Protein AF-0000000080476998 (afdb_homodimer)

pLDDT: mean 86.59, std 20.4, range [19.77, 98.88]

Structure (mmCIF, N/CA/C/O backbone):
data_AF-0000000080476998-model_v1
#
loop_
_entity.id
_entity.type
_entity.pdbx_description
1 polymer 'Armadillo repeat-containing domain-containing protein'
#
loop_
_atom_site.group_PDB
_atom_site.id
_atom_site.type_symbol
_atom_site.label_atom_id
_atom_site.label_alt_id
_atom_site.label_comp_id
_atom_site.label_asym_id
_atom_site.label_entity_id
_atom_site.label_seq_id
_atom_site.pdbx_PDB_ins_code
_atom_site.Cartn_x
_atom_site.Cartn_y
_atom_site.Cartn_z
_atom_site.occupancy
_atom_site.B_iso_or_equiv
_atom_site.auth_seq_id
_atom_site.auth_comp_id
_atom_site.auth_asym_id
_atom_site.auth_atom_id
_atom_site.pdbx_PDB_model_num
ATOM 1 N N . MET A 1 1 ? -14.562 -15.625 25.156 1 72.12 1 MET A N 1
ATOM 2 C CA . MET A 1 1 ? -15.203 -14.32 24.984 1 72.12 1 MET A CA 1
ATOM 3 C C . MET A 1 1 ? -16.016 -13.945 26.219 1 72.12 1 MET A C 1
ATOM 5 O O . MET A 1 1 ? -16.812 -14.75 26.703 1 72.12 1 MET A O 1
ATOM 9 N N . SER A 1 2 ? -15.766 -12.797 26.828 1 82.69 2 SER A N 1
ATOM 10 C CA . SER A 1 2 ? -16.469 -12.328 28.016 1 82.69 2 SER A CA 1
ATOM 11 C C . SER A 1 2 ? -17.922 -12.016 27.734 1 82.69 2 SER A C 1
ATOM 13 O O . SER A 1 2 ? -18.312 -11.891 26.562 1 82.69 2 SER A O 1
ATOM 15 N N . GLU A 1 3 ? -18.781 -12.008 28.703 1 87.12 3 GLU A N 1
ATOM 16 C CA . GLU A 1 3 ? -20.188 -11.672 28.562 1 87.12 3 GLU A CA 1
ATOM 17 C C . GLU A 1 3 ? -20.375 -10.297 27.922 1 87.12 3 GLU A C 1
ATOM 19 O O . GLU A 1 3 ? -21.281 -10.102 27.109 1 87.12 3 GLU A O 1
ATOM 24 N N . GLU A 1 4 ? -19.531 -9.453 28.281 1 86.94 4 GLU A N 1
ATOM 25 C CA . GLU A 1 4 ? -19.578 -8.102 27.734 1 86.94 4 GLU A CA 1
ATOM 26 C C . GLU A 1 4 ? 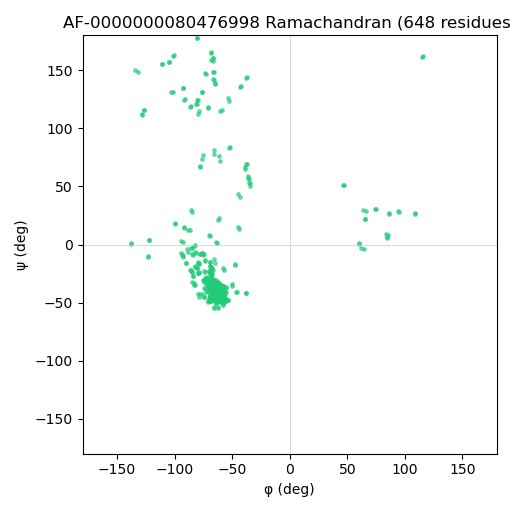-19.281 -8.094 26.234 1 86.94 4 GLU A C 1
ATOM 28 O O . GLU A 1 4 ? -19.953 -7.41 25.453 1 86.94 4 GLU A O 1
ATOM 33 N N . GLU A 1 5 ? -18.406 -8.914 25.844 1 88.94 5 GLU A N 1
ATOM 34 C CA . GLU A 1 5 ? -18.047 -9.016 24.438 1 88.94 5 GLU A CA 1
ATOM 35 C C . GLU A 1 5 ? -19.172 -9.625 23.609 1 88.94 5 GLU A C 1
ATOM 37 O O . GLU A 1 5 ? -19.453 -9.164 22.5 1 88.94 5 GLU A O 1
ATOM 42 N N . GLU A 1 6 ? -19.781 -10.508 24.188 1 92.12 6 GLU A N 1
ATOM 43 C CA . GLU A 1 6 ? -20.922 -11.133 23.5 1 92.12 6 GLU A CA 1
ATOM 44 C C . GLU A 1 6 ? -22.062 -10.148 23.328 1 92.12 6 GLU A C 1
ATOM 46 O O . GLU A 1 6 ? -22.75 -10.164 22.312 1 92.12 6 GLU A O 1
ATOM 51 N N . GLU A 1 7 ? -22.281 -9.367 24.375 1 94.69 7 GLU A N 1
ATOM 52 C CA . GLU A 1 7 ? -23.344 -8.352 24.297 1 94.69 7 GLU A CA 1
ATOM 53 C C . GLU A 1 7 ? -23.062 -7.348 23.188 1 94.69 7 GLU A C 1
ATOM 55 O O . GLU A 1 7 ? -23.969 -6.961 22.453 1 94.69 7 GLU A O 1
ATOM 60 N N . ILE A 1 8 ? -21.859 -6.949 23.062 1 96.12 8 ILE A N 1
ATOM 61 C CA . ILE A 1 8 ? -21.438 -6.012 22.016 1 96.12 8 ILE A CA 1
ATOM 62 C C . ILE A 1 8 ? -21.734 -6.605 20.641 1 96.12 8 ILE A C 1
ATOM 64 O O . ILE A 1 8 ? -22.391 -5.973 19.812 1 96.12 8 ILE A O 1
ATOM 68 N N . TYR A 1 9 ? -21.344 -7.816 20.484 1 95.69 9 TYR A N 1
ATOM 69 C CA . TYR A 1 9 ? -21.547 -8.484 19.203 1 95.69 9 TYR A CA 1
ATOM 70 C C . TYR A 1 9 ? -23.031 -8.578 18.859 1 95.69 9 TYR A C 1
ATOM 72 O O . TYR A 1 9 ? -23.438 -8.273 17.734 1 95.69 9 TYR A O 1
ATOM 80 N N . ASN A 1 10 ? -23.75 -8.922 19.812 1 95.69 10 ASN A N 1
ATOM 81 C CA . ASN A 1 10 ? -25.172 -9.117 19.594 1 95.69 10 ASN A CA 1
ATOM 82 C C . ASN A 1 10 ? -25.875 -7.805 19.219 1 95.69 10 ASN A C 1
ATOM 84 O O . ASN A 1 10 ? -26.734 -7.777 18.344 1 95.69 10 ASN A O 1
ATOM 88 N N . LYS A 1 11 ? -25.516 -6.797 19.812 1 96.75 11 LYS A N 1
ATOM 89 C CA . LYS A 1 11 ? -26.109 -5.492 19.531 1 96.75 11 LYS A CA 1
ATOM 90 C C . LYS A 1 11 ? -25.688 -4.973 18.172 1 96.75 11 LYS A C 1
ATOM 92 O O . LYS A 1 11 ? -26.5 -4.434 17.422 1 96.75 11 LYS A O 1
ATOM 97 N N . LEU A 1 12 ? -24.453 -5.207 17.812 1 96.62 12 LEU A N 1
ATOM 98 C CA . LEU A 1 12 ? -23.922 -4.676 16.562 1 96.62 12 LEU A CA 1
ATOM 99 C C . LEU A 1 12 ? -24.453 -5.461 15.359 1 96.62 12 LEU A C 1
ATOM 101 O O . LEU A 1 12 ? -2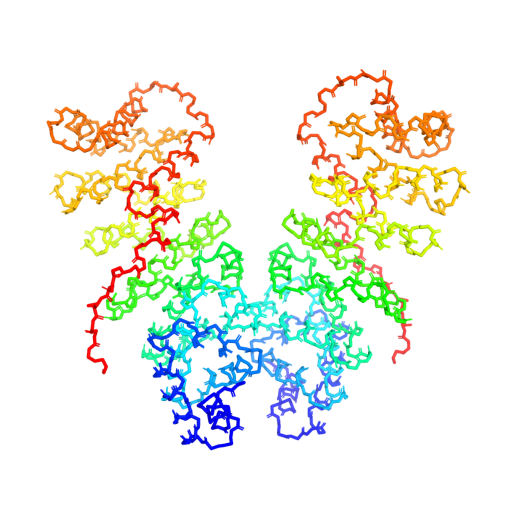4.578 -4.918 14.258 1 96.62 12 LEU A O 1
ATOM 105 N N . ARG A 1 13 ? -24.703 -6.672 15.57 1 94.62 13 ARG A N 1
ATOM 106 C CA . ARG A 1 13 ? -25.156 -7.512 14.469 1 94.62 13 ARG A CA 1
ATOM 107 C C . ARG A 1 13 ? -26.656 -7.348 14.25 1 94.62 13 ARG A C 1
ATOM 109 O O . ARG A 1 13 ? -27.203 -7.84 13.258 1 94.62 13 ARG A O 1
ATOM 116 N N . SER A 1 14 ? -27.281 -6.621 15.133 1 91.38 14 SER A N 1
ATOM 117 C CA . SER A 1 14 ? -28.734 -6.43 15.062 1 91.38 14 SER A CA 1
ATOM 118 C C . SER A 1 14 ? -29.125 -5.59 13.852 1 91.38 14 SER A C 1
ATOM 120 O O . SER A 1 14 ? -28.25 -5 13.195 1 91.38 14 SER A O 1
ATOM 122 N N . ALA A 1 15 ? -30.406 -5.59 13.5 1 87.75 15 ALA A N 1
ATOM 123 C CA . ALA A 1 15 ? -30.875 -4.789 12.375 1 87.75 15 ALA A CA 1
ATOM 124 C C . ALA A 1 15 ? -31.391 -3.428 12.852 1 87.75 15 ALA A C 1
ATOM 126 O O . ALA A 1 15 ? -31.766 -2.58 12.039 1 87.75 15 ALA A O 1
ATOM 127 N N . ASN A 1 16 ? -31.281 -3.188 14.133 1 92 16 ASN A N 1
ATOM 128 C CA . ASN A 1 16 ? -31.844 -2.002 14.766 1 92 16 ASN A CA 1
ATOM 129 C C . ASN A 1 16 ? -30.781 -0.942 15.023 1 92 16 ASN A C 1
ATOM 131 O O . ASN A 1 16 ? -29.75 -1.229 15.648 1 92 16 ASN A O 1
ATOM 135 N N . THR A 1 17 ? -31.156 0.234 14.609 1 93.31 17 THR A N 1
ATOM 136 C CA . THR A 1 17 ? -30.219 1.343 14.742 1 93.31 17 THR A CA 1
ATOM 137 C C . THR A 1 17 ? -29.953 1.655 16.203 1 93.31 17 THR A C 1
ATOM 139 O O . THR A 1 17 ? -28.828 2.027 16.578 1 93.31 17 THR A O 1
ATOM 142 N N . VAL A 1 18 ? -30.938 1.529 17.031 1 95.19 18 VAL A N 1
ATOM 143 C CA . VAL A 1 18 ? -30.781 1.793 18.453 1 95.19 18 VAL A CA 1
ATOM 144 C C . VAL A 1 18 ? -29.797 0.795 19.062 1 95.19 18 VAL A C 1
ATOM 146 O O . VAL A 1 18 ? -28.938 1.168 19.859 1 95.19 18 VAL A O 1
ATOM 149 N N . ASP A 1 19 ? -29.875 -0.408 18.641 1 96.62 19 ASP A N 1
ATOM 150 C CA . ASP A 1 19 ? -28.953 -1.438 19.094 1 96.62 19 ASP A CA 1
ATOM 151 C C . ASP A 1 19 ? -27.531 -1.143 18.625 1 96.62 19 ASP A C 1
ATOM 153 O O . ASP A 1 19 ? -26.578 -1.324 19.375 1 96.62 19 ASP A O 1
ATOM 157 N N . HIS A 1 20 ? -27.438 -0.765 17.375 1 97.06 20 HIS A N 1
ATOM 158 C CA . HIS A 1 20 ? -26.125 -0.377 16.859 1 97.06 20 HIS A CA 1
ATOM 159 C C . HIS A 1 20 ? -25.5 0.691 17.75 1 97.06 20 HIS A C 1
ATOM 161 O O . HIS A 1 20 ? -24.328 0.563 18.141 1 97.06 20 HIS A O 1
ATOM 167 N N . GLU A 1 21 ? -26.266 1.71 18.094 1 96.94 21 GLU A N 1
ATOM 168 C CA . GLU A 1 21 ? -25.766 2.811 18.906 1 96.94 21 GLU A CA 1
ATOM 169 C C . GLU A 1 21 ? -25.328 2.322 20.281 1 96.94 21 GLU A C 1
ATOM 171 O O . GLU A 1 21 ? -24.234 2.664 20.75 1 96.94 21 GLU A O 1
ATOM 176 N N . GLN A 1 22 ? -26.156 1.562 20.891 1 96.88 22 GLN A N 1
ATOM 177 C CA . GLN A 1 22 ? -25.859 1.052 22.234 1 96.88 22 GLN A CA 1
ATOM 178 C C . GLN A 1 22 ? -24.625 0.149 22.203 1 96.88 22 GLN A C 1
ATOM 180 O O . GLN A 1 22 ? -23.781 0.22 23.109 1 96.88 22 GLN A O 1
ATOM 185 N N . GLY A 1 23 ? -24.578 -0.705 21.219 1 97.81 23 GLY A N 1
ATOM 186 C CA . GLY A 1 23 ? -23.422 -1.573 21.078 1 97.81 23 GLY A CA 1
ATOM 187 C C . GLY A 1 23 ? -22.125 -0.812 20.891 1 97.81 23 GLY A C 1
ATOM 188 O O . GLY A 1 23 ? -21.109 -1.15 21.5 1 97.81 23 GLY A O 1
ATOM 189 N N . LEU A 1 24 ? -22.188 0.203 20.109 1 98.19 24 LEU A N 1
ATOM 190 C CA . LEU A 1 24 ? -21 1.015 19.828 1 98.19 24 LEU A CA 1
ATOM 191 C C . LEU A 1 24 ? -20.594 1.793 21.078 1 98.19 24 LEU A C 1
ATOM 193 O O . LEU A 1 24 ? -19.391 1.927 21.359 1 98.19 24 LEU A O 1
ATOM 197 N N . ILE A 1 25 ? -21.5 2.307 21.797 1 97.31 25 ILE A N 1
ATOM 198 C CA . ILE A 1 25 ? -21.203 3.025 23.031 1 97.31 25 ILE A CA 1
ATOM 199 C C . ILE A 1 25 ? -20.531 2.08 24.016 1 97.31 25 ILE A C 1
ATOM 201 O O . ILE A 1 25 ? -19.547 2.443 24.656 1 97.31 25 ILE A O 1
ATOM 205 N N . LEU A 1 26 ? -21.078 0.934 24.109 1 97.06 26 LEU A N 1
ATOM 206 C CA . LEU A 1 26 ? -20.5 -0.067 25 1 97.06 26 LEU A CA 1
ATOM 207 C C . LEU A 1 26 ? -19.078 -0.43 24.547 1 97.06 26 LEU A C 1
ATOM 209 O O . LEU A 1 26 ? -18.172 -0.552 25.375 1 97.06 26 LEU A O 1
ATOM 213 N N . LEU A 1 27 ? -18.891 -0.63 23.266 1 98.06 27 LEU A N 1
ATOM 214 C CA . LEU A 1 27 ? -17.562 -0.924 22.703 1 98.06 27 LEU A CA 1
ATOM 215 C C . LEU A 1 27 ? -16.578 0.187 23.047 1 98.06 27 LEU A C 1
ATOM 217 O O . LEU A 1 27 ? -15.461 -0.085 23.5 1 98.06 27 LEU A O 1
ATOM 221 N N . ARG A 1 28 ? -16.984 1.38 22.891 1 97.38 28 ARG A N 1
ATOM 222 C CA . ARG A 1 28 ? -16.141 2.533 23.188 1 97.38 28 ARG A CA 1
ATOM 223 C C . ARG A 1 28 ? -15.758 2.557 24.672 1 97.38 28 ARG A C 1
ATOM 225 O O . ARG A 1 28 ? -14.594 2.746 25 1 97.38 28 ARG A O 1
ATOM 232 N N . LYS A 1 29 ? -16.719 2.348 25.453 1 96.12 29 LYS A N 1
ATOM 233 C CA . LYS A 1 29 ? -16.469 2.369 26.891 1 96.12 29 LYS A CA 1
ATOM 234 C C . LYS A 1 29 ? -15.5 1.271 27.297 1 96.12 29 LYS A C 1
ATOM 236 O O . LYS A 1 29 ? -14.57 1.518 28.062 1 96.12 29 LYS A O 1
ATOM 241 N N . THR A 1 30 ? -15.711 0.129 26.797 1 95.69 30 THR A N 1
ATOM 242 C CA . THR A 1 30 ? -14.906 -1.034 27.141 1 95.69 30 THR A CA 1
ATOM 243 C C . THR A 1 30 ? -13.469 -0.865 26.656 1 95.69 30 THR A C 1
ATOM 245 O O . THR A 1 30 ? -12.531 -1.283 27.328 1 95.69 30 THR A O 1
ATOM 248 N N . THR A 1 31 ? -13.281 -0.243 25.484 1 97 31 THR A N 1
ATOM 249 C CA . THR A 1 31 ? -11.961 -0.165 24.859 1 97 31 THR A CA 1
ATOM 250 C C . THR A 1 31 ? -11.25 1.128 25.266 1 97 31 THR A C 1
ATOM 252 O O . THR A 1 31 ? -10.055 1.284 25.016 1 97 31 THR A O 1
ATOM 255 N N . ARG A 1 32 ? -11.891 1.992 25.859 1 94.25 32 ARG A N 1
ATOM 256 C CA . ARG A 1 32 ? -11.305 3.277 26.234 1 94.25 32 ARG A CA 1
ATOM 257 C C . ARG A 1 32 ? -10.164 3.094 27.219 1 94.25 32 ARG A C 1
ATOM 259 O O . ARG A 1 32 ? -9.117 3.732 27.094 1 94.25 32 ARG A O 1
ATOM 266 N N . SER A 1 33 ? -10.312 2.188 28.109 1 90.12 33 SER A N 1
ATOM 267 C CA . SER A 1 33 ? -9.336 2.154 29.203 1 90.12 33 SER A CA 1
ATOM 268 C C . SER A 1 33 ? -8.633 0.803 29.266 1 90.12 33 SER A C 1
ATOM 270 O O . SER A 1 33 ? -7.836 0.56 30.172 1 90.12 33 SER A O 1
ATOM 272 N N . SER A 1 34 ? -8.914 -0.045 28.359 1 92.88 34 SER A N 1
ATOM 273 C CA . SER A 1 34 ? -8.352 -1.386 28.484 1 92.88 34 SER A CA 1
ATOM 274 C C . SER A 1 34 ? -7.609 -1.803 27.219 1 92.88 34 SER A C 1
ATOM 276 O O . SER A 1 34 ? -8.234 -2.084 26.188 1 92.88 34 SER A O 1
ATOM 278 N N . GLU A 1 35 ? -6.355 -1.97 27.438 1 93.25 35 GLU A N 1
ATOM 279 C CA . GLU A 1 35 ? -5.523 -2.459 26.344 1 93.25 35 GLU A CA 1
ATOM 280 C C . GLU A 1 35 ? -5.914 -3.879 25.953 1 93.25 35 GLU A C 1
ATOM 282 O O . GLU A 1 35 ? -6.008 -4.195 24.766 1 93.25 35 GLU A O 1
ATOM 287 N N . SER A 1 36 ? -6.094 -4.707 26.922 1 95.12 36 SER A N 1
ATOM 288 C CA . SER A 1 36 ? -6.441 -6.098 26.672 1 95.12 36 SER A CA 1
ATOM 289 C C . SER A 1 36 ? -7.754 -6.211 25.906 1 95.12 36 SER A C 1
ATOM 291 O O . SER A 1 36 ? -7.883 -7.051 25.016 1 95.12 36 SER A O 1
ATOM 293 N N . SER A 1 37 ? -8.688 -5.324 26.25 1 95.62 37 SER A N 1
ATOM 294 C CA . SER A 1 37 ? -9.969 -5.332 25.547 1 95.62 37 SER A CA 1
ATOM 295 C C . SER A 1 37 ? -9.805 -4.887 24.109 1 95.62 37 SER A C 1
ATOM 297 O O . SER A 1 37 ? -10.461 -5.422 23.203 1 95.62 37 SER A O 1
ATOM 299 N N . ARG A 1 38 ? -8.938 -3.945 23.891 1 97.5 38 ARG A N 1
ATOM 300 C CA . ARG A 1 38 ? -8.688 -3.48 22.531 1 97.5 38 ARG A CA 1
ATOM 301 C C . ARG A 1 38 ? -8.156 -4.609 21.656 1 97.5 38 ARG A C 1
ATOM 303 O O . ARG A 1 38 ? -8.586 -4.766 20.516 1 97.5 38 ARG A O 1
ATOM 310 N N . ILE A 1 39 ? -7.301 -5.398 22.188 1 97.31 39 ILE A N 1
ATOM 311 C CA . ILE A 1 39 ? -6.695 -6.488 21.422 1 97.31 39 ILE A CA 1
ATOM 312 C C . ILE A 1 39 ? -7.715 -7.613 21.234 1 97.31 39 ILE A C 1
ATOM 314 O O . ILE A 1 39 ? -7.902 -8.102 20.125 1 97.31 39 ILE A O 1
ATOM 318 N N . SER A 1 40 ? -8.414 -7.969 22.312 1 96.19 40 SER A N 1
ATOM 319 C CA . SER A 1 40 ? -9.32 -9.109 22.266 1 96.19 40 SER A CA 1
ATOM 320 C C . SER A 1 40 ? -10.531 -8.836 21.375 1 96.19 40 SER A C 1
ATOM 322 O O . SER A 1 40 ? -11.047 -9.742 20.734 1 96.19 40 SER A O 1
ATOM 324 N N . LEU A 1 41 ? -10.938 -7.633 21.281 1 97.38 41 LEU A N 1
ATOM 325 C CA . LEU A 1 41 ? -12.148 -7.281 20.562 1 97.38 41 LEU A CA 1
ATOM 326 C C . LEU A 1 41 ? -11.844 -6.992 19.094 1 97.38 41 LEU A C 1
ATOM 328 O O . LEU A 1 41 ? -12.75 -6.953 18.266 1 97.38 41 LEU A O 1
ATOM 332 N N . CYS A 1 42 ? -10.57 -6.785 18.812 1 97.88 42 CYS A N 1
ATOM 333 C CA . CYS A 1 42 ? -10.211 -6.52 17.422 1 97.88 42 CYS A CA 1
ATOM 334 C C . CYS A 1 42 ? -10.18 -7.809 16.609 1 97.88 42 CYS A C 1
ATOM 336 O O . CYS A 1 42 ? -9.117 -8.242 16.156 1 97.88 42 CYS A O 1
ATOM 338 N N . THR A 1 43 ? -11.297 -8.359 16.438 1 96.88 43 THR A N 1
ATOM 339 C CA . THR A 1 43 ? -11.461 -9.602 15.688 1 96.88 43 THR A CA 1
ATOM 340 C C . THR A 1 43 ? -11.984 -9.312 14.281 1 96.88 43 THR A C 1
ATOM 342 O O . THR A 1 43 ? -12.531 -8.234 14.023 1 96.88 43 THR A O 1
ATOM 345 N N . GLU A 1 44 ? -11.82 -10.289 13.422 1 94.56 44 GLU A N 1
ATOM 346 C CA . GLU A 1 44 ? -12.328 -10.156 12.062 1 94.56 44 GLU A CA 1
ATOM 347 C C . GLU A 1 44 ? -13.836 -9.922 12.062 1 94.56 44 GLU A C 1
ATOM 349 O O . GLU A 1 44 ? -14.344 -9.133 11.258 1 94.56 44 GLU A O 1
ATOM 354 N N . ARG A 1 45 ? -14.5 -10.602 12.914 1 94.44 45 ARG A N 1
ATOM 355 C CA . ARG A 1 45 ? -15.953 -10.5 12.992 1 94.44 45 ARG A CA 1
ATOM 356 C C . ARG A 1 45 ? -16.375 -9.094 13.414 1 94.44 45 ARG A C 1
ATOM 358 O O . ARG A 1 45 ? -17.234 -8.484 12.781 1 94.44 45 ARG A O 1
ATOM 365 N N . LEU A 1 46 ? -15.773 -8.57 14.438 1 97.19 46 LEU A N 1
ATOM 366 C CA . LEU A 1 46 ? -16.125 -7.242 14.914 1 97.19 46 LEU A CA 1
ATOM 367 C C . LEU A 1 46 ? -15.758 -6.18 13.883 1 97.19 46 LEU A C 1
ATOM 369 O O . LEU A 1 46 ? -16.516 -5.23 13.664 1 97.19 46 LEU A O 1
ATOM 373 N N . LEU A 1 47 ? -14.602 -6.312 13.258 1 97.94 47 LEU A N 1
ATOM 374 C CA . LEU A 1 47 ? -14.156 -5.359 12.25 1 97.94 47 LEU A CA 1
ATOM 375 C C . LEU A 1 47 ? -15.109 -5.344 11.055 1 97.94 47 LEU A C 1
ATOM 377 O O . LEU A 1 47 ? -15.383 -4.285 10.484 1 97.94 47 LEU A O 1
ATOM 381 N N . SER A 1 48 ? -15.57 -6.516 10.766 1 95.19 48 SER A N 1
ATOM 382 C CA . SER A 1 48 ? -16.531 -6.594 9.672 1 95.19 48 SER A CA 1
ATOM 383 C C . SER A 1 48 ? -17.797 -5.805 10 1 95.19 48 SER A C 1
ATOM 385 O O . SER A 1 48 ? -18.312 -5.062 9.156 1 95.19 48 SER A O 1
ATOM 387 N N . LEU A 1 49 ? -18.281 -5.953 11.164 1 96.25 49 LEU A N 1
ATOM 388 C CA . LEU A 1 49 ? -19.453 -5.207 11.602 1 96.25 49 LEU A CA 1
ATOM 389 C C . LEU A 1 49 ? -19.172 -3.709 11.625 1 96.25 49 LEU A C 1
ATOM 391 O O . LEU A 1 49 ? -20 -2.91 11.172 1 96.25 49 LEU A O 1
ATOM 395 N N . LEU A 1 50 ? -18 -3.318 12.094 1 97.81 50 LEU A N 1
ATOM 396 C CA . LEU A 1 50 ? -17.641 -1.91 12.188 1 97.81 50 LEU A CA 1
ATOM 397 C C . LEU A 1 50 ? -17.531 -1.277 10.805 1 97.81 50 LEU A C 1
ATOM 399 O O . LEU A 1 50 ? -17.875 -0.104 10.633 1 97.81 50 LEU A O 1
ATOM 403 N N . ARG A 1 51 ? -17.031 -2.033 9.859 1 96.44 51 ARG A N 1
ATOM 404 C CA . ARG A 1 51 ? -16.953 -1.529 8.492 1 96.44 51 ARG A CA 1
ATOM 405 C C . ARG A 1 51 ? -18.328 -1.121 7.98 1 96.44 51 ARG A C 1
ATOM 407 O O . ARG A 1 51 ? -18.484 -0.059 7.371 1 96.44 51 ARG A O 1
ATOM 414 N N . SER A 1 52 ? -19.297 -1.947 8.273 1 94.19 52 SER A N 1
ATOM 415 C CA . SER A 1 52 ? -20.656 -1.675 7.82 1 94.19 52 SER A CA 1
ATOM 416 C C . SER A 1 52 ? -21.234 -0.46 8.531 1 94.19 52 SER A C 1
ATOM 418 O O . SER A 1 52 ? -21.984 0.32 7.93 1 94.19 52 SER A O 1
ATOM 420 N N . LEU A 1 53 ? -20.906 -0.311 9.75 1 97 53 LEU A N 1
ATOM 421 C CA . LEU A 1 53 ? -21.484 0.755 10.562 1 97 53 LEU A CA 1
ATOM 422 C C . LEU A 1 53 ? -20.797 2.086 10.281 1 97 53 LEU A C 1
ATOM 424 O O . LEU A 1 53 ? -21.391 3.15 10.469 1 97 53 LEU A O 1
ATOM 428 N N . LEU A 1 54 ? -19.578 2.062 9.812 1 97.31 54 LEU A N 1
ATOM 429 C CA . LEU A 1 54 ? -18.812 3.266 9.508 1 97.31 54 LEU A CA 1
ATOM 430 C C . LEU A 1 54 ? -19.406 4.004 8.312 1 97.31 54 LEU A C 1
ATOM 432 O O . LEU A 1 54 ? -19.25 5.219 8.188 1 97.31 54 LEU A O 1
ATOM 436 N N . VAL A 1 55 ? -20.062 3.242 7.477 1 93.31 55 VAL A N 1
ATOM 437 C CA . VAL A 1 55 ? -20.641 3.869 6.289 1 93.31 55 VAL A CA 1
ATOM 438 C C . VAL A 1 55 ? -22.125 4.117 6.5 1 93.31 55 VAL A C 1
ATOM 440 O O . VAL A 1 55 ? -22.859 4.359 5.543 1 93.31 55 VAL A O 1
ATOM 443 N N . SER A 1 56 ? -22.562 4.09 7.723 1 93.56 56 SER A N 1
ATOM 444 C CA . SER A 1 56 ? -23.969 4.305 8.055 1 93.56 56 SER A CA 1
ATOM 445 C C . SER A 1 56 ? -24.406 5.727 7.723 1 93.56 56 SER A C 1
ATOM 447 O O . SER A 1 56 ? -23.641 6.676 7.898 1 93.56 56 SER A O 1
ATOM 449 N N . ARG A 1 57 ? -25.672 5.883 7.355 1 92.12 57 ARG A N 1
ATOM 450 C CA . ARG A 1 57 ? -26.25 7.191 7.062 1 92.12 57 ARG A CA 1
ATOM 451 C C . ARG A 1 57 ? -26.609 7.93 8.352 1 92.12 57 ARG A C 1
ATOM 453 O O . ARG A 1 57 ? -26.875 9.133 8.328 1 92.12 57 ARG A O 1
ATOM 460 N N . TYR A 1 58 ? -26.656 7.211 9.414 1 94.31 58 TYR A N 1
ATOM 461 C CA . TYR A 1 58 ? -26.953 7.832 10.703 1 94.31 58 TYR A CA 1
ATOM 462 C C . TYR A 1 58 ? -25.688 8.383 11.352 1 94.31 58 TYR A C 1
ATOM 464 O O . TYR A 1 58 ? -24.812 7.617 11.758 1 94.31 58 TYR A O 1
ATOM 472 N N . ASN A 1 59 ? -25.672 9.648 11.57 1 95.81 59 ASN A N 1
ATOM 473 C CA . ASN A 1 59 ? -24.484 10.352 12.031 1 95.81 59 ASN A CA 1
ATOM 474 C C . ASN A 1 59 ? -23.984 9.805 13.367 1 95.81 59 ASN A C 1
ATOM 476 O O . ASN A 1 59 ? -22.781 9.656 13.578 1 95.81 59 ASN A O 1
ATOM 480 N N . ILE A 1 60 ? -24.922 9.531 14.211 1 96.38 60 ILE A N 1
ATOM 481 C CA . ILE A 1 60 ? -24.562 9.078 15.547 1 96.38 60 ILE A CA 1
ATOM 482 C C . ILE A 1 60 ? -23.875 7.711 15.461 1 96.38 60 ILE A C 1
ATOM 484 O O . ILE A 1 60 ? -22.891 7.465 16.141 1 96.38 60 ILE A O 1
ATOM 488 N N . VAL A 1 61 ? -24.375 6.859 14.602 1 97.38 61 VAL A N 1
ATOM 489 C CA . VAL A 1 61 ? -23.812 5.527 14.414 1 97.38 61 VAL A CA 1
ATOM 490 C C . VAL A 1 61 ? -22.422 5.648 13.773 1 97.38 61 VAL A C 1
ATOM 492 O O . VAL A 1 61 ? -21.469 5.039 14.25 1 97.38 61 VAL A O 1
ATOM 495 N N . GLN A 1 62 ? -22.312 6.449 12.742 1 97.81 62 GLN A N 1
ATOM 496 C CA . GLN A 1 62 ? -21.047 6.652 12.055 1 97.81 62 GLN A CA 1
ATOM 497 C C . GLN A 1 62 ? -19.984 7.219 13.008 1 97.81 62 GLN A C 1
ATOM 499 O O . GLN A 1 62 ? -18.859 6.742 13.039 1 97.81 62 GLN A O 1
ATOM 504 N N . THR A 1 63 ? -20.375 8.211 13.812 1 97.81 63 THR A N 1
ATOM 505 C CA . THR A 1 63 ? -19.469 8.859 14.75 1 97.81 63 THR A CA 1
ATOM 506 C C . THR A 1 63 ? -18.969 7.867 15.789 1 97.81 63 THR A C 1
ATOM 508 O O . THR A 1 63 ? -17.766 7.797 16.062 1 97.81 63 THR A O 1
ATOM 511 N N . ASN A 1 64 ? -19.875 7.109 16.297 1 97.88 64 ASN A N 1
ATOM 512 C CA . ASN A 1 64 ? -19.484 6.152 17.328 1 97.88 64 ASN A CA 1
ATOM 513 C C . ASN A 1 64 ? -18.672 5.008 16.75 1 97.88 64 ASN A C 1
ATOM 515 O O . ASN A 1 64 ? -17.766 4.477 17.406 1 97.88 64 ASN A O 1
ATOM 519 N N . ALA A 1 65 ? -18.984 4.59 15.523 1 98.44 65 ALA A N 1
ATOM 520 C CA . ALA A 1 65 ? -18.172 3.58 14.852 1 98.44 65 ALA A CA 1
ATOM 521 C C . ALA A 1 65 ? -16.75 4.074 14.633 1 98.44 65 ALA A C 1
ATOM 523 O O . ALA A 1 65 ? -15.789 3.354 14.906 1 98.44 65 ALA A O 1
ATOM 524 N N . ALA A 1 66 ? -16.625 5.312 14.195 1 98.56 66 ALA A N 1
ATOM 525 C CA . ALA A 1 66 ? -15.32 5.922 13.977 1 98.56 66 ALA A CA 1
ATOM 526 C C . ALA A 1 66 ? -14.539 6.027 15.289 1 98.56 66 ALA A C 1
ATOM 528 O O . ALA A 1 66 ? -13.352 5.699 15.336 1 98.56 66 ALA A O 1
ATOM 529 N N . ALA A 1 67 ? -15.219 6.43 16.312 1 98.25 67 ALA A N 1
ATOM 530 C CA . ALA A 1 67 ? -14.586 6.562 17.609 1 98.25 67 ALA A CA 1
ATOM 531 C C . ALA A 1 67 ? -14.102 5.207 18.125 1 98.25 67 ALA A C 1
ATOM 533 O O . ALA A 1 67 ? -13.023 5.109 18.703 1 98.25 67 ALA A O 1
ATOM 534 N N . SER A 1 68 ? -14.906 4.234 17.953 1 98.38 68 SER A N 1
ATOM 535 C CA . SER A 1 68 ? -14.531 2.883 18.359 1 98.38 68 SER A CA 1
ATOM 536 C C . SER A 1 68 ? -13.289 2.404 17.625 1 98.38 68 SER A C 1
ATOM 538 O O . SER A 1 68 ? -12.422 1.763 18.219 1 98.38 68 SER A O 1
ATOM 540 N N . LEU A 1 69 ? -13.242 2.711 16.391 1 98.62 69 LEU A N 1
ATOM 541 C CA . LEU A 1 69 ? -12.094 2.324 15.578 1 98.62 69 LEU A CA 1
ATOM 542 C C . LEU A 1 69 ? -10.82 3.01 16.078 1 98.62 69 LEU A C 1
ATOM 544 O O . LEU A 1 69 ? -9.75 2.4 16.094 1 98.62 69 LEU A O 1
ATOM 548 N N . VAL A 1 70 ? -10.922 4.277 16.469 1 98.56 70 VAL A N 1
ATOM 549 C CA . VAL A 1 70 ? -9.781 4.98 17.047 1 98.56 70 VAL A CA 1
ATOM 550 C C . VAL A 1 70 ? -9.25 4.199 18.25 1 98.56 70 VAL A C 1
ATOM 552 O O . VAL A 1 70 ? -8.047 3.924 18.328 1 98.56 70 VAL A O 1
ATOM 555 N N . ASN A 1 71 ? -10.148 3.84 19.094 1 98.25 71 ASN A N 1
ATOM 556 C CA . ASN A 1 71 ? -9.734 3.105 20.281 1 98.25 71 ASN A CA 1
ATOM 557 C C . ASN A 1 71 ? -9.008 1.812 19.922 1 98.25 71 ASN A C 1
ATOM 559 O O . ASN A 1 71 ? -7.934 1.527 20.453 1 98.25 71 ASN A O 1
ATOM 563 N N . LEU A 1 72 ? -9.586 1.043 19.031 1 98.56 72 LEU A N 1
ATOM 564 C CA . LEU A 1 72 ? -8.992 -0.229 18.641 1 98.56 72 LEU A CA 1
ATOM 565 C C . LEU A 1 72 ? -7.629 -0.013 18 1 98.56 72 LEU A C 1
ATOM 567 O O . LEU A 1 72 ? -6.719 -0.827 18.172 1 98.56 72 LEU A O 1
ATOM 571 N N . SER A 1 73 ? -7.441 1.061 17.281 1 98.62 73 SER A N 1
ATOM 572 C CA . SER A 1 73 ? -6.23 1.324 16.516 1 98.62 73 SER A CA 1
ATOM 573 C C . SER A 1 73 ? -5.074 1.729 17.422 1 98.62 73 SER A C 1
ATOM 575 O O . SER A 1 73 ? -3.928 1.818 16.969 1 98.62 73 SER A O 1
ATOM 577 N N . LEU A 1 74 ? -5.363 1.942 18.672 1 98.12 74 LEU A N 1
ATOM 578 C CA . LEU A 1 74 ? -4.34 2.428 19.594 1 98.12 74 LEU A CA 1
ATOM 579 C C . LEU A 1 74 ? -3.285 1.355 19.844 1 98.12 74 LEU A C 1
ATOM 581 O O . LEU A 1 74 ? -2.154 1.668 20.219 1 98.12 74 LEU A O 1
ATOM 585 N N . GLU A 1 75 ? -3.654 0.063 19.656 1 97.5 75 GLU A N 1
ATOM 586 C CA . GLU A 1 75 ? -2.729 -1.034 19.922 1 97.5 75 GLU A CA 1
ATOM 587 C C . GLU A 1 75 ? -1.962 -1.423 18.656 1 97.5 75 GLU A C 1
ATOM 589 O O . GLU A 1 75 ? -2.557 -1.592 17.594 1 97.5 75 GLU A O 1
ATOM 594 N N . LYS A 1 76 ? -0.674 -1.593 18.828 1 96.38 76 LYS A N 1
ATOM 595 C CA . LYS A 1 76 ? 0.228 -1.873 17.719 1 96.38 76 LYS A CA 1
ATOM 596 C C . LYS A 1 76 ? -0.221 -3.111 16.953 1 96.38 76 LYS A C 1
ATOM 598 O O . LYS A 1 76 ? -0.327 -3.078 15.719 1 96.38 76 LYS A O 1
ATOM 603 N N . PRO A 1 77 ? -0.652 -4.199 17.578 1 97.12 77 PRO A N 1
ATOM 604 C CA . PRO A 1 77 ? -1.024 -5.398 16.828 1 97.12 77 PRO A CA 1
ATOM 605 C C . PRO A 1 77 ? -2.289 -5.203 15.992 1 97.12 77 PRO A C 1
ATOM 607 O O . PRO A 1 77 ? -2.555 -5.98 15.07 1 97.12 77 PRO A O 1
ATOM 610 N N . ASN A 1 78 ? -3.051 -4.188 16.391 1 98.31 78 ASN A N 1
ATOM 611 C CA . ASN A 1 78 ? -4.332 -3.996 15.711 1 98.31 78 ASN A CA 1
ATOM 612 C C . ASN A 1 78 ? -4.184 -3.156 14.445 1 98.31 78 ASN A C 1
ATOM 614 O O . ASN A 1 78 ? -5.059 -3.174 13.578 1 98.31 78 ASN A O 1
ATOM 618 N N . LYS A 1 79 ? -3.115 -2.367 14.344 1 98.5 79 LYS A N 1
ATOM 619 C CA . LYS A 1 79 ? -2.994 -1.352 13.297 1 98.5 79 LYS A CA 1
ATOM 620 C C . LYS A 1 79 ? -2.992 -1.985 11.914 1 98.5 79 LYS A C 1
ATOM 622 O O . LYS A 1 79 ? -3.818 -1.641 11.062 1 98.5 79 LYS A O 1
ATOM 627 N N . LEU A 1 80 ? -2.094 -2.943 11.734 1 98.06 80 LEU A N 1
ATOM 628 C CA . LEU A 1 80 ? -2.02 -3.592 10.43 1 98.06 80 LEU A CA 1
ATOM 629 C C . LEU A 1 80 ? -3.287 -4.395 10.148 1 98.06 80 LEU A C 1
ATOM 631 O O . LEU A 1 80 ? -3.777 -4.41 9.016 1 98.06 80 LEU A O 1
ATOM 635 N N . LYS A 1 81 ? -3.828 -5.039 11.172 1 97.88 81 LYS A N 1
ATOM 636 C CA . LYS A 1 81 ? -5.055 -5.824 11.047 1 97.88 81 LYS A CA 1
ATOM 637 C C . LYS A 1 81 ? -6.211 -4.961 10.555 1 97.88 81 LYS A C 1
ATOM 639 O O . LYS A 1 81 ? -6.973 -5.375 9.68 1 97.88 81 LYS A O 1
ATOM 644 N N . ILE A 1 82 ? -6.328 -3.773 11.055 1 98.69 82 ILE A N 1
ATOM 645 C CA . ILE A 1 82 ? -7.395 -2.842 10.703 1 98.69 82 ILE A CA 1
ATOM 646 C C . ILE A 1 82 ? -7.246 -2.414 9.242 1 98.69 82 ILE A C 1
ATOM 648 O O . ILE A 1 82 ? -8.219 -2.412 8.484 1 98.69 82 ILE A O 1
ATOM 652 N N . VAL A 1 83 ? -6.016 -2.105 8.836 1 98.69 83 VAL A N 1
ATOM 653 C CA . VAL A 1 83 ? -5.77 -1.685 7.461 1 98.69 83 VAL A CA 1
ATOM 654 C C . VAL A 1 83 ? -6.062 -2.84 6.508 1 98.69 83 VAL A C 1
ATOM 656 O O . VAL A 1 83 ? -6.707 -2.648 5.473 1 98.69 83 VAL A O 1
ATOM 659 N N . ARG A 1 84 ? -5.676 -4.047 6.883 1 97.81 84 ARG A N 1
ATOM 660 C CA . ARG A 1 84 ? -5.883 -5.227 6.055 1 97.81 84 ARG A CA 1
ATOM 661 C C . ARG A 1 84 ? -7.367 -5.566 5.945 1 97.81 84 ARG A C 1
ATOM 663 O O . ARG A 1 84 ? -7.785 -6.254 5.012 1 97.81 84 ARG A O 1
ATOM 670 N N . SER A 1 85 ? -8.133 -5.035 6.891 1 97.44 85 SER A N 1
ATOM 671 C CA . SER A 1 85 ? -9.562 -5.312 6.902 1 97.44 85 SER A CA 1
ATOM 672 C C . SER A 1 85 ? -10.32 -4.348 5.992 1 97.44 85 SER A C 1
ATOM 674 O O . SER A 1 85 ? -11.547 -4.426 5.883 1 97.44 85 SER A O 1
ATOM 676 N N . GLY A 1 86 ? -9.617 -3.404 5.398 1 97.19 86 GLY A N 1
ATOM 677 C CA . GLY A 1 86 ? -10.219 -2.6 4.348 1 97.19 86 GLY A CA 1
ATOM 678 C C . GLY A 1 86 ? -10.812 -1.298 4.859 1 97.19 86 GLY A C 1
ATOM 679 O O . GLY A 1 86 ? -11.711 -0.733 4.234 1 97.19 86 GLY A O 1
ATOM 680 N N . PHE A 1 87 ? -10.328 -0.718 5.91 1 98.44 87 PHE A N 1
ATOM 681 C CA . PHE A 1 87 ? -10.93 0.458 6.527 1 98.44 87 PHE A CA 1
ATOM 682 C C . PHE A 1 87 ? -10.469 1.731 5.832 1 98.44 87 PHE A C 1
ATOM 684 O O . PHE A 1 87 ? -11.18 2.738 5.832 1 98.44 87 PHE A O 1
ATOM 691 N N . VAL A 1 88 ? -9.312 1.776 5.223 1 98.69 88 VAL A N 1
ATOM 692 C CA . VAL A 1 88 ? -8.664 3.023 4.832 1 98.69 88 VAL A CA 1
ATOM 693 C C . VAL A 1 88 ? -9.539 3.762 3.816 1 98.69 88 VAL A C 1
ATOM 695 O O . VAL A 1 88 ? -9.844 4.945 3.994 1 98.69 88 VAL A O 1
ATOM 698 N N . PRO A 1 89 ? -10.039 3.082 2.799 1 98.06 89 PRO A N 1
ATOM 699 C CA . PRO A 1 89 ? -10.906 3.807 1.866 1 98.06 89 PRO A CA 1
ATOM 700 C C . PRO A 1 89 ? -12.156 4.363 2.537 1 98.06 89 PRO A C 1
ATOM 702 O O . PRO A 1 89 ? -12.617 5.453 2.189 1 98.06 89 PRO A O 1
ATOM 705 N N . LEU A 1 90 ? -12.711 3.633 3.486 1 97.88 90 LEU A N 1
ATOM 706 C CA . LEU A 1 90 ? -13.906 4.082 4.199 1 97.88 90 LEU A CA 1
ATOM 707 C C . LEU A 1 90 ? -13.602 5.312 5.047 1 97.88 90 LEU A C 1
ATOM 709 O O . LEU A 1 90 ? -14.398 6.25 5.098 1 97.88 90 LEU A O 1
ATOM 713 N N . LEU A 1 91 ? -12.453 5.285 5.652 1 98.69 91 LEU A N 1
ATOM 714 C CA . LEU A 1 91 ? -12.039 6.426 6.457 1 98.69 91 LEU A CA 1
ATOM 715 C C . LEU A 1 91 ? -11.875 7.672 5.59 1 98.69 91 LEU A C 1
ATOM 717 O O . LEU A 1 91 ? -12.289 8.766 5.984 1 98.69 91 LEU A O 1
ATOM 721 N N . ILE A 1 92 ? -11.297 7.484 4.473 1 98.56 92 ILE A N 1
ATOM 722 C CA . ILE A 1 92 ? -11.078 8.586 3.539 1 98.56 92 ILE A CA 1
ATOM 723 C C . ILE A 1 92 ? -12.43 9.141 3.084 1 98.56 92 ILE A C 1
ATOM 725 O O . ILE A 1 92 ? -12.609 10.359 3.008 1 98.56 92 ILE A O 1
ATOM 729 N N . ASP A 1 93 ? -13.383 8.266 2.852 1 96.94 93 ASP A N 1
ATOM 730 C CA . ASP A 1 93 ? -14.711 8.703 2.438 1 96.94 93 ASP A CA 1
ATOM 731 C C . ASP A 1 93 ? -15.375 9.539 3.523 1 96.94 93 ASP A C 1
ATOM 733 O O . ASP A 1 93 ? -15.961 10.586 3.234 1 96.94 93 ASP A O 1
ATOM 737 N N . VAL A 1 94 ? -15.305 9.078 4.762 1 97.88 94 VAL A N 1
ATOM 738 C CA . VAL A 1 94 ? -15.891 9.812 5.879 1 97.88 94 VAL A CA 1
ATOM 739 C C . VAL A 1 94 ? -15.164 11.148 6.051 1 97.88 94 VAL A C 1
ATOM 741 O O . VAL A 1 94 ? -15.789 12.156 6.375 1 97.88 94 VAL A O 1
ATOM 744 N N . LEU A 1 95 ? -13.875 11.172 5.828 1 98.06 95 LEU A N 1
ATOM 745 C CA . LEU A 1 95 ? -13.086 12.398 5.926 1 98.06 95 LEU A CA 1
ATOM 746 C C . LEU A 1 95 ? -13.57 13.438 4.922 1 98.06 95 LEU A C 1
ATOM 748 O O . LEU A 1 95 ? -13.578 14.633 5.223 1 98.06 95 LEU A O 1
ATOM 752 N N . LYS A 1 96 ? -13.992 12.984 3.801 1 96.25 96 LYS A N 1
ATOM 753 C CA . LYS A 1 96 ? -14.406 13.883 2.725 1 96.25 96 LYS A CA 1
ATOM 754 C C . LYS A 1 96 ? -15.852 14.344 2.914 1 96.25 96 LYS A C 1
ATOM 756 O O . LYS A 1 96 ? -16.203 15.477 2.566 1 96.25 96 LYS A O 1
ATOM 761 N N . SER A 1 97 ? -16.703 13.445 3.498 1 94.5 97 SER A N 1
ATOM 762 C CA . SER A 1 97 ? -18.125 13.758 3.369 1 94.5 97 SER A CA 1
ATOM 763 C C . SER A 1 97 ? -18.859 13.5 4.676 1 94.5 97 SER A C 1
ATOM 765 O O . SER A 1 97 ? -20.078 13.719 4.762 1 94.5 97 SER A O 1
ATOM 767 N N . GLY A 1 98 ? -18.219 13.078 5.707 1 94.56 98 GLY A N 1
ATOM 768 C CA . GLY A 1 98 ? -18.875 12.766 6.961 1 94.56 98 GLY A CA 1
ATOM 769 C C . GLY A 1 98 ? -19.172 13.992 7.805 1 94.56 98 GLY A C 1
ATOM 770 O O . GLY A 1 98 ? -18.906 15.125 7.379 1 94.56 98 GLY A O 1
ATOM 771 N N . SER A 1 99 ? -19.812 13.75 8.93 1 94.31 99 SER A N 1
ATOM 772 C CA . SER A 1 99 ? -20.047 14.828 9.883 1 94.31 99 SER A CA 1
ATOM 773 C C . SER A 1 99 ? -18.75 15.328 10.484 1 94.31 99 SER A C 1
ATOM 775 O O . SER A 1 99 ? -17.734 14.625 10.469 1 94.31 99 SER A O 1
ATOM 777 N N . THR A 1 100 ? -18.781 16.531 11.031 1 95.06 100 THR A N 1
ATOM 778 C CA . THR A 1 100 ? -17.578 17.125 11.609 1 95.06 100 THR A CA 1
ATOM 779 C C . THR A 1 100 ? -17.016 16.25 12.719 1 95.06 100 THR A C 1
ATOM 781 O O . THR A 1 100 ? -15.805 16.031 12.781 1 95.06 100 THR A O 1
ATOM 784 N N . GLU A 1 101 ? -17.891 15.734 13.508 1 96.38 101 GLU A N 1
ATOM 785 C CA . GLU A 1 101 ? -17.453 14.883 14.602 1 96.38 101 GLU A CA 1
ATOM 786 C C . GLU A 1 101 ? -16.828 13.586 14.078 1 96.38 101 GLU A C 1
ATOM 788 O O . GLU A 1 101 ? -15.789 13.148 14.562 1 96.38 101 GLU A O 1
ATOM 793 N N . ALA A 1 102 ? -17.531 12.977 13.109 1 97.62 102 ALA A N 1
ATOM 794 C CA . ALA A 1 102 ? -17 11.758 12.5 1 97.62 102 ALA A CA 1
ATOM 795 C C . ALA A 1 102 ? -15.648 12.023 11.828 1 97.62 102 ALA A C 1
ATOM 797 O O . ALA A 1 102 ? -14.727 11.211 11.922 1 97.62 102 ALA A O 1
ATOM 798 N N . GLN A 1 103 ? -15.508 13.156 11.172 1 98 103 GLN A N 1
ATOM 799 C CA . GLN A 1 103 ? -14.266 13.539 10.516 1 98 103 GLN A CA 1
ATOM 800 C C . GLN A 1 103 ? -13.117 13.633 11.516 1 98 103 GLN A C 1
ATOM 802 O O . GLN A 1 103 ? -12.008 13.18 11.234 1 98 103 GLN A O 1
ATOM 807 N N . GLU A 1 104 ? -13.414 14.195 12.641 1 98.06 104 GLU A N 1
ATOM 808 C CA . GLU A 1 104 ? -12.383 14.32 13.672 1 98.06 104 GLU A CA 1
ATOM 809 C C . GLU A 1 104 ? -11.875 12.953 14.102 1 98.06 104 GLU A C 1
ATOM 811 O O . GLU A 1 104 ? -10.664 12.742 14.227 1 98.06 104 GLU A O 1
ATOM 816 N N . HIS A 1 105 ? -12.812 12.039 14.289 1 98.25 105 HIS A N 1
ATOM 817 C CA . HIS A 1 105 ? -12.422 10.703 14.727 1 98.25 105 HIS A CA 1
ATOM 818 C C . HIS A 1 105 ? -11.648 9.977 13.625 1 98.25 105 HIS A C 1
ATOM 820 O O . HIS A 1 105 ? -10.648 9.312 13.906 1 98.25 105 HIS A O 1
ATOM 826 N N . VAL A 1 106 ? -12.039 10.133 12.367 1 98.62 106 VAL A N 1
ATOM 827 C CA . VAL A 1 106 ? -11.367 9.359 11.328 1 98.62 106 VAL A CA 1
ATOM 828 C C . VAL A 1 106 ? -9.984 9.945 11.062 1 98.62 106 VAL A C 1
ATOM 830 O O . VAL A 1 106 ? -9.047 9.219 10.734 1 98.62 106 VAL A O 1
ATOM 833 N N . ILE A 1 107 ? -9.805 11.258 11.234 1 98.75 107 ILE A N 1
ATOM 834 C CA . ILE A 1 107 ? -8.469 11.844 11.172 1 98.75 107 ILE A CA 1
ATOM 835 C C . ILE A 1 107 ? -7.582 11.219 12.25 1 98.75 107 ILE A C 1
ATOM 837 O O . ILE A 1 107 ? -6.441 10.836 11.977 1 98.75 107 ILE A O 1
ATOM 841 N N . GLY A 1 108 ? -8.18 11.125 13.422 1 98.62 108 GLY A N 1
ATOM 842 C CA . GLY A 1 108 ? -7.453 10.469 14.492 1 98.62 108 GLY A CA 1
ATOM 843 C C . GLY A 1 108 ? -7.105 9.023 14.188 1 98.62 108 GLY A C 1
ATOM 844 O O . GLY A 1 108 ? -6.004 8.57 14.492 1 98.62 108 GLY A O 1
ATOM 845 N N . ALA A 1 109 ? -8.008 8.289 13.609 1 98.81 109 ALA A N 1
ATOM 846 C CA . ALA A 1 109 ? -7.762 6.902 13.242 1 98.81 109 ALA A CA 1
ATOM 847 C C . ALA A 1 109 ? -6.652 6.801 12.195 1 98.81 109 ALA A C 1
ATOM 849 O O . ALA A 1 109 ? -5.758 5.957 12.312 1 98.81 109 ALA A O 1
ATOM 850 N N . LEU A 1 110 ? -6.715 7.656 11.195 1 98.88 110 LEU A N 1
ATOM 851 C CA . LEU A 1 110 ? -5.688 7.66 10.164 1 98.88 110 LEU A CA 1
ATOM 852 C C . LEU A 1 110 ? -4.316 7.977 10.758 1 98.88 110 LEU A C 1
ATOM 854 O O . LEU A 1 110 ? -3.316 7.363 10.375 1 98.88 110 LEU A O 1
ATOM 858 N N . PHE A 1 111 ? -4.297 8.93 11.727 1 98.75 111 PHE A N 1
ATOM 859 C CA . PHE A 1 111 ? -3.061 9.219 12.445 1 98.75 111 PHE A CA 1
ATOM 860 C C . PHE A 1 111 ? -2.553 7.977 13.172 1 98.75 111 PHE A C 1
ATOM 862 O O . PHE A 1 111 ? -1.409 7.562 12.977 1 98.75 111 PHE A O 1
ATOM 869 N N . SER A 1 112 ? -3.393 7.34 13.891 1 98.69 112 SER A N 1
ATOM 870 C CA . SER A 1 112 ? -3.025 6.156 14.664 1 98.69 112 SER A CA 1
ATOM 871 C C . SER A 1 112 ? -2.496 5.047 13.766 1 98.69 112 SER A C 1
ATOM 873 O O . SER A 1 112 ? -1.472 4.43 14.07 1 98.69 112 SER A O 1
ATOM 875 N N . LEU A 1 113 ? -3.158 4.828 12.664 1 98.81 113 LEU A N 1
ATOM 876 C CA . LEU A 1 113 ? -2.795 3.76 11.742 1 98.81 113 LEU A CA 1
ATOM 877 C C . LEU A 1 113 ? -1.493 4.086 11.016 1 98.81 113 LEU A C 1
ATOM 879 O O . LEU A 1 113 ? -0.701 3.191 10.719 1 98.81 113 LEU A O 1
ATOM 883 N N . ALA A 1 114 ? -1.221 5.344 10.758 1 98.69 114 ALA A N 1
ATOM 884 C CA . ALA A 1 114 ? -0.065 5.793 9.984 1 98.69 114 ALA A CA 1
ATOM 885 C C . ALA A 1 114 ? 1.224 5.645 10.789 1 98.69 114 ALA A C 1
ATOM 887 O O . ALA A 1 114 ? 2.322 5.719 10.234 1 98.69 114 ALA A O 1
ATOM 888 N N . VAL A 1 115 ? 1.071 5.438 12.055 1 98.12 115 VAL A N 1
ATOM 889 C CA . VAL A 1 115 ? 2.244 5.246 12.898 1 98.12 115 VAL A CA 1
ATOM 890 C C . VAL A 1 115 ? 2.951 3.947 12.516 1 98.12 115 VAL A C 1
ATOM 892 O O . VAL A 1 115 ? 4.18 3.854 12.602 1 98.12 115 VAL A O 1
ATOM 895 N N . GLU A 1 116 ? 2.195 2.982 12.086 1 97.5 116 GLU A N 1
ATOM 896 C CA . GLU A 1 116 ? 2.736 1.679 11.711 1 97.5 116 GLU A CA 1
ATOM 897 C C . GLU A 1 116 ? 3.418 1.734 10.344 1 97.5 116 GLU A C 1
ATOM 899 O O . GLU A 1 116 ? 2.811 2.156 9.359 1 97.5 116 GLU A O 1
ATOM 904 N N . GLU A 1 117 ? 4.641 1.208 10.258 1 96.19 117 GLU A N 1
ATOM 905 C CA . GLU A 1 117 ? 5.504 1.332 9.086 1 96.19 117 GLU A CA 1
ATOM 906 C C . GLU A 1 117 ? 4.84 0.736 7.844 1 96.19 117 GLU A C 1
ATOM 908 O O . GLU A 1 117 ? 4.793 1.375 6.793 1 96.19 117 GLU A O 1
ATOM 913 N N . GLU A 1 118 ? 4.242 -0.352 7.938 1 95.44 118 GLU A N 1
ATOM 914 C CA . GLU A 1 118 ? 3.662 -1.061 6.797 1 95.44 118 GLU A CA 1
ATOM 915 C C . GLU A 1 118 ? 2.438 -0.33 6.258 1 95.44 118 GLU A C 1
ATOM 917 O O . GLU A 1 118 ? 2.086 -0.478 5.086 1 95.44 118 GLU A O 1
ATOM 922 N N . ASN A 1 119 ? 1.821 0.492 7.117 1 98.12 119 ASN A N 1
ATOM 923 C CA . ASN A 1 119 ? 0.575 1.146 6.734 1 98.12 119 ASN A CA 1
ATOM 924 C C . ASN A 1 119 ? 0.835 2.43 5.949 1 98.12 119 ASN A C 1
ATOM 926 O O . ASN A 1 119 ? -0.031 2.895 5.207 1 98.12 119 ASN A O 1
ATOM 930 N N . LYS A 1 120 ? 1.997 3.043 6.117 1 98.06 120 LYS A N 1
ATOM 931 C CA . LYS A 1 120 ? 2.283 4.375 5.594 1 98.06 120 LYS A CA 1
ATOM 932 C C . LYS A 1 120 ? 2.094 4.426 4.082 1 98.06 120 LYS A C 1
ATOM 934 O O . LYS A 1 120 ? 1.363 5.277 3.568 1 98.06 120 LYS A O 1
ATOM 939 N N . MET A 1 121 ? 2.715 3.504 3.463 1 96.62 121 MET A N 1
ATOM 940 C CA . MET A 1 121 ? 2.637 3.504 2.006 1 96.62 121 MET A CA 1
ATOM 941 C C . MET A 1 121 ? 1.218 3.193 1.538 1 96.62 121 MET A C 1
ATOM 943 O O . MET A 1 121 ? 0.72 3.814 0.597 1 96.62 121 MET A O 1
ATOM 947 N N . VAL A 1 122 ? 0.556 2.262 2.191 1 98.25 122 VAL A N 1
ATOM 948 C CA . VAL A 1 122 ? -0.79 1.839 1.817 1 98.25 122 VAL A CA 1
ATOM 949 C C . VAL A 1 122 ? -1.757 3.014 1.951 1 98.25 122 VAL A C 1
ATOM 951 O O . VAL A 1 122 ? -2.52 3.307 1.026 1 98.25 122 VAL A O 1
ATOM 954 N N . ILE A 1 123 ? -1.694 3.715 3.039 1 98.75 123 ILE A N 1
ATOM 955 C CA . ILE A 1 123 ? -2.582 4.84 3.316 1 98.75 123 ILE A CA 1
ATOM 956 C C . ILE A 1 123 ? -2.357 5.941 2.283 1 98.75 123 ILE A C 1
ATOM 958 O O . ILE A 1 123 ? -3.314 6.551 1.8 1 98.75 123 ILE A O 1
ATOM 962 N N . GLY A 1 124 ? -1.088 6.164 1.913 1 98.44 124 GLY A N 1
ATOM 963 C CA . GLY A 1 124 ? -0.767 7.148 0.894 1 98.44 124 GLY A CA 1
ATOM 964 C C . GLY A 1 124 ? -1.29 6.777 -0.481 1 98.44 124 GLY A C 1
ATOM 965 O O . GLY A 1 124 ? -1.936 7.59 -1.146 1 98.44 124 GLY A O 1
ATOM 966 N N . VAL A 1 125 ? -1.039 5.527 -0.866 1 97.88 125 VAL A N 1
ATOM 967 C CA . VAL A 1 125 ? -1.431 5.062 -2.193 1 97.88 125 VAL A CA 1
ATOM 968 C C . VAL A 1 125 ? -2.953 5.062 -2.311 1 97.88 125 VAL A C 1
ATOM 970 O O . VAL A 1 125 ? -3.5 5.375 -3.373 1 97.88 125 VAL A O 1
ATOM 973 N N . LEU A 1 126 ? -3.658 4.785 -1.218 1 98.31 126 LEU A N 1
ATOM 974 C CA . LEU A 1 126 ? -5.113 4.68 -1.259 1 98.31 126 LEU A CA 1
ATOM 975 C C . LEU A 1 126 ? -5.758 6.059 -1.284 1 98.31 126 LEU A C 1
ATOM 977 O O . LEU A 1 126 ? -6.977 6.18 -1.426 1 98.31 126 LEU A O 1
ATOM 981 N N . GLY A 1 127 ? -4.973 7.152 -1.095 1 97.94 127 GLY A N 1
ATOM 982 C CA . GLY A 1 127 ? -5.469 8.477 -1.427 1 97.94 127 GLY A CA 1
ATOM 983 C C . GLY A 1 127 ? -5.762 9.328 -0.205 1 97.94 127 GLY A C 1
ATOM 984 O O . GLY A 1 127 ? -6.598 10.234 -0.258 1 97.94 127 GLY A O 1
ATOM 985 N N . ALA A 1 128 ? -5.102 9.086 0.887 1 98.62 128 ALA A N 1
ATOM 986 C CA . ALA A 1 128 ? -5.41 9.789 2.127 1 98.62 128 ALA A CA 1
ATOM 987 C C . ALA A 1 128 ? -4.727 11.156 2.168 1 98.62 128 ALA A C 1
ATOM 989 O O . ALA A 1 128 ? -5.129 12.039 2.932 1 98.62 128 ALA A O 1
ATOM 990 N N . VAL A 1 129 ? -3.711 11.414 1.383 1 98.5 129 VAL A N 1
ATOM 991 C CA . VAL A 1 129 ? -2.816 12.562 1.509 1 98.5 129 VAL A CA 1
ATOM 992 C C . VAL A 1 129 ? -3.596 13.852 1.275 1 98.5 129 VAL A C 1
ATOM 994 O O . VAL A 1 129 ? -3.59 14.75 2.121 1 98.5 129 VAL A O 1
ATOM 997 N N . GLU A 1 130 ? -4.332 13.961 0.248 1 98.12 130 GLU A N 1
ATOM 998 C CA . GLU A 1 130 ? -5.012 15.195 -0.122 1 98.12 130 GLU A CA 1
ATOM 999 C C . GLU A 1 130 ? -6.113 15.539 0.877 1 98.12 130 GLU A C 1
ATOM 1001 O O . GLU A 1 130 ? -6.184 16.672 1.365 1 98.12 130 GLU A O 1
ATOM 1006 N N . PRO A 1 131 ? -6.949 14.555 1.19 1 98.44 131 PRO A N 1
ATOM 1007 C CA . PRO A 1 131 ? -7.977 14.867 2.189 1 98.44 131 PRO A CA 1
ATOM 1008 C C . PRO A 1 131 ? -7.383 15.281 3.533 1 98.44 131 PRO A C 1
ATOM 1010 O O . PRO A 1 131 ? -7.926 16.156 4.211 1 98.44 131 PRO A O 1
ATOM 1013 N N . LEU A 1 132 ? -6.324 14.664 3.949 1 98.69 132 LEU A N 1
ATOM 1014 C CA . LEU A 1 132 ? -5.664 15.031 5.199 1 98.69 132 LEU A CA 1
ATOM 1015 C C . LEU A 1 132 ? -5.074 16.438 5.105 1 98.69 132 LEU A C 1
ATOM 1017 O O . LEU A 1 132 ? -5.109 17.188 6.078 1 98.69 132 LEU A O 1
ATOM 1021 N N . LEU A 1 133 ? -4.508 16.781 3.939 1 98.19 133 LEU A N 1
ATOM 1022 C CA . LEU A 1 133 ? -3.996 18.125 3.721 1 98.19 133 LEU A CA 1
ATOM 1023 C C . LEU A 1 133 ? -5.117 19.156 3.811 1 98.19 133 LEU A C 1
ATOM 1025 O O . LEU A 1 133 ? -4.945 20.219 4.406 1 98.19 133 LEU A O 1
ATOM 1029 N N . HIS A 1 134 ? -6.242 18.797 3.26 1 97.75 134 HIS A N 1
ATOM 1030 C CA . HIS A 1 134 ? -7.406 19.672 3.361 1 97.75 134 HIS A CA 1
ATOM 1031 C C . HIS A 1 134 ? -7.828 19.859 4.816 1 97.75 134 HIS A C 1
ATOM 1033 O O . HIS A 1 134 ? -8.148 20.969 5.234 1 97.75 134 HIS A O 1
ATOM 1039 N N . ALA A 1 135 ? -7.84 18.781 5.555 1 97.69 135 ALA A N 1
ATOM 1040 C CA . ALA A 1 135 ? -8.195 18.844 6.969 1 97.69 135 ALA A CA 1
ATOM 1041 C C . ALA A 1 135 ? -7.219 19.734 7.738 1 97.69 135 ALA A C 1
ATOM 1043 O O . ALA A 1 135 ? -7.629 20.5 8.609 1 97.69 135 ALA A O 1
ATOM 1044 N N . LEU A 1 136 ? -5.973 19.672 7.449 1 96.62 136 LEU A N 1
ATOM 1045 C CA . LEU A 1 136 ? -4.941 20.5 8.07 1 96.62 136 LEU A CA 1
ATOM 1046 C C . LEU A 1 136 ? -5.219 21.969 7.836 1 96.62 136 LEU A C 1
ATOM 1048 O O . LEU A 1 136 ? -5.094 22.781 8.758 1 96.62 136 LEU A O 1
ATOM 1052 N N . ARG A 1 137 ? -5.633 22.25 6.699 1 93.56 137 ARG A N 1
ATOM 1053 C CA . ARG A 1 137 ? -5.809 23.641 6.285 1 93.56 137 ARG A CA 1
ATOM 1054 C C . ARG A 1 137 ? -7.145 24.203 6.77 1 93.56 137 ARG A C 1
ATOM 1056 O O . ARG A 1 137 ? -7.242 25.359 7.148 1 93.56 137 ARG A O 1
ATOM 1063 N N . SER A 1 138 ? -8.148 23.328 6.789 1 94.06 138 SER A N 1
ATOM 1064 C CA . SER A 1 138 ? -9.492 23.906 6.785 1 94.06 138 SER A CA 1
ATOM 1065 C C . SER A 1 138 ? -10.297 23.422 7.988 1 94.06 138 SER A C 1
ATOM 1067 O O . SER A 1 138 ? -11.391 23.938 8.25 1 94.06 138 SER A O 1
ATOM 1069 N N . SER A 1 139 ? -9.805 22.438 8.727 1 94.06 139 SER A N 1
ATOM 1070 C CA . SER A 1 139 ? -10.602 21.969 9.859 1 94.06 139 SER A CA 1
ATOM 1071 C C . SER A 1 139 ? -10.758 23.047 10.922 1 94.06 139 SER A C 1
ATOM 1073 O O . SER A 1 139 ? -9.805 23.766 11.227 1 94.06 139 SER A O 1
ATOM 1075 N N . GLU A 1 140 ? -11.93 23.188 11.484 1 92.81 140 GLU A N 1
ATOM 1076 C CA . GLU A 1 140 ? -12.18 24.141 12.555 1 92.81 140 GLU A CA 1
ATOM 1077 C C . GLU A 1 140 ? -11.672 23.609 13.898 1 92.81 140 GLU A C 1
ATOM 1079 O O . GLU A 1 140 ? -11.453 24.391 14.828 1 92.81 140 GLU A O 1
ATOM 1084 N N . SER A 1 141 ? -11.586 22.297 13.938 1 93.31 141 SER A N 1
ATOM 1085 C CA . SER A 1 141 ? -11.109 21.656 15.156 1 93.31 141 SER A CA 1
ATOM 1086 C C . SER A 1 141 ? -9.586 21.672 15.234 1 93.31 141 SER A C 1
ATOM 1088 O O . SER A 1 141 ? -8.906 21.109 14.375 1 93.31 141 SER A O 1
ATOM 1090 N N . GLU A 1 142 ? -9.07 22.297 16.312 1 91.75 142 GLU A N 1
ATOM 1091 C CA . GLU A 1 142 ? -7.625 22.328 16.516 1 91.75 142 GLU A CA 1
ATOM 1092 C C . GLU A 1 142 ? -7.062 20.922 16.672 1 91.75 142 GLU A C 1
ATOM 1094 O O . GLU A 1 142 ? -5.996 20.609 16.125 1 91.75 142 GLU A O 1
ATOM 1099 N N . ARG A 1 143 ? -7.824 20.172 17.375 1 92.62 143 ARG A N 1
ATOM 1100 C CA . ARG A 1 143 ? -7.402 18.781 17.547 1 92.62 143 ARG A CA 1
ATOM 1101 C C . ARG A 1 143 ? -7.316 18.062 16.219 1 92.62 143 ARG A C 1
ATOM 1103 O O . ARG A 1 143 ? -6.352 17.328 15.961 1 92.62 143 ARG A O 1
ATOM 1110 N N . ALA A 1 144 ? -8.266 18.234 15.414 1 95.81 144 ALA A N 1
ATOM 1111 C CA . ALA A 1 144 ? -8.289 17.609 14.094 1 95.81 144 ALA A CA 1
ATOM 1112 C C . ALA A 1 144 ? -7.117 18.078 13.242 1 95.81 144 ALA A C 1
ATOM 1114 O O . ALA A 1 144 ? -6.496 17.281 12.531 1 95.81 144 ALA A O 1
ATOM 1115 N N . ARG A 1 145 ? -6.801 19.328 13.328 1 95.19 145 ARG A N 1
ATOM 1116 C CA . ARG A 1 145 ? -5.68 19.875 12.578 1 95.19 145 ARG A CA 1
ATOM 1117 C C . ARG A 1 145 ? -4.355 19.281 13.055 1 95.19 145 ARG A C 1
ATOM 1119 O O . ARG A 1 145 ? -3.498 18.938 12.234 1 95.19 145 ARG A O 1
ATOM 1126 N N . GLN A 1 146 ? -4.246 19.125 14.297 1 93.44 146 GLN A N 1
ATOM 1127 C CA . GLN A 1 146 ? -3.033 18.547 14.859 1 93.44 146 GLN A CA 1
ATOM 1128 C C . GLN A 1 146 ? -2.875 17.078 14.453 1 93.44 146 GLN A C 1
ATOM 1130 O O . GLN A 1 146 ? -1.788 16.656 14.055 1 93.44 146 GLN A O 1
ATOM 1135 N N . ASP A 1 147 ? -3.959 16.344 14.547 1 96.62 147 ASP A N 1
ATOM 1136 C CA . ASP A 1 147 ? -3.916 14.938 14.141 1 96.62 147 ASP A CA 1
ATOM 1137 C C . ASP A 1 147 ? -3.604 14.805 12.648 1 96.62 147 ASP A C 1
ATOM 1139 O O . ASP A 1 147 ? -2.852 13.922 12.25 1 96.62 147 ASP A O 1
ATOM 1143 N N . ALA A 1 148 ? -4.188 15.68 11.891 1 98 148 ALA A N 1
ATOM 1144 C CA . ALA A 1 148 ? -3.916 15.664 10.461 1 98 148 ALA A CA 1
ATOM 1145 C C . ALA A 1 148 ? -2.441 15.93 10.172 1 98 148 ALA A C 1
ATOM 1147 O O . ALA A 1 148 ? -1.827 15.242 9.352 1 98 148 ALA A O 1
ATOM 1148 N N . ALA A 1 149 ? -1.869 16.891 10.859 1 96.19 149 ALA A N 1
ATOM 1149 C CA . ALA A 1 149 ? -0.454 17.203 10.695 1 96.19 149 ALA A CA 1
ATOM 1150 C C . ALA A 1 149 ? 0.426 16.016 11.039 1 96.19 149 ALA A C 1
ATOM 1152 O O . ALA A 1 149 ? 1.366 15.695 10.312 1 96.19 149 ALA A O 1
ATOM 1153 N N . LEU A 1 150 ? 0.053 15.406 12.07 1 96.56 150 LEU A N 1
ATOM 1154 C CA . LEU A 1 150 ? 0.854 14.273 12.531 1 96.56 150 LEU A CA 1
ATOM 1155 C C . LEU A 1 150 ? 0.685 13.078 11.594 1 96.56 150 LEU A C 1
ATOM 1157 O O . LEU A 1 150 ? 1.645 12.352 11.336 1 96.56 150 LEU A O 1
ATOM 1161 N N . ALA A 1 151 ? -0.548 12.836 11.141 1 98.56 151 ALA A N 1
ATOM 1162 C CA . ALA A 1 151 ? -0.753 11.789 10.141 1 98.56 151 ALA A CA 1
ATOM 1163 C C . ALA A 1 151 ? 0.105 12.039 8.906 1 98.56 151 ALA A C 1
ATOM 1165 O O . ALA A 1 151 ? 0.812 11.148 8.438 1 98.56 151 ALA A O 1
ATOM 1166 N N . LEU A 1 152 ? 0.089 13.281 8.445 1 98.5 152 LEU A N 1
ATOM 1167 C CA . LEU A 1 152 ? 0.851 13.656 7.262 1 98.5 152 LEU A CA 1
ATOM 1168 C C . LEU A 1 152 ? 2.35 13.531 7.512 1 98.5 152 LEU A C 1
ATOM 1170 O O . LEU A 1 152 ? 3.104 13.148 6.617 1 98.5 152 LEU A O 1
ATOM 1174 N N . TYR A 1 153 ? 2.748 13.836 8.727 1 96.75 153 TYR A N 1
ATOM 1175 C CA . TYR A 1 153 ? 4.152 13.672 9.094 1 96.75 153 TYR A CA 1
ATOM 1176 C C . TYR A 1 153 ? 4.594 12.227 8.93 1 96.75 153 TYR A C 1
ATOM 1178 O O . TYR A 1 153 ? 5.598 11.945 8.266 1 96.75 153 TYR A O 1
ATOM 1186 N N . HIS A 1 154 ? 3.873 11.289 9.438 1 97.88 154 HIS A N 1
ATOM 1187 C CA . HIS A 1 154 ? 4.211 9.875 9.32 1 97.88 154 HIS A CA 1
ATOM 1188 C C . HIS A 1 154 ? 4.18 9.414 7.871 1 97.88 154 HIS A C 1
ATOM 1190 O O . HIS A 1 154 ? 5.066 8.68 7.426 1 97.88 154 HIS A O 1
ATOM 1196 N N . LEU A 1 155 ? 3.145 9.844 7.176 1 98.5 155 LEU A N 1
ATOM 1197 C CA . LEU A 1 155 ? 3.033 9.438 5.777 1 98.5 155 LEU A CA 1
ATOM 1198 C C . LEU A 1 155 ? 4.211 9.969 4.965 1 98.5 155 LEU A C 1
ATOM 1200 O O . LEU A 1 155 ? 4.691 9.297 4.047 1 98.5 155 LEU A O 1
ATOM 1204 N N . SER A 1 156 ? 4.746 11.141 5.305 1 97.88 156 SER A N 1
ATOM 1205 C CA . SER A 1 156 ? 5.805 11.797 4.547 1 97.88 156 SER A CA 1
ATOM 1206 C C . SER A 1 156 ? 7.152 11.133 4.793 1 97.88 156 SER A C 1
ATOM 1208 O O . SER A 1 156 ? 8.141 11.469 4.137 1 97.88 156 SER A O 1
ATOM 1210 N N . LEU A 1 157 ? 7.195 10.211 5.727 1 96.75 157 LEU A N 1
ATOM 1211 C CA . LEU A 1 157 ? 8.43 9.461 5.922 1 96.75 157 LEU A CA 1
ATOM 1212 C C . LEU A 1 157 ? 8.695 8.531 4.742 1 96.75 157 LEU A C 1
ATOM 1214 O O . LEU A 1 157 ? 9.812 8.055 4.559 1 96.75 157 LEU A O 1
ATOM 1218 N N . ILE A 1 158 ? 7.668 8.258 3.967 1 96 158 ILE A N 1
ATOM 1219 C CA . ILE A 1 158 ? 7.773 7.457 2.75 1 96 158 ILE A CA 1
ATOM 1220 C C . ILE A 1 158 ? 8.047 8.375 1.557 1 96 158 ILE A C 1
ATOM 1222 O O . ILE A 1 158 ? 7.254 9.273 1.264 1 96 158 ILE A O 1
ATOM 1226 N N . PRO A 1 159 ? 9.133 8.102 0.792 1 94.44 159 PRO A N 1
ATOM 1227 C CA . PRO A 1 159 ? 9.5 9 -0.306 1 94.44 159 PRO A CA 1
ATOM 1228 C C . PRO A 1 159 ? 8.359 9.203 -1.305 1 94.44 159 PRO A C 1
ATOM 1230 O O . PRO A 1 159 ? 8.086 10.336 -1.711 1 94.44 159 PRO A O 1
ATOM 1233 N N . ASN A 1 160 ? 7.625 8.156 -1.635 1 95.19 160 ASN A N 1
ATOM 1234 C CA . ASN A 1 160 ? 6.535 8.281 -2.596 1 95.19 160 ASN A CA 1
ATOM 1235 C C . ASN A 1 160 ? 5.43 9.195 -2.072 1 95.19 160 ASN A C 1
ATOM 1237 O O . ASN A 1 160 ? 4.793 9.914 -2.844 1 95.19 160 ASN A O 1
ATOM 1241 N N . ASN A 1 161 ? 5.195 9.164 -0.804 1 97.38 161 ASN A N 1
ATOM 1242 C CA . ASN A 1 161 ? 4.168 10.016 -0.216 1 97.38 161 ASN A CA 1
ATOM 1243 C C . ASN A 1 161 ? 4.598 11.477 -0.183 1 97.38 161 ASN A C 1
ATOM 1245 O O . ASN A 1 161 ? 3.76 12.375 -0.228 1 97.38 161 ASN A O 1
ATOM 1249 N N . ARG A 1 162 ? 5.93 11.75 -0.105 1 97.69 162 ARG A N 1
ATOM 1250 C CA . ARG A 1 162 ? 6.422 13.125 -0.207 1 97.69 162 ARG A CA 1
ATOM 1251 C C . ARG A 1 162 ? 6.062 13.734 -1.557 1 97.69 162 ARG A C 1
ATOM 1253 O O . ARG A 1 162 ? 5.566 14.859 -1.621 1 97.69 162 ARG A O 1
ATOM 1260 N N . THR A 1 163 ? 6.336 12.922 -2.52 1 97 163 THR A N 1
ATOM 1261 C CA . THR A 1 163 ? 6.027 13.383 -3.867 1 97 163 THR A CA 1
ATOM 1262 C C . THR A 1 163 ? 4.535 13.68 -4.008 1 97 163 THR A C 1
ATOM 1264 O O . THR A 1 163 ? 4.156 14.695 -4.594 1 97 163 THR A O 1
ATOM 1267 N N . ARG A 1 164 ? 3.691 12.852 -3.43 1 97.19 164 ARG A N 1
ATOM 1268 C CA . ARG A 1 164 ? 2.248 13.055 -3.469 1 97.19 164 ARG A CA 1
ATOM 1269 C C . ARG A 1 164 ? 1.865 14.359 -2.768 1 97.19 164 ARG A C 1
ATOM 1271 O O . ARG A 1 164 ? 1.01 15.102 -3.254 1 97.19 164 ARG A O 1
ATOM 1278 N N . LEU A 1 165 ? 2.473 14.625 -1.676 1 98.38 165 LEU A N 1
ATOM 1279 C CA . LEU A 1 165 ? 2.221 15.844 -0.908 1 98.38 165 LEU A CA 1
ATOM 1280 C C . LEU A 1 165 ? 2.596 17.078 -1.714 1 98.38 165 LEU A C 1
ATOM 1282 O O . LEU A 1 165 ? 1.826 18.047 -1.773 1 98.38 165 LEU A O 1
ATOM 1286 N N . VAL A 1 166 ? 3.76 17.031 -2.332 1 98.19 166 VAL A N 1
ATOM 1287 C CA . VAL A 1 166 ? 4.234 18.156 -3.111 1 98.19 166 VAL A CA 1
ATOM 1288 C C . VAL A 1 166 ? 3.281 18.422 -4.273 1 98.19 166 VAL A C 1
ATOM 1290 O O . VAL A 1 166 ? 2.883 19.562 -4.512 1 98.19 166 VAL A O 1
ATOM 1293 N N . ARG A 1 167 ? 2.865 17.359 -4.875 1 97.44 167 ARG A N 1
ATOM 1294 C CA . ARG A 1 167 ? 1.983 17.469 -6.031 1 97.44 167 ARG A CA 1
ATOM 1295 C C . ARG A 1 167 ? 0.6 17.969 -5.617 1 97.44 167 ARG A C 1
ATOM 1297 O O . ARG A 1 167 ? -0.096 18.609 -6.402 1 97.44 167 ARG A O 1
ATOM 1304 N N . ALA A 1 168 ? 0.241 17.703 -4.375 1 97.62 168 ALA A N 1
ATOM 1305 C CA . ALA A 1 168 ? -1.052 18.141 -3.85 1 97.62 168 ALA A CA 1
ATOM 1306 C C . ALA A 1 168 ? -1 19.594 -3.389 1 97.62 168 ALA A C 1
ATOM 1308 O O . ALA A 1 168 ? -1.991 20.125 -2.887 1 97.62 168 ALA A O 1
ATOM 1309 N N . GLY A 1 169 ? 0.163 20.25 -3.504 1 97.5 169 GLY A N 1
ATOM 1310 C CA . GLY A 1 169 ? 0.289 21.656 -3.146 1 97.5 169 GLY A CA 1
ATOM 1311 C C . GLY A 1 169 ? 0.582 21.859 -1.674 1 97.5 169 GLY A C 1
ATOM 1312 O O . GLY A 1 169 ? 0.226 22.906 -1.11 1 97.5 169 GLY A O 1
ATOM 1313 N N . ALA A 1 170 ? 1.179 20.922 -1.078 1 98.19 170 ALA A N 1
ATOM 1314 C CA . ALA A 1 170 ? 1.415 20.969 0.362 1 98.19 170 ALA A CA 1
ATOM 1315 C C . ALA A 1 170 ? 2.379 22.094 0.72 1 98.19 170 ALA A C 1
ATOM 1317 O O . ALA A 1 170 ? 2.191 22.781 1.726 1 98.19 170 ALA A O 1
ATOM 1318 N N . VAL A 1 171 ? 3.398 22.359 -0.101 1 98.06 171 VAL A N 1
ATOM 1319 C CA . VAL A 1 171 ? 4.492 23.266 0.249 1 98.06 171 VAL A CA 1
ATOM 1320 C C . VAL A 1 171 ? 3.959 24.688 0.388 1 98.06 171 VAL A C 1
ATOM 1322 O O . VAL A 1 171 ? 4.113 25.312 1.439 1 98.06 171 VAL A O 1
ATOM 1325 N N . PRO A 1 172 ? 3.271 25.219 -0.614 1 97.25 172 PRO A N 1
ATOM 1326 C CA . PRO A 1 172 ? 2.75 26.578 -0.432 1 97.25 172 PRO A CA 1
ATOM 1327 C C . PRO A 1 172 ? 1.796 26.688 0.754 1 97.25 172 PRO A C 1
ATOM 1329 O O . PRO A 1 172 ? 1.79 27.703 1.453 1 97.25 172 PRO A O 1
ATOM 1332 N N . ILE A 1 173 ? 1.015 25.656 1.002 1 96.12 173 ILE A N 1
ATOM 1333 C CA . ILE A 1 173 ? 0.085 25.656 2.127 1 96.12 173 ILE A CA 1
ATOM 1334 C C . ILE A 1 173 ? 0.862 25.734 3.439 1 96.12 173 ILE A C 1
ATOM 1336 O O . ILE A 1 173 ? 0.568 26.578 4.285 1 96.12 173 ILE A O 1
ATOM 1340 N N . MET A 1 174 ? 1.803 24.969 3.564 1 96.25 174 MET A N 1
ATOM 1341 C CA . MET A 1 174 ? 2.574 24.875 4.801 1 96.25 174 MET A CA 1
ATOM 1342 C C . MET A 1 174 ? 3.398 26.141 5.023 1 96.25 174 MET A C 1
ATOM 1344 O O . MET A 1 174 ? 3.514 26.625 6.152 1 96.25 174 MET A O 1
ATOM 1348 N N . LEU A 1 175 ? 3.977 26.688 3.961 1 96.12 175 LEU A N 1
ATOM 1349 C CA . LEU A 1 175 ? 4.727 27.922 4.082 1 96.12 175 LEU A CA 1
ATOM 1350 C C . LEU A 1 175 ? 3.811 29.078 4.508 1 96.12 175 LEU A C 1
ATOM 1352 O O . LEU A 1 175 ? 4.203 29.922 5.316 1 96.12 175 LEU A O 1
ATOM 1356 N N . SER A 1 176 ? 2.648 29.094 3.992 1 94.69 176 SER A N 1
ATOM 1357 C CA . SER A 1 176 ? 1.676 30.094 4.398 1 94.69 176 SER A CA 1
ATOM 1358 C C . SER A 1 176 ? 1.315 29.953 5.875 1 94.69 176 SER A C 1
ATOM 1360 O O . SER A 1 176 ? 1.194 30.953 6.59 1 94.69 176 SER A O 1
ATOM 1362 N N . MET A 1 177 ? 1.171 28.719 6.285 1 92.25 177 MET A N 1
ATOM 1363 C CA . MET A 1 177 ? 0.849 28.453 7.684 1 92.25 177 MET A CA 1
ATOM 1364 C C . MET A 1 177 ? 1.996 28.875 8.594 1 92.25 177 MET A C 1
ATOM 1366 O O . MET A 1 177 ? 1.768 29.391 9.688 1 92.25 177 MET A O 1
ATOM 1370 N N . LEU A 1 178 ? 3.162 28.656 8.148 1 90.62 178 LEU A N 1
ATOM 1371 C CA . LEU A 1 178 ? 4.34 29.062 8.906 1 90.62 178 LEU A CA 1
ATOM 1372 C C . LEU A 1 178 ? 4.387 30.578 9.07 1 90.62 178 LEU A C 1
ATOM 1374 O O . LEU A 1 178 ? 4.695 31.078 10.156 1 90.62 178 LEU A O 1
ATOM 1378 N N . ARG A 1 179 ? 4.039 31.219 8.086 1 89.25 179 ARG A N 1
ATOM 1379 C CA . ARG A 1 179 ? 4.035 32.688 8.109 1 89.25 179 ARG A CA 1
ATOM 1380 C C . ARG A 1 179 ? 2.994 33.219 9.086 1 89.25 179 ARG A C 1
ATOM 1382 O O . ARG A 1 179 ? 3.24 34.188 9.789 1 89.25 179 ARG A O 1
ATOM 1389 N N . SER A 1 180 ? 1.918 32.5 9.141 1 86.06 180 SER A N 1
ATOM 1390 C CA . SER A 1 180 ? 0.826 32.969 9.992 1 86.06 180 SER A CA 1
ATOM 1391 C C . SER A 1 180 ? 1.033 32.531 11.438 1 86.06 180 SER A C 1
ATOM 1393 O O . SER A 1 180 ? 0.324 32.969 12.336 1 86.06 180 SER A O 1
ATOM 1395 N N . GLY A 1 181 ? 2.035 31.656 11.695 1 80.19 181 GLY A N 1
ATOM 1396 C CA . GLY A 1 181 ? 2.354 31.203 13.039 1 80.19 181 GLY A CA 1
ATOM 1397 C C . GLY A 1 181 ? 1.517 30.031 13.484 1 80.19 181 GLY A C 1
ATOM 1398 O O . GLY A 1 181 ? 1.604 29.594 14.641 1 80.19 181 GLY A O 1
ATOM 1399 N N . GLU A 1 182 ? 0.755 29.438 12.711 1 76.81 182 GLU A N 1
ATOM 1400 C CA . GLU A 1 182 ? -0.107 28.297 13.031 1 76.81 182 GLU A CA 1
ATOM 1401 C C . GLU A 1 182 ? 0.68 27 13.039 1 76.81 182 GLU A C 1
ATOM 1403 O O . GLU A 1 182 ? 1.311 26.641 12.039 1 76.81 182 GLU A O 1
ATOM 1408 N N . SER A 1 183 ? 0.623 26.281 14.156 1 73.75 183 SER A N 1
ATOM 1409 C CA . SER A 1 183 ? 1.212 24.953 14.281 1 73.75 183 SER A CA 1
ATOM 1410 C C . SER A 1 183 ? 2.633 24.922 13.727 1 73.75 183 SER A C 1
ATOM 1412 O O . SER A 1 183 ? 3.01 23.984 13.016 1 73.75 183 SER A O 1
ATOM 1414 N N . ALA A 1 184 ? 3.473 25.75 14.086 1 78.44 184 ALA A N 1
ATOM 1415 C CA . ALA A 1 184 ? 4.773 26 13.461 1 78.44 184 ALA A CA 1
ATOM 1416 C C . ALA A 1 184 ? 5.691 24.797 13.625 1 78.44 184 ALA A C 1
ATOM 1418 O O . ALA A 1 184 ? 6.355 24.375 12.672 1 78.44 184 ALA A O 1
ATOM 1419 N N . SER A 1 185 ? 5.57 24.234 14.75 1 82.88 185 SER A N 1
ATOM 1420 C CA . SER A 1 185 ? 6.508 23.141 15 1 82.88 185 SER A CA 1
ATOM 1421 C C . SER A 1 185 ? 6.207 21.938 14.125 1 82.88 185 SER A C 1
ATOM 1423 O O . SER A 1 185 ? 7.113 21.359 13.516 1 82.88 185 SER A O 1
ATOM 1425 N N . ARG A 1 186 ? 4.945 21.578 14.047 1 87.56 186 ARG A N 1
ATOM 1426 C CA . ARG A 1 186 ? 4.559 20.406 13.266 1 87.56 186 ARG A CA 1
ATOM 1427 C C . ARG A 1 186 ? 4.742 20.656 11.773 1 87.56 186 ARG A C 1
ATOM 1429 O O . ARG A 1 186 ? 5.152 19.766 11.031 1 87.56 186 ARG A O 1
ATOM 1436 N N . ILE A 1 187 ? 4.465 21.844 11.398 1 92.81 187 ILE A N 1
ATOM 1437 C CA . ILE A 1 187 ? 4.605 22.219 9.992 1 92.81 187 ILE A CA 1
ATOM 1438 C C . ILE A 1 187 ? 6.078 22.172 9.594 1 92.81 187 ILE A C 1
ATOM 1440 O O . ILE A 1 187 ? 6.414 21.734 8.492 1 92.81 187 ILE A O 1
ATOM 1444 N N . LEU A 1 188 ? 6.91 22.609 10.484 1 91.38 188 LEU A N 1
ATOM 1445 C CA . LEU A 1 188 ? 8.344 22.594 10.219 1 91.38 188 LEU A CA 1
ATOM 1446 C C . LEU A 1 188 ? 8.852 21.156 10.062 1 91.38 188 LEU A C 1
ATOM 1448 O O . LEU A 1 188 ? 9.703 20.891 9.203 1 91.38 188 LEU A O 1
ATOM 1452 N N . LEU A 1 189 ? 8.273 20.266 10.812 1 91.31 189 LEU A N 1
ATOM 1453 C CA . LEU A 1 189 ? 8.641 18.859 10.688 1 91.31 189 LEU A CA 1
ATOM 1454 C C . LEU A 1 189 ? 8.258 18.328 9.312 1 91.31 189 LEU A C 1
ATOM 1456 O O . LEU A 1 189 ? 9.039 17.625 8.68 1 91.31 189 LEU A O 1
ATOM 1460 N N . LEU A 1 190 ? 7.137 18.688 8.906 1 95.44 190 LEU A N 1
ATOM 1461 C CA . LEU A 1 190 ? 6.656 18.266 7.598 1 95.44 190 LEU A CA 1
ATOM 1462 C C . LEU A 1 190 ? 7.523 18.844 6.484 1 95.44 190 LEU A C 1
ATOM 1464 O O . LEU A 1 190 ? 7.902 18.125 5.551 1 95.44 190 LEU A O 1
ATOM 1468 N N . LEU A 1 191 ? 7.871 20.094 6.633 1 95.62 191 LEU A N 1
ATOM 1469 C CA . LEU A 1 191 ? 8.688 20.75 5.625 1 95.62 191 LEU A CA 1
ATOM 1470 C C . LEU A 1 191 ? 10.078 20.125 5.555 1 95.62 191 LEU A C 1
ATOM 1472 O O . LEU A 1 191 ? 10.656 20 4.473 1 95.62 191 LEU A O 1
ATOM 1476 N N . CYS A 1 192 ? 10.57 19.719 6.656 1 93.38 192 CYS A N 1
ATOM 1477 C CA . CYS A 1 192 ? 11.859 19.031 6.68 1 93.38 192 CYS A CA 1
ATOM 1478 C C . CYS A 1 192 ? 11.805 17.75 5.867 1 93.38 192 CYS A C 1
ATOM 1480 O O . CYS A 1 192 ? 12.711 17.453 5.09 1 93.38 192 CYS A O 1
ATOM 1482 N N . ASN A 1 193 ? 10.742 16.984 6.055 1 94.88 193 ASN A N 1
ATOM 1483 C CA . ASN A 1 193 ? 10.586 15.758 5.293 1 94.88 193 ASN A CA 1
ATOM 1484 C C . ASN A 1 193 ? 10.469 16.031 3.795 1 94.88 193 ASN A C 1
ATOM 1486 O O . ASN A 1 193 ? 11.039 15.305 2.979 1 94.88 193 ASN A O 1
ATOM 1490 N N . LEU A 1 194 ? 9.727 17.094 3.471 1 96.94 194 LEU A N 1
ATOM 1491 C CA . LEU A 1 194 ? 9.516 17.406 2.062 1 96.94 194 LEU A CA 1
ATOM 1492 C C . LEU A 1 194 ? 10.812 17.875 1.41 1 96.94 194 LEU A C 1
ATOM 1494 O O . LEU A 1 194 ? 11.047 17.625 0.227 1 96.94 194 LEU A O 1
ATOM 1498 N N . ALA A 1 195 ? 11.68 18.5 2.174 1 95.06 195 ALA A N 1
ATOM 1499 C CA . ALA A 1 195 ? 12.961 18.984 1.664 1 95.06 195 ALA A CA 1
ATOM 1500 C C . ALA A 1 195 ? 13.891 17.828 1.328 1 95.06 195 ALA A C 1
ATOM 1502 O O . ALA A 1 195 ? 14.891 18 0.622 1 95.06 195 ALA A O 1
ATOM 1503 N N . ALA A 1 196 ? 13.562 16.672 1.803 1 92 196 ALA A N 1
ATOM 1504 C CA . ALA A 1 196 ? 14.43 15.516 1.636 1 92 196 ALA A CA 1
ATOM 1505 C C . ALA A 1 196 ? 14.281 14.914 0.239 1 92 196 ALA A C 1
ATOM 1507 O O . ALA A 1 196 ? 15.102 14.102 -0.184 1 92 196 ALA A O 1
ATOM 1508 N N . CYS A 1 197 ? 13.273 15.258 -0.461 1 92.44 197 CYS A N 1
ATOM 1509 C CA . CYS A 1 197 ? 13.156 14.781 -1.835 1 92.44 197 CYS A CA 1
ATOM 1510 C C . CYS A 1 197 ? 13.336 15.93 -2.824 1 92.44 197 CYS A C 1
ATOM 1512 O O . CYS A 1 197 ? 13.102 17.094 -2.488 1 92.44 197 CYS A O 1
ATOM 1514 N N . SER A 1 198 ? 13.758 15.602 -4.055 1 93.5 198 SER A N 1
ATOM 1515 C CA . SER A 1 198 ? 14.125 16.609 -5.055 1 93.5 198 SER A CA 1
ATOM 1516 C C . SER A 1 198 ? 12.945 17.516 -5.383 1 93.5 198 SER A C 1
ATOM 1518 O O . SER A 1 198 ? 13.094 18.734 -5.461 1 93.5 198 SER A O 1
ATOM 1520 N N . GLU A 1 199 ? 11.766 16.953 -5.492 1 95.62 199 GLU A N 1
ATOM 1521 C CA . GLU A 1 199 ? 10.578 17.734 -5.832 1 95.62 199 GLU A CA 1
ATOM 1522 C C . GLU A 1 199 ? 10.219 18.703 -4.707 1 95.62 199 GLU A C 1
ATOM 1524 O O . GLU A 1 199 ? 9.852 19.844 -4.965 1 95.62 199 GLU A O 1
ATOM 1529 N N . GLY A 1 200 ? 10.312 18.203 -3.512 1 96.94 200 GLY A N 1
ATOM 1530 C CA . GLY A 1 200 ? 10.031 19.047 -2.359 1 96.94 200 GLY A CA 1
ATOM 1531 C C . GLY A 1 200 ? 11.023 20.172 -2.197 1 96.94 200 GLY A C 1
ATOM 1532 O O . GLY A 1 200 ? 10.625 21.312 -1.934 1 96.94 200 GLY A O 1
ATOM 1533 N N . LYS A 1 201 ? 12.281 19.859 -2.398 1 95.5 201 LYS A N 1
ATOM 1534 C CA . LYS A 1 201 ? 13.336 20.875 -2.334 1 95.5 201 LYS A CA 1
ATOM 1535 C C . LYS A 1 201 ? 13.094 21.984 -3.354 1 95.5 201 LYS A C 1
ATOM 1537 O O . LYS A 1 201 ? 13.133 23.172 -3.012 1 95.5 201 LYS A O 1
ATOM 1542 N N . GLY A 1 202 ? 12.844 21.578 -4.539 1 96.06 202 GLY A N 1
ATOM 1543 C CA . GLY A 1 202 ? 12.562 22.531 -5.59 1 96.06 202 GLY A CA 1
ATOM 1544 C C . GLY A 1 202 ? 11.367 23.422 -5.285 1 96.06 202 GLY A C 1
ATOM 1545 O O . GLY A 1 202 ? 11.43 24.641 -5.438 1 96.06 202 GLY A O 1
ATOM 1546 N N . ALA A 1 203 ? 10.312 22.797 -4.805 1 97.56 203 ALA A N 1
ATOM 1547 C CA . ALA A 1 203 ? 9.086 23.531 -4.488 1 97.56 203 ALA A CA 1
ATOM 1548 C C . ALA A 1 203 ? 9.32 24.531 -3.352 1 97.56 203 ALA A C 1
ATOM 1550 O O . ALA A 1 203 ? 8.789 25.641 -3.373 1 97.56 203 ALA A O 1
ATOM 1551 N N . MET A 1 204 ? 10.086 24.156 -2.385 1 97.62 204 MET A N 1
ATOM 1552 C CA . MET A 1 204 ? 10.367 25.016 -1.239 1 97.62 204 MET A CA 1
ATOM 1553 C C . MET A 1 204 ? 11.227 26.203 -1.652 1 97.62 204 MET A C 1
ATOM 1555 O O . MET A 1 204 ? 10.961 27.328 -1.245 1 97.62 204 MET A O 1
ATOM 1559 N N . LEU A 1 205 ? 12.242 25.906 -2.459 1 96.69 205 LEU A N 1
ATOM 1560 C CA . LEU A 1 205 ? 13.094 26.984 -2.938 1 96.69 205 LEU A CA 1
ATOM 1561 C C . LEU A 1 205 ? 12.305 27.953 -3.805 1 96.69 205 LEU A C 1
ATOM 1563 O O . LEU A 1 205 ? 12.438 29.172 -3.66 1 96.69 205 LEU A O 1
ATOM 1567 N N . ASP A 1 206 ? 11.43 27.422 -4.613 1 96.69 206 ASP A N 1
ATOM 1568 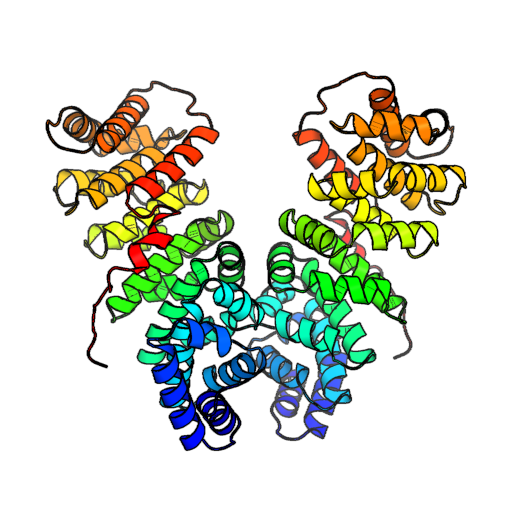C CA . ASP A 1 206 ? 10.578 28.25 -5.465 1 96.69 206 ASP A CA 1
ATOM 1569 C C . ASP A 1 206 ? 9.602 29.062 -4.629 1 96.69 206 ASP A C 1
ATOM 1571 O O . ASP A 1 206 ? 9.219 30.172 -5.016 1 96.69 206 ASP A O 1
ATOM 1575 N N . GLY A 1 207 ? 9.242 28.484 -3.48 1 96.62 207 GLY A N 1
ATOM 1576 C CA . GLY A 1 207 ? 8.227 29.109 -2.652 1 96.62 207 GLY A CA 1
ATOM 1577 C C . GLY A 1 207 ? 8.797 30.062 -1.611 1 96.62 207 GLY A C 1
ATOM 1578 O O . GLY A 1 207 ? 8.117 30.406 -0.646 1 96.62 207 GLY A O 1
ATOM 1579 N N . ASN A 1 208 ? 10.07 30.453 -1.755 1 96.25 208 ASN A N 1
ATOM 1580 C CA . ASN A 1 208 ? 10.742 31.391 -0.866 1 96.25 208 ASN A CA 1
ATOM 1581 C C . ASN A 1 208 ? 10.867 30.844 0.549 1 96.25 208 ASN A C 1
ATOM 1583 O O . ASN A 1 208 ? 10.773 31.578 1.525 1 96.25 208 ASN A O 1
ATOM 1587 N N . ALA A 1 209 ? 10.961 29.547 0.638 1 97.62 209 ALA A N 1
ATOM 1588 C CA . ALA A 1 209 ? 11.055 28.875 1.936 1 97.62 209 ALA A CA 1
ATOM 1589 C C . ALA A 1 209 ? 12.25 29.391 2.729 1 97.62 209 ALA A C 1
ATOM 1591 O O . ALA A 1 209 ? 12.172 29.547 3.947 1 97.62 209 ALA A O 1
ATOM 1592 N N . VAL A 1 210 ? 13.352 29.672 2.072 1 97.19 210 VAL A N 1
ATOM 1593 C CA . VAL A 1 210 ? 14.57 30.094 2.75 1 97.19 210 VAL A CA 1
ATOM 1594 C C . VAL A 1 210 ? 14.328 31.422 3.471 1 97.19 210 VAL A C 1
ATOM 1596 O O . VAL A 1 210 ? 14.617 31.547 4.664 1 97.19 210 VAL A O 1
ATOM 1599 N N . ALA A 1 211 ? 13.781 32.344 2.777 1 96.75 211 ALA A N 1
ATOM 1600 C CA . ALA A 1 211 ? 13.5 33.625 3.369 1 96.75 211 ALA A CA 1
ATOM 1601 C C . ALA A 1 211 ? 12.523 33.5 4.535 1 96.75 211 ALA A C 1
ATOM 1603 O O . ALA A 1 211 ? 12.695 34.156 5.57 1 96.75 211 ALA A O 1
ATOM 1604 N N . ILE A 1 212 ? 11.523 32.688 4.375 1 95.62 212 ILE A N 1
ATOM 1605 C CA . ILE A 1 212 ? 10.492 32.531 5.391 1 95.62 212 ILE A CA 1
ATOM 1606 C C . ILE A 1 212 ? 11.102 31.891 6.641 1 95.62 212 ILE A C 1
ATOM 1608 O O . ILE A 1 212 ? 10.875 32.375 7.758 1 95.62 212 ILE A O 1
ATOM 1612 N N . LEU A 1 213 ? 11.906 30.844 6.473 1 95.38 213 LEU A N 1
ATOM 1613 C CA . LEU A 1 213 ? 12.523 30.141 7.582 1 95.38 213 LEU A CA 1
ATOM 1614 C C . LEU A 1 213 ? 13.531 31.016 8.312 1 95.38 213 LEU A C 1
ATOM 1616 O O . LEU A 1 213 ? 13.555 31.062 9.539 1 95.38 213 LEU A O 1
ATOM 1620 N N . VAL A 1 214 ? 14.32 31.75 7.57 1 95.31 214 VAL A N 1
ATOM 1621 C CA . VAL A 1 214 ? 15.289 32.656 8.156 1 95.31 214 VAL A CA 1
ATOM 1622 C C . VAL A 1 214 ? 14.555 33.781 8.906 1 95.31 214 VAL A C 1
ATOM 1624 O O . VAL A 1 214 ? 14.961 34.156 10 1 95.31 214 VAL A O 1
ATOM 1627 N N . GLY A 1 215 ? 13.5 34.219 8.258 1 93.19 215 GLY A N 1
ATOM 1628 C CA . GLY A 1 215 ? 12.68 35.25 8.922 1 93.19 215 GLY A CA 1
ATOM 1629 C C . GLY A 1 215 ? 12.117 34.781 10.25 1 93.19 215 GLY A C 1
ATOM 1630 O O . GLY A 1 215 ? 12.102 35.531 11.219 1 93.19 215 GLY A O 1
ATOM 1631 N N . LYS A 1 216 ? 11.719 33.531 10.336 1 91.62 216 LYS A N 1
ATOM 1632 C CA . LYS A 1 216 ? 11.18 32.969 11.57 1 91.62 216 LYS A CA 1
ATOM 1633 C C . LYS A 1 216 ? 12.25 32.875 12.656 1 91.62 216 LYS A C 1
ATOM 1635 O O . LYS A 1 216 ? 11.961 33.094 13.836 1 91.62 216 LYS A O 1
ATOM 1640 N N . LEU A 1 217 ? 13.453 32.625 12.242 1 91.31 217 LEU A N 1
ATOM 1641 C CA . LEU A 1 217 ? 14.562 32.531 13.188 1 91.31 217 LEU A CA 1
ATOM 1642 C C . LEU A 1 217 ? 14.93 33.906 13.703 1 91.31 217 LEU A C 1
ATOM 1644 O O . LEU A 1 217 ? 15.312 34.062 14.867 1 91.31 217 LEU A O 1
ATOM 1648 N N . ARG A 1 218 ? 14.805 34.875 12.891 1 89.06 218 ARG A N 1
ATOM 1649 C CA . ARG A 1 218 ? 15.148 36.25 13.227 1 89.06 218 ARG A CA 1
ATOM 1650 C C . ARG A 1 218 ? 14.164 36.812 14.242 1 89.06 218 ARG A C 1
ATOM 1652 O O . ARG A 1 218 ? 14.562 37.5 15.195 1 89.06 218 ARG A O 1
ATOM 1659 N N . GLU A 1 219 ? 12.938 36.625 13.953 1 79.94 219 GLU A N 1
ATOM 1660 C CA . GLU A 1 219 ? 11.875 37.219 14.766 1 79.94 219 GLU A CA 1
ATOM 1661 C C . GLU A 1 219 ? 11.797 36.562 16.141 1 79.94 219 GLU A C 1
ATOM 1663 O O . GLU A 1 219 ? 11.086 37.031 17.031 1 79.94 219 GLU A O 1
ATOM 1668 N N . GLY A 1 220 ? 12.766 35.688 16.469 1 65.88 220 GLY A N 1
ATOM 1669 C CA . GLY A 1 220 ? 12.617 34.969 17.734 1 65.88 220 GLY A CA 1
ATOM 1670 C C . GLY A 1 220 ? 11.352 34.125 17.781 1 65.88 220 GLY A C 1
ATOM 1671 O O . GLY A 1 220 ? 10.914 33.719 18.875 1 65.88 220 GLY A O 1
ATOM 1672 N N . GLY A 1 221 ? 10.672 34.156 16.812 1 56.59 221 GLY A N 1
ATOM 1673 C CA . GLY A 1 221 ? 9.336 33.562 16.688 1 56.59 221 GLY A CA 1
ATOM 1674 C C . GLY A 1 221 ? 9.336 32.062 16.75 1 56.59 221 GLY A C 1
ATOM 1675 O O . GLY A 1 221 ? 8.273 31.438 16.812 1 56.59 221 GLY A O 1
ATOM 1676 N N . ALA A 1 222 ? 10.5 31.5 16.453 1 58.41 222 ALA A N 1
ATOM 1677 C CA . ALA A 1 222 ? 10.398 30.078 16.734 1 58.41 222 ALA A CA 1
ATOM 1678 C C . ALA A 1 222 ? 10.227 29.828 18.234 1 58.41 222 ALA A C 1
ATOM 1680 O O . ALA A 1 222 ? 11.203 29.844 18.984 1 58.41 222 ALA A O 1
ATOM 1681 N N . ASP A 1 223 ? 8.953 30 18.641 1 62.44 223 ASP A N 1
ATOM 1682 C CA . ASP A 1 223 ? 8.5 30.109 20.016 1 62.44 223 ASP A CA 1
ATOM 1683 C C . ASP A 1 223 ? 9.094 29.016 20.891 1 62.44 223 ASP A C 1
ATOM 1685 O O . ASP A 1 223 ? 9.039 29.094 22.125 1 62.44 223 ASP A O 1
ATOM 1689 N N . SER A 1 224 ? 9.586 28.031 20.219 1 76.12 224 SER A N 1
ATOM 1690 C CA . SER A 1 224 ? 10.148 26.969 21.047 1 76.12 224 SER A CA 1
ATOM 1691 C C . SER A 1 224 ? 11.508 26.516 20.531 1 76.12 224 SER A C 1
ATOM 1693 O O . SER A 1 224 ? 11.844 26.75 19.375 1 76.12 224 SER A O 1
ATOM 1695 N N . GLU A 1 225 ? 12.281 26.094 21.391 1 80 225 GLU A N 1
ATOM 1696 C CA . GLU A 1 225 ? 13.578 25.516 21.047 1 80 225 GLU A CA 1
ATOM 1697 C C . GLU A 1 225 ? 13.43 24.453 19.969 1 80 225 GLU A C 1
ATOM 1699 O O . GLU A 1 225 ? 14.258 24.344 19.062 1 80 225 GLU A O 1
ATOM 1704 N N . ALA A 1 226 ? 12.305 23.797 20.141 1 81.44 226 ALA A N 1
ATOM 1705 C CA . ALA A 1 226 ? 12.039 22.734 19.156 1 81.44 226 ALA A CA 1
ATOM 1706 C C . ALA A 1 226 ? 11.758 23.328 17.781 1 81.44 226 ALA A C 1
ATOM 1708 O O . ALA A 1 226 ? 12.242 22.812 16.766 1 81.44 226 ALA A O 1
ATOM 1709 N N . ALA A 1 227 ? 11.086 24.375 17.766 1 83.75 227 ALA A N 1
ATOM 1710 C CA . ALA A 1 227 ? 10.766 25.031 16.5 1 83.75 227 ALA A CA 1
ATOM 1711 C C . ALA A 1 227 ? 12.023 25.594 15.844 1 83.75 227 ALA A C 1
ATOM 1713 O O . ALA A 1 227 ? 12.18 25.531 14.625 1 83.75 227 ALA A O 1
ATOM 1714 N N . ARG A 1 228 ? 12.875 26.109 16.656 1 87.12 228 ARG A N 1
ATOM 1715 C CA . ARG A 1 228 ? 14.125 26.656 16.156 1 87.12 228 ARG A CA 1
ATOM 1716 C C . ARG A 1 228 ? 15.008 25.562 15.562 1 87.12 228 ARG A C 1
ATOM 1718 O O . ARG A 1 228 ? 15.578 25.75 14.484 1 87.12 228 ARG A O 1
ATOM 1725 N N . GLU A 1 229 ? 15.008 24.516 16.25 1 88.12 229 GLU A N 1
ATOM 1726 C CA . GLU A 1 229 ? 15.805 23.391 15.773 1 88.12 229 GLU A CA 1
ATOM 1727 C C . GLU A 1 229 ? 15.258 22.844 14.453 1 88.12 229 GLU A C 1
ATOM 1729 O O . GLU A 1 229 ? 16.031 22.516 13.547 1 88.12 229 GLU A O 1
ATOM 1734 N N . ASN A 1 230 ? 13.945 22.75 14.414 1 87.69 230 ASN A N 1
ATOM 1735 C CA . ASN A 1 230 ? 13.328 22.25 13.195 1 87.69 230 ASN A CA 1
ATOM 1736 C C . ASN A 1 230 ? 13.523 23.203 12.031 1 87.69 230 ASN A C 1
ATOM 1738 O O . ASN A 1 230 ? 13.695 22.781 10.883 1 87.69 230 ASN A O 1
ATOM 1742 N N . CYS A 1 231 ? 13.492 24.438 12.328 1 91.25 231 CYS A N 1
ATOM 1743 C CA . CYS A 1 231 ? 13.719 25.453 11.305 1 91.25 231 CYS A CA 1
ATOM 1744 C C . CYS A 1 231 ? 15.125 25.344 10.734 1 91.25 231 CYS A C 1
ATOM 1746 O O . CYS A 1 231 ? 15.305 25.312 9.516 1 91.25 231 CYS A O 1
ATOM 1748 N N . VAL A 1 232 ? 16.078 25.219 11.609 1 93.19 232 VAL A N 1
ATOM 1749 C CA . VAL A 1 232 ? 17.469 25.094 11.195 1 93.19 232 VAL A CA 1
ATOM 1750 C C . VAL A 1 232 ? 17.672 23.781 10.453 1 93.19 232 VAL A C 1
ATOM 1752 O O . VAL A 1 232 ? 18.406 23.719 9.469 1 93.19 232 VAL A O 1
ATOM 1755 N N . GLY A 1 233 ? 16.969 22.781 10.969 1 92.94 233 GLY A N 1
ATOM 1756 C CA . GLY A 1 233 ? 17.016 21.5 10.281 1 92.94 233 GLY A CA 1
ATOM 1757 C C . G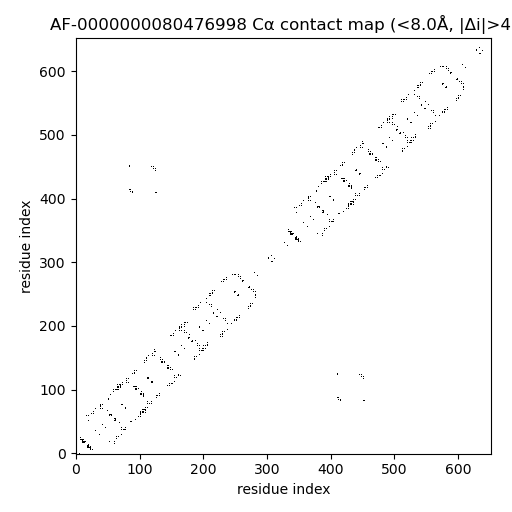LY A 1 233 ? 16.516 21.578 8.852 1 92.94 233 GLY A C 1
ATOM 1758 O O . GLY A 1 233 ? 17.109 20.984 7.945 1 92.94 233 GLY A O 1
ATOM 1759 N N . ALA A 1 234 ? 15.438 22.219 8.68 1 93.94 234 ALA A N 1
ATOM 1760 C CA . ALA A 1 234 ? 14.891 22.391 7.336 1 93.94 234 ALA A CA 1
ATOM 1761 C C . ALA A 1 234 ? 15.867 23.125 6.434 1 93.94 234 ALA A C 1
ATOM 1763 O O . ALA A 1 234 ? 16.094 22.734 5.289 1 93.94 234 ALA A O 1
ATOM 1764 N N . LEU A 1 235 ? 16.484 24.172 6.941 1 95.81 235 LEU A N 1
ATOM 1765 C CA . LEU A 1 235 ? 17.453 24.953 6.176 1 95.81 235 LEU A CA 1
ATOM 1766 C C . LEU A 1 235 ? 18.672 24.094 5.816 1 95.81 235 LEU A C 1
ATOM 1768 O O . LEU A 1 235 ? 19.188 24.188 4.699 1 95.81 235 LEU A O 1
ATOM 1772 N N . LEU A 1 236 ? 19.078 23.312 6.73 1 95.06 236 LEU A N 1
ATOM 1773 C CA . LEU A 1 236 ? 20.219 22.438 6.48 1 95.06 236 LEU A CA 1
ATOM 1774 C C . LEU A 1 236 ? 19.922 21.469 5.336 1 95.06 236 LEU A C 1
ATOM 1776 O O . LEU A 1 236 ? 20.75 21.281 4.441 1 95.06 236 LEU A O 1
ATOM 1780 N N . THR A 1 237 ? 18.766 20.906 5.391 1 93.81 237 THR A N 1
ATOM 1781 C CA . THR A 1 237 ? 18.375 19.953 4.348 1 93.81 237 THR A CA 1
ATOM 1782 C C . THR A 1 237 ? 18.328 20.641 2.986 1 93.81 237 THR A C 1
ATOM 1784 O O . THR A 1 237 ? 18.766 20.062 1.982 1 93.81 237 THR A O 1
ATOM 1787 N N . LEU A 1 238 ? 17.859 21.859 2.955 1 95.12 238 LEU A N 1
ATOM 1788 C CA . LEU A 1 238 ? 17.766 22.625 1.71 1 95.12 238 LEU A CA 1
ATOM 1789 C C . LEU A 1 238 ? 19.156 22.984 1.185 1 95.12 238 LEU A C 1
ATOM 1791 O O . LEU A 1 238 ? 19.328 23.188 -0.017 1 95.12 238 LEU A O 1
ATOM 1795 N N . SER A 1 239 ? 20.141 23.047 2.006 1 93.69 239 SER A N 1
ATOM 1796 C CA . SER A 1 239 ? 21.469 23.5 1.645 1 93.69 239 SER A CA 1
ATOM 1797 C C . SER A 1 239 ? 22.266 22.391 0.966 1 93.69 239 SER A C 1
ATOM 1799 O O . SER A 1 239 ? 23.234 22.672 0.242 1 93.69 239 SER A O 1
ATOM 1801 N N . VAL A 1 240 ? 21.859 21.25 1.17 1 89.69 240 VAL A N 1
ATOM 1802 C CA . VAL A 1 240 ? 22.625 20.109 0.673 1 89.69 240 VAL A CA 1
ATOM 1803 C C . VAL A 1 240 ? 22.531 20.031 -0.849 1 89.69 240 VAL A C 1
ATOM 1805 O O . VAL A 1 240 ? 21.438 19.875 -1.397 1 89.69 240 VAL A O 1
ATOM 1808 N N . GLY A 1 241 ? 23.656 20.156 -1.499 1 79.69 241 GLY A N 1
ATOM 1809 C CA . GLY A 1 241 ? 23.797 19.938 -2.928 1 79.69 241 GLY A CA 1
ATOM 1810 C C . GLY A 1 241 ? 23.047 20.938 -3.773 1 79.69 241 GLY A C 1
ATOM 1811 O O . GLY A 1 241 ? 22.656 20.625 -4.906 1 79.69 241 GLY A O 1
ATOM 1812 N N . ASN A 1 242 ? 22.766 22.047 -3.227 1 79.56 242 ASN A N 1
ATOM 1813 C CA . ASN A 1 242 ? 21.922 22.969 -3.975 1 79.56 242 ASN A CA 1
ATOM 1814 C C . ASN A 1 242 ? 22.547 24.359 -4.051 1 79.56 242 ASN A C 1
ATOM 1816 O O . ASN A 1 242 ? 22.547 25.094 -3.059 1 79.56 242 ASN A O 1
ATOM 1820 N N . MET A 1 243 ? 22.938 24.719 -5.219 1 84.25 243 MET A N 1
ATOM 1821 C CA . MET A 1 243 ? 23.578 26.016 -5.441 1 84.25 243 MET A CA 1
ATOM 1822 C C . MET A 1 243 ? 22.594 27.156 -5.324 1 84.25 243 MET A C 1
ATOM 1824 O O . MET A 1 243 ? 22.953 28.266 -4.926 1 84.25 243 MET A O 1
ATOM 1828 N N . ARG A 1 244 ? 21.406 26.875 -5.684 1 90.38 244 ARG A N 1
ATOM 1829 C CA . ARG A 1 244 ? 20.375 27.891 -5.598 1 90.38 244 ARG A CA 1
ATOM 1830 C C . ARG A 1 244 ? 20.172 28.344 -4.152 1 90.38 244 ARG A C 1
ATOM 1832 O O . ARG A 1 244 ? 19.891 29.516 -3.896 1 90.38 244 ARG A O 1
ATOM 1839 N N . PHE A 1 245 ? 20.359 27.422 -3.266 1 94.19 245 PHE A N 1
ATOM 1840 C CA . PHE A 1 245 ? 20.203 27.719 -1.848 1 94.19 245 PHE A CA 1
ATOM 1841 C C . PHE A 1 245 ? 21.156 28.844 -1.426 1 94.19 245 PHE A C 1
ATOM 1843 O O . PHE A 1 245 ? 20.781 29.734 -0.673 1 94.19 245 PHE A O 1
ATOM 1850 N N . ARG A 1 246 ? 22.344 28.766 -1.915 1 91.75 246 ARG A N 1
ATOM 1851 C CA . ARG A 1 246 ? 23.359 29.734 -1.527 1 91.75 246 ARG A CA 1
ATOM 1852 C C . ARG A 1 246 ? 22.922 31.156 -1.848 1 91.75 246 ARG A C 1
ATOM 1854 O O . ARG A 1 246 ? 23.031 32.062 -1.005 1 91.75 246 ARG A O 1
ATOM 1861 N N . GLY A 1 247 ? 22.469 31.312 -3.047 1 92.88 247 GLY A N 1
ATOM 1862 C CA . GLY A 1 247 ? 21.984 32.625 -3.439 1 92.88 247 GLY A CA 1
ATOM 1863 C C . GLY A 1 247 ? 20.812 33.094 -2.605 1 92.88 247 GLY A C 1
ATOM 1864 O O . GLY A 1 247 ? 20.797 34.25 -2.146 1 92.88 247 GLY A O 1
ATOM 1865 N N . LEU A 1 248 ? 19.875 32.281 -2.318 1 96.12 248 LEU A N 1
ATOM 1866 C CA . LEU A 1 248 ? 18.672 32.625 -1.568 1 96.12 248 LEU A CA 1
ATOM 1867 C C . LEU A 1 248 ? 19 32.875 -0.104 1 96.12 248 LEU A C 1
ATOM 1869 O O . LEU A 1 248 ? 18.438 33.781 0.508 1 96.12 248 LEU A O 1
ATOM 1873 N N . ALA A 1 249 ? 19.906 32.125 0.435 1 96.25 249 ALA A N 1
ATOM 1874 C CA . ALA A 1 249 ? 20.328 32.281 1.822 1 96.25 249 ALA A CA 1
ATOM 1875 C C . ALA A 1 249 ? 21.031 33.625 2.027 1 96.25 249 ALA A C 1
ATOM 1877 O O . ALA A 1 249 ? 20.812 34.312 3.035 1 96.25 249 ALA A O 1
ATOM 1878 N N . SER A 1 250 ? 21.875 33.906 1.058 1 94 250 SER A N 1
ATOM 1879 C CA . SER A 1 250 ? 22.562 35.188 1.109 1 94 250 SER A CA 1
ATOM 1880 C C . SER A 1 250 ? 21.562 36.344 1.071 1 94 250 SER A C 1
ATOM 1882 O O . SER A 1 250 ? 21.656 37.281 1.868 1 94 250 SER A O 1
ATOM 1884 N N . GLU A 1 251 ? 20.641 36.25 0.227 1 95.31 251 GLU A N 1
ATOM 1885 C CA . GLU A 1 251 ? 19.625 37.281 0.083 1 95.31 251 GLU A CA 1
ATOM 1886 C C . GLU A 1 251 ? 18.781 37.406 1.356 1 95.31 251 GLU A C 1
ATOM 1888 O O . GLU A 1 251 ? 18.375 38.5 1.726 1 95.31 251 GLU A O 1
ATOM 1893 N N . ALA A 1 252 ? 18.609 36.312 2.068 1 96.44 252 ALA A N 1
ATOM 1894 C CA . ALA A 1 252 ? 17.75 36.312 3.25 1 96.44 252 ALA A CA 1
ATOM 1895 C C . ALA A 1 252 ? 18.531 36.688 4.504 1 96.44 252 ALA A C 1
ATOM 1897 O O . ALA A 1 252 ? 17.953 36.844 5.582 1 96.44 252 ALA A O 1
ATOM 1898 N N . GLY A 1 253 ? 19.844 36.875 4.375 1 95.81 253 GLY A N 1
ATOM 1899 C CA . GLY A 1 253 ? 20.656 37.188 5.531 1 95.81 253 GLY A CA 1
ATOM 1900 C C . GLY A 1 253 ? 20.891 36 6.461 1 95.81 253 GLY A C 1
ATOM 1901 O O . GLY A 1 253 ? 20.969 36.188 7.68 1 95.81 253 GLY A O 1
ATOM 1902 N N . ALA A 1 254 ? 20.922 34.812 5.887 1 96.56 254 ALA A N 1
ATOM 1903 C CA . ALA A 1 254 ? 21.031 33.594 6.672 1 96.56 254 ALA A CA 1
ATOM 1904 C C . ALA A 1 254 ? 22.375 33.5 7.379 1 96.56 254 ALA A C 1
ATOM 1906 O O . ALA A 1 254 ? 22.469 32.969 8.484 1 96.56 254 ALA A O 1
ATOM 1907 N N . GLU A 1 255 ? 23.375 3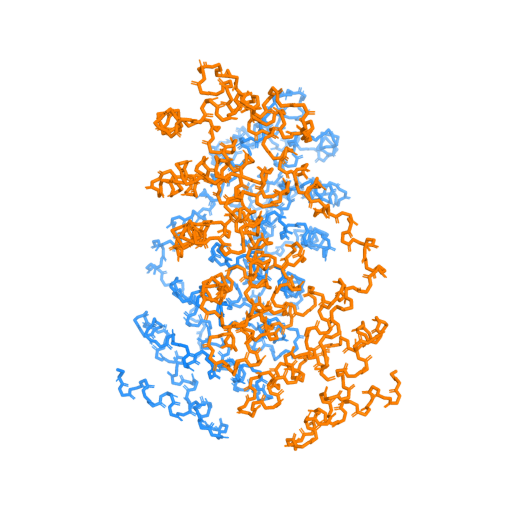4 6.742 1 95.56 255 GLU A N 1
ATOM 1908 C CA . GLU A 1 255 ? 24.719 33.906 7.309 1 95.56 255 GLU A CA 1
ATOM 1909 C C . GLU A 1 255 ? 24.781 34.562 8.688 1 95.56 255 GLU A C 1
ATOM 1911 O O . GLU A 1 255 ? 25.359 34 9.625 1 95.56 255 GLU A O 1
ATOM 1916 N N . ALA A 1 256 ? 24.234 35.719 8.844 1 95.56 256 ALA A N 1
ATOM 1917 C CA . ALA A 1 256 ? 24.25 36.438 10.109 1 95.56 256 ALA A CA 1
ATOM 1918 C C . ALA A 1 256 ? 23.516 35.656 11.195 1 95.56 256 ALA A C 1
ATOM 1920 O O . ALA A 1 256 ? 24.016 35.562 12.328 1 95.56 256 ALA A O 1
ATOM 1921 N N . ILE A 1 257 ? 22.422 35.125 10.852 1 94.81 257 ILE A N 1
ATOM 1922 C CA . ILE A 1 257 ? 21.578 34.406 11.82 1 94.81 257 ILE A CA 1
ATOM 1923 C C . ILE A 1 257 ? 22.281 33.125 12.25 1 94.81 257 ILE A C 1
ATOM 1925 O O . ILE A 1 257 ? 22.281 32.781 13.43 1 94.81 257 ILE A O 1
ATOM 1929 N N . MET A 1 258 ? 22.828 32.375 11.305 1 95.75 258 MET A N 1
ATOM 1930 C CA . MET A 1 258 ? 23.547 31.141 11.617 1 95.75 258 MET A CA 1
ATOM 1931 C C . MET A 1 258 ? 24.75 31.422 12.5 1 95.75 258 MET A C 1
ATOM 1933 O O . MET A 1 258 ? 25.047 30.656 13.422 1 95.75 258 MET A O 1
ATOM 1937 N N . THR A 1 259 ? 25.453 32.469 12.18 1 95.88 259 THR A N 1
ATOM 1938 C CA . THR A 1 259 ? 26.594 32.844 12.992 1 95.88 259 THR A CA 1
ATOM 1939 C C . THR A 1 259 ? 26.172 33.156 14.43 1 95.88 259 THR A C 1
ATOM 1941 O O . THR A 1 259 ? 26.812 32.719 15.383 1 95.88 259 THR A O 1
ATOM 1944 N N . ASP A 1 260 ? 25.047 33.844 14.531 1 93.94 260 ASP A N 1
ATOM 1945 C CA . ASP A 1 260 ? 24.5 34.156 15.852 1 93.94 260 ASP A CA 1
ATOM 1946 C C . ASP A 1 260 ? 24.188 32.875 16.625 1 93.94 260 ASP A C 1
ATOM 1948 O O . ASP A 1 260 ? 24.422 32.781 17.828 1 93.94 260 ASP A O 1
ATOM 1952 N N . ILE A 1 261 ? 23.625 31.891 15.969 1 93.31 261 ILE A N 1
ATOM 1953 C CA . ILE A 1 261 ? 23.234 30.641 16.594 1 93.31 261 ILE A CA 1
ATOM 1954 C C . ILE A 1 261 ? 24.484 29.875 17.047 1 93.31 261 ILE A C 1
ATOM 1956 O O . ILE A 1 261 ? 24.531 29.359 18.156 1 93.31 261 ILE A O 1
ATOM 1960 N N . VAL A 1 262 ? 25.484 29.859 16.219 1 94.81 262 VAL A N 1
ATOM 1961 C CA . VAL A 1 262 ? 26.703 29.125 16.5 1 94.81 262 VAL A CA 1
ATOM 1962 C C . VAL A 1 262 ? 27.422 29.766 17.688 1 94.81 262 VAL A C 1
ATOM 1964 O O . VAL A 1 262 ? 27.984 29.062 18.531 1 94.81 262 VAL A O 1
ATOM 1967 N N . GLU A 1 263 ? 27.328 31.047 17.812 1 93.94 263 GLU A N 1
ATOM 1968 C CA . GLU A 1 263 ? 28.078 31.797 18.812 1 93.94 263 GLU A CA 1
ATOM 1969 C C . GLU A 1 263 ? 27.266 31.984 20.094 1 93.94 263 GLU A C 1
ATOM 1971 O O . GLU A 1 263 ? 27.797 32.438 21.109 1 93.94 263 GLU A O 1
ATOM 1976 N N . SER A 1 264 ? 26.078 31.625 20 1 88.75 264 SER A N 1
ATOM 1977 C CA . SER A 1 264 ? 25.203 31.844 21.141 1 88.75 264 SER A CA 1
ATOM 1978 C C . SER A 1 264 ? 25.625 31 22.328 1 88.75 264 SER A C 1
ATOM 1980 O O . SER A 1 264 ? 26.109 29.875 22.156 1 88.75 264 SER A O 1
ATOM 1982 N N . GLU A 1 265 ? 25.547 31.531 23.516 1 85.31 265 GLU A N 1
ATOM 1983 C CA . GLU A 1 265 ? 25.875 30.812 24.734 1 85.31 265 GLU A CA 1
ATOM 1984 C C . GLU A 1 265 ? 24.797 29.797 25.078 1 85.31 265 GLU A C 1
ATOM 1986 O O . GLU A 1 265 ? 25.078 28.797 25.766 1 85.31 265 GLU A O 1
ATOM 1991 N N . GLY A 1 266 ? 23.578 30.078 24.547 1 80.94 266 GLY A N 1
ATOM 1992 C CA . GLY A 1 266 ? 22.469 29.172 24.828 1 80.94 266 GLY A CA 1
ATOM 1993 C C . GLY A 1 266 ? 22.109 28.281 23.656 1 80.94 266 GLY A C 1
ATOM 1994 O O . GLY A 1 266 ? 22.703 28.406 22.578 1 80.94 266 GLY A O 1
ATOM 1995 N N . GLY A 1 267 ? 21.516 27.219 23.844 1 77.75 267 GLY A N 1
ATOM 1996 C CA . GLY A 1 267 ? 21.031 26.344 22.781 1 77.75 267 GLY A CA 1
ATOM 1997 C C . GLY A 1 267 ? 21.703 25 22.766 1 77.75 267 GLY A C 1
ATOM 1998 O O . GLY A 1 267 ? 22.766 24.812 23.359 1 77.75 267 GLY A O 1
ATOM 1999 N N . SER A 1 268 ? 21.016 24.156 22.094 1 86.75 268 SER A N 1
ATOM 2000 C CA . SER A 1 268 ? 21.531 22.797 22.047 1 86.75 268 SER A CA 1
ATOM 2001 C C . SER A 1 268 ? 22.75 22.688 21.141 1 86.75 268 SER A C 1
ATOM 2003 O O . SER A 1 268 ? 22.875 23.453 20.172 1 86.75 268 SER A O 1
ATOM 2005 N N . GLU A 1 269 ? 23.672 21.828 21.422 1 90 269 GLU A N 1
ATOM 2006 C CA . GLU A 1 269 ? 24.859 21.562 20.609 1 90 269 GLU A CA 1
ATOM 2007 C C . GLU A 1 269 ? 24.469 21.125 19.203 1 90 269 GLU A C 1
ATOM 2009 O O . GLU A 1 269 ? 25.141 21.469 18.234 1 90 269 GLU A O 1
ATOM 2014 N N . ARG A 1 270 ? 23.406 20.406 19.219 1 89.94 270 ARG A N 1
ATOM 2015 C CA . ARG A 1 270 ? 22.922 19.906 17.922 1 89.94 270 ARG A CA 1
ATOM 2016 C C . ARG A 1 270 ? 22.516 21.062 17.016 1 89.94 270 ARG A C 1
ATOM 2018 O O . ARG A 1 270 ? 22.812 21.062 15.82 1 89.94 270 ARG A O 1
ATOM 2025 N N . LEU A 1 271 ? 21.844 22 17.578 1 91.69 271 LEU A N 1
ATOM 2026 C CA . LEU A 1 271 ? 21.422 23.188 16.859 1 91.69 271 LEU A CA 1
ATOM 2027 C C . LEU A 1 271 ? 22.625 23.953 16.328 1 91.69 271 LEU A C 1
ATOM 2029 O O . LEU A 1 271 ? 22.641 24.375 15.164 1 91.69 271 LEU A O 1
ATOM 2033 N N . LYS A 1 272 ? 23.609 24.094 17.141 1 94 272 LYS A N 1
ATOM 2034 C CA . LYS A 1 272 ? 24.828 24.812 16.766 1 94 272 LYS A CA 1
ATOM 2035 C C . LYS A 1 272 ? 25.578 24.078 15.664 1 94 272 LYS A C 1
ATOM 2037 O O . LYS A 1 272 ? 26.109 24.719 14.75 1 94 272 LYS A O 1
ATOM 2042 N N . GLU A 1 273 ? 25.578 22.828 15.781 1 94 273 GLU A N 1
ATOM 2043 C CA . GLU A 1 273 ? 26.234 22.016 14.758 1 94 273 GLU A CA 1
ATOM 2044 C C . GLU A 1 273 ? 25.562 22.172 13.406 1 94 273 GLU A C 1
ATOM 2046 O O . GLU A 1 273 ? 26.234 22.344 12.383 1 94 273 GLU A O 1
ATOM 2051 N N . LYS A 1 274 ? 24.266 22.094 13.406 1 93.62 274 LYS A N 1
ATOM 2052 C CA . LYS A 1 274 ? 23.516 22.25 12.164 1 93.62 274 LYS A CA 1
ATOM 2053 C C . LYS A 1 274 ? 23.766 23.625 11.547 1 93.62 274 LYS A C 1
ATOM 2055 O O . LYS A 1 274 ? 23.984 23.734 10.336 1 93.62 274 LYS A O 1
ATOM 2060 N N . ALA A 1 275 ? 23.656 24.594 12.391 1 95.31 275 ALA A N 1
ATOM 2061 C CA . ALA A 1 275 ? 23.891 25.953 11.93 1 95.31 275 ALA A CA 1
ATOM 2062 C C . ALA A 1 275 ? 25.281 26.109 11.336 1 95.31 275 ALA A C 1
ATOM 2064 O O . ALA A 1 275 ? 25.469 26.781 10.32 1 95.31 275 ALA A O 1
ATOM 2065 N N . GLY A 1 276 ? 26.25 25.453 11.984 1 95.06 276 GLY A N 1
ATOM 2066 C CA . GLY A 1 276 ? 27.609 25.453 11.477 1 95.06 276 GLY A CA 1
ATOM 2067 C C . GLY A 1 276 ? 27.734 24.859 10.094 1 95.06 276 GLY A C 1
ATOM 2068 O O . GLY A 1 276 ? 28.438 25.406 9.242 1 95.06 276 GLY A O 1
ATOM 2069 N N . LYS A 1 277 ? 27.078 23.859 9.867 1 93.5 277 LYS A N 1
ATOM 2070 C CA . LYS A 1 277 ? 27.109 23.188 8.57 1 93.5 277 LYS A CA 1
ATOM 2071 C C . LYS A 1 277 ? 26.469 24.062 7.492 1 93.5 277 LYS A C 1
ATOM 2073 O O . LYS A 1 277 ? 26.922 24.094 6.348 1 93.5 277 LYS A O 1
ATOM 2078 N N . ILE A 1 278 ? 25.438 24.719 7.859 1 95.06 278 ILE A N 1
ATOM 2079 C CA . ILE A 1 278 ? 24.781 25.625 6.93 1 95.06 27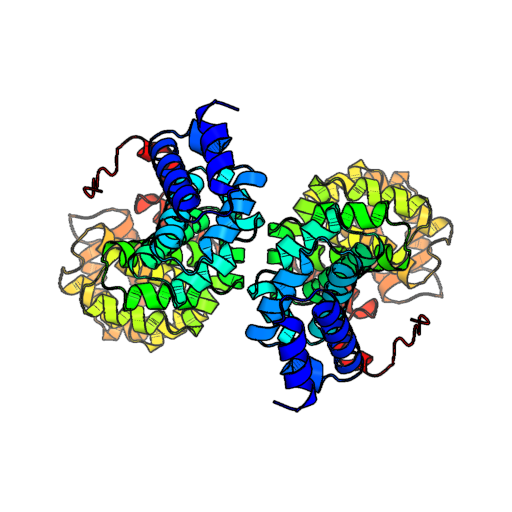8 ILE A CA 1
ATOM 2080 C C . ILE A 1 278 ? 25.734 26.75 6.543 1 95.06 278 ILE A C 1
ATOM 2082 O O . ILE A 1 278 ? 25.812 27.125 5.371 1 95.06 278 ILE A O 1
ATOM 2086 N N . LEU A 1 279 ? 26.453 27.234 7.543 1 94.38 279 LEU A N 1
ATOM 2087 C CA . LEU A 1 279 ? 27.422 28.297 7.309 1 94.38 279 LEU A CA 1
ATOM 2088 C C . LEU A 1 279 ? 28.5 27.844 6.336 1 94.38 279 LEU A C 1
ATOM 2090 O O . LEU A 1 279 ? 28.891 28.594 5.441 1 94.38 279 LEU A O 1
ATOM 2094 N N . GLN A 1 280 ? 28.891 26.641 6.523 1 91.62 280 GLN A N 1
ATOM 2095 C CA . GLN A 1 280 ? 29.891 26.078 5.625 1 91.62 280 GLN A CA 1
ATOM 2096 C C . GLN A 1 280 ? 29.359 25.969 4.199 1 91.62 280 GLN A C 1
ATOM 2098 O O . GLN A 1 280 ? 30.078 26.25 3.238 1 91.62 280 GLN A O 1
ATOM 2103 N N . ALA A 1 281 ? 28.156 25.609 4.102 1 89.94 281 ALA A N 1
ATOM 2104 C CA . ALA A 1 281 ? 27.531 25.469 2.791 1 89.94 281 ALA A CA 1
ATOM 2105 C C . ALA A 1 281 ? 27.391 26.812 2.098 1 89.94 281 ALA A C 1
ATOM 2107 O O . ALA A 1 281 ? 27.547 26.906 0.877 1 89.94 281 ALA A O 1
ATOM 2108 N N . ILE A 1 282 ? 27.094 27.828 2.814 1 90.5 282 ILE A N 1
ATOM 2109 C CA . ILE A 1 282 ? 26.922 29.172 2.273 1 90.5 282 ILE A CA 1
ATOM 2110 C C . ILE A 1 282 ? 28.266 29.734 1.814 1 90.5 282 ILE A C 1
ATOM 2112 O O . ILE A 1 282 ? 28.359 30.344 0.747 1 90.5 282 ILE A O 1
ATOM 2116 N N . ARG A 1 283 ? 29.297 29.375 2.59 1 85.06 283 ARG A N 1
ATOM 2117 C CA . ARG A 1 283 ? 30.609 29.969 2.35 1 85.06 283 ARG A CA 1
ATOM 2118 C C . ARG A 1 283 ? 31.391 29.156 1.324 1 85.06 283 ARG A C 1
ATOM 2120 O O . ARG A 1 283 ? 32.5 29.547 0.919 1 85.06 283 ARG A O 1
ATOM 2127 N N . GLY A 1 284 ? 30.75 28.141 0.535 1 74.38 284 GLY A N 1
ATOM 2128 C CA . GLY A 1 284 ? 31.375 27.422 -0.564 1 74.38 284 GLY A CA 1
ATOM 2129 C C . GLY A 1 284 ? 32.188 26.234 -0.109 1 74.38 284 GLY A C 1
ATOM 2130 O O . GLY A 1 284 ? 33.031 25.734 -0.852 1 74.38 284 GLY A O 1
ATOM 2131 N N . GLY A 1 285 ? 32.25 25.797 1.056 1 59.59 285 GLY A N 1
ATOM 2132 C CA . GLY A 1 285 ? 33 24.609 1.446 1 59.59 285 GLY A CA 1
ATOM 2133 C C . GLY A 1 285 ? 32.312 23.312 1.035 1 59.59 285 GLY A C 1
ATOM 2134 O O . GLY A 1 285 ? 31.172 23.062 1.417 1 59.59 285 GLY A O 1
ATOM 2135 N N . GLU A 1 286 ? 32.406 23 -0.19 1 50.16 286 GLU A N 1
ATOM 2136 C CA . GLU A 1 286 ? 31.797 21.828 -0.807 1 50.16 286 GLU A CA 1
ATOM 2137 C C . GLU A 1 286 ? 31.969 20.594 0.074 1 50.16 286 GLU A C 1
ATOM 2139 O O . GLU A 1 286 ? 33.062 20.047 0.193 1 50.16 286 GLU A O 1
ATOM 2144 N N . ARG A 1 287 ? 31.891 20.422 1.229 1 46.41 287 ARG A N 1
ATOM 2145 C CA . ARG A 1 287 ? 32.031 19.031 1.641 1 46.41 287 ARG A CA 1
ATOM 2146 C C . ARG A 1 287 ? 30.938 18.172 1.012 1 46.41 287 ARG A C 1
ATOM 2148 O O . ARG A 1 287 ? 29.797 18.625 0.848 1 46.41 287 ARG A O 1
ATOM 2155 N N . GLU A 1 288 ? 31.359 17.266 0.157 1 43.69 288 GLU A N 1
ATOM 2156 C CA . GLU A 1 288 ? 30.562 16.141 -0.314 1 43.69 288 GLU A CA 1
ATOM 2157 C C . GLU A 1 288 ? 29.672 15.594 0.796 1 43.69 288 GLU A C 1
ATOM 2159 O O . GLU A 1 288 ? 30.141 14.852 1.663 1 43.69 288 GLU A O 1
ATOM 2164 N N . PHE A 1 289 ? 28.859 16.281 1.39 1 43.69 289 PHE A N 1
ATOM 2165 C CA . PHE A 1 289 ? 28 15.57 2.324 1 43.69 289 PHE A CA 1
ATOM 2166 C C . PHE A 1 289 ? 27.328 14.383 1.639 1 43.69 289 PHE A C 1
ATOM 2168 O O . PHE A 1 289 ? 26.625 14.555 0.639 1 43.69 289 PHE A O 1
ATOM 2175 N N . GLY A 1 290 ? 28.047 13.281 1.567 1 38.25 290 GLY A N 1
ATOM 2176 C CA . GLY A 1 290 ? 27.578 12.055 0.958 1 38.25 290 GLY A CA 1
ATOM 2177 C C . GLY A 1 290 ? 26.094 11.797 1.217 1 38.25 290 GLY A C 1
ATOM 2178 O O . GLY A 1 290 ? 25.531 12.344 2.162 1 38.25 290 GLY A O 1
ATOM 2179 N N . GLU A 1 291 ? 25.422 11.281 0.327 1 41 291 GLU A N 1
ATOM 2180 C CA . GLU A 1 291 ? 24.016 10.898 0.305 1 41 291 GLU A CA 1
ATOM 2181 C C . GLU A 1 291 ? 23.578 10.328 1.65 1 41 291 GLU A C 1
ATOM 2183 O O . GLU A 1 291 ? 22.422 10.492 2.057 1 41 291 GLU A O 1
ATOM 2188 N N . GLY A 1 292 ? 24.438 9.492 2.271 1 41.88 292 GLY A N 1
ATOM 2189 C CA . GLY A 1 292 ? 24.094 8.703 3.443 1 41.88 292 GLY A CA 1
ATOM 2190 C C . GLY A 1 292 ? 23.984 9.531 4.707 1 41.88 292 GLY A C 1
ATOM 2191 O O . GLY A 1 292 ? 23.531 9.039 5.746 1 41.88 292 GLY A O 1
ATOM 2192 N N . ALA A 1 293 ? 24.672 10.609 4.863 1 43.28 293 ALA A N 1
ATOM 2193 C CA . ALA A 1 293 ? 24.75 11.391 6.094 1 43.28 293 ALA A CA 1
ATOM 2194 C C . ALA A 1 293 ? 23.438 12.094 6.379 1 43.28 293 ALA A C 1
ATOM 2196 O O . ALA A 1 293 ? 23.047 12.258 7.539 1 43.28 293 ALA A O 1
ATOM 2197 N N . GLU A 1 294 ? 22.797 12.406 5.363 1 42.72 294 GLU A N 1
ATOM 2198 C CA . GLU A 1 294 ? 21.5 13.062 5.516 1 42.72 294 GLU A CA 1
ATOM 2199 C C . GLU A 1 294 ? 20.484 12.133 6.172 1 42.72 294 GLU A C 1
ATOM 2201 O O . GLU A 1 294 ? 19.734 12.555 7.062 1 42.72 294 GLU A O 1
ATOM 2206 N N . ALA A 1 295 ? 20.469 10.93 5.672 1 45.38 295 ALA A N 1
ATOM 2207 C CA . ALA A 1 295 ? 19.547 9.984 6.281 1 45.38 295 ALA A CA 1
ATOM 2208 C C . ALA A 1 295 ? 19.844 9.797 7.766 1 45.38 295 ALA A C 1
ATOM 2210 O O . ALA A 1 295 ? 18.938 9.719 8.586 1 45.38 295 ALA A O 1
ATOM 2211 N N . ARG A 1 296 ? 21.125 9.703 8.117 1 46.69 296 ARG A N 1
ATOM 2212 C CA . ARG A 1 296 ? 21.516 9.508 9.508 1 46.69 296 ARG A CA 1
ATOM 2213 C C . ARG A 1 296 ? 21.141 10.719 10.359 1 46.69 296 ARG A C 1
ATOM 2215 O O . ARG A 1 296 ? 20.688 10.578 11.492 1 46.69 296 ARG A O 1
ATOM 2222 N N . GLU A 1 297 ? 21.469 11.781 9.875 1 45.75 297 GLU A N 1
ATOM 2223 C CA . GLU A 1 297 ? 21.172 13 10.617 1 45.75 297 GLU A CA 1
ATOM 2224 C C . GLU A 1 297 ? 19.672 13.188 10.797 1 45.75 297 GLU A C 1
ATOM 2226 O O . GLU A 1 297 ? 19.219 13.648 11.852 1 45.75 297 GLU A O 1
ATOM 2231 N N . TRP A 1 298 ? 18.969 12.75 9.789 1 46 298 TRP A N 1
ATOM 2232 C CA . TRP A 1 298 ? 17.516 12.781 9.844 1 46 298 TRP A CA 1
ATOM 2233 C C . TRP A 1 298 ? 16.984 11.891 10.969 1 46 298 TRP A C 1
ATOM 2235 O O . TRP A 1 298 ? 16.109 12.305 11.734 1 46 298 TRP A O 1
ATOM 2245 N N . ASN A 1 299 ? 17.531 10.672 11.016 1 51.16 299 ASN A N 1
ATOM 2246 C CA . ASN A 1 299 ? 17.156 9.766 12.094 1 51.16 299 ASN A CA 1
ATOM 2247 C C . ASN A 1 299 ? 17.484 10.352 13.461 1 51.16 299 ASN A C 1
ATOM 2249 O O . ASN A 1 299 ? 16.703 10.219 14.406 1 51.16 299 ASN A O 1
ATOM 2253 N N . ARG A 1 300 ? 18.562 11.016 13.461 1 48 300 ARG A N 1
ATOM 2254 C CA . ARG A 1 300 ? 18.953 11.641 14.719 1 48 300 ARG A CA 1
ATOM 2255 C C . ARG A 1 300 ? 18.016 12.781 15.086 1 48 300 ARG A C 1
ATOM 2257 O O . ARG A 1 300 ? 17.656 12.961 16.25 1 48 300 ARG A O 1
ATOM 2264 N N . MET A 1 301 ? 17.656 13.484 14.156 1 46.81 301 MET A N 1
ATOM 2265 C CA . MET A 1 301 ? 16.75 14.602 14.383 1 46.81 301 MET A CA 1
ATOM 2266 C C . MET A 1 301 ? 15.391 14.117 14.875 1 46.81 301 MET A C 1
ATOM 2268 O O . MET A 1 301 ? 14.805 14.703 15.781 1 46.81 301 MET A O 1
ATOM 2272 N N . LEU A 1 302 ? 14.992 13.039 14.281 1 48.72 302 LEU A N 1
ATOM 2273 C CA . LEU A 1 302 ? 13.75 12.43 14.75 1 48.72 302 LEU A CA 1
ATOM 2274 C C . LEU A 1 302 ? 13.859 12.016 16.203 1 48.72 302 LEU A C 1
ATOM 2276 O O . LEU A 1 302 ? 12.93 12.219 16.984 1 48.72 302 LEU A O 1
ATOM 2280 N N . GLU A 1 303 ? 15.086 11.508 16.516 1 47.06 303 GLU A N 1
ATOM 2281 C CA . GLU A 1 303 ? 15.328 11.102 17.891 1 47.06 303 GLU A CA 1
ATOM 2282 C C . GLU A 1 303 ? 15.383 12.312 18.828 1 47.06 303 GLU A C 1
ATOM 2284 O O . GLU A 1 303 ? 14.883 12.258 19.953 1 47.06 303 GLU A O 1
ATOM 2289 N N . ALA A 1 304 ? 16.047 13.328 18.375 1 42.03 304 ALA A N 1
ATOM 2290 C CA . ALA A 1 304 ? 16.281 14.508 19.219 1 42.03 304 ALA A CA 1
ATOM 2291 C C . ALA A 1 304 ? 14.984 15.281 19.453 1 42.03 304 ALA A C 1
ATOM 2293 O O . ALA A 1 304 ? 14.828 15.961 20.469 1 42.03 304 ALA A O 1
ATOM 2294 N N . SER A 1 305 ? 14.258 15.492 18.484 1 41.25 305 SER A N 1
ATOM 2295 C CA . SER A 1 305 ? 13 16.203 18.656 1 41.25 305 SER A CA 1
ATOM 2296 C C . SER A 1 305 ? 12.047 15.453 19.562 1 41.25 305 SER A C 1
ATOM 2298 O O . SER A 1 305 ? 10.938 15.914 19.828 1 41.25 305 SER A O 1
ATOM 2300 N N . GLY A 1 306 ? 12.516 14.523 20.438 1 38.66 306 GLY A N 1
ATOM 2301 C CA . GLY A 1 306 ? 11.719 13.695 21.328 1 38.66 306 GLY A CA 1
ATOM 2302 C C . GLY A 1 306 ? 10.805 12.734 20.594 1 38.66 306 GLY A C 1
ATOM 2303 O O . GLY A 1 306 ? 9.961 12.078 21.203 1 38.66 306 GLY A O 1
ATOM 2304 N N . LEU A 1 307 ? 10.805 12.828 19.297 1 36.84 307 LEU A N 1
ATOM 2305 C CA . LEU A 1 307 ? 10.023 11.891 18.5 1 36.84 307 LEU A CA 1
ATOM 2306 C C . LEU A 1 307 ? 10.805 10.609 18.234 1 36.84 307 LEU A C 1
ATOM 2308 O O . LEU A 1 307 ? 11.367 10.43 17.156 1 36.84 307 LEU A O 1
ATOM 2312 N N . SER A 1 308 ? 11.688 10.203 19.031 1 32.91 308 SER A N 1
ATOM 2313 C CA . SER A 1 308 ? 12.453 8.969 18.891 1 32.91 308 SER A CA 1
ATOM 2314 C C . SER A 1 308 ? 11.57 7.812 18.438 1 32.91 308 SER A C 1
ATOM 2316 O O . SER A 1 308 ? 10.391 7.754 18.781 1 32.91 308 SER A O 1
ATOM 2318 N N . ARG A 1 309 ? 12.078 7.082 17.531 1 35.16 309 ARG A N 1
ATOM 2319 C CA . ARG A 1 309 ? 11.383 5.832 17.234 1 35.16 309 ARG A CA 1
ATOM 2320 C C . ARG A 1 309 ? 11 5.105 18.516 1 35.16 309 ARG A C 1
ATOM 2322 O O . ARG A 1 309 ? 10.055 4.316 18.531 1 35.16 309 ARG A O 1
ATOM 2329 N N . SER A 1 310 ? 11.844 5.02 19.625 1 32.22 310 SER A N 1
ATOM 2330 C CA . SER A 1 310 ? 11.672 4.273 20.859 1 32.22 310 SER A CA 1
ATOM 2331 C C . SER A 1 310 ? 10.703 4.984 21.797 1 32.22 310 SER A C 1
ATOM 2333 O O . SER A 1 310 ? 10.148 4.367 22.719 1 32.22 310 SER A O 1
ATOM 2335 N N . GLN A 1 311 ? 10.805 6.293 21.922 1 32.25 311 GLN A N 1
ATOM 2336 C CA . GLN A 1 311 ? 10.07 6.926 23.016 1 32.25 311 GLN A CA 1
ATOM 2337 C C . GLN A 1 311 ? 8.562 6.852 22.781 1 32.25 311 GLN A C 1
ATOM 2339 O O . GLN A 1 311 ? 7.773 7.184 23.672 1 32.25 311 GLN A O 1
ATOM 2344 N N . PHE A 1 312 ? 8.18 6.758 21.594 1 31.2 312 PHE A N 1
ATOM 2345 C CA . PHE A 1 312 ? 6.742 6.523 21.641 1 31.2 312 PHE A CA 1
ATOM 2346 C C . PHE A 1 312 ? 6.426 5.18 22.281 1 31.2 312 PHE A C 1
ATOM 2348 O O . PHE A 1 312 ? 5.258 4.812 22.422 1 31.2 312 PHE A O 1
ATOM 2355 N N . GLN A 1 313 ? 7.418 4.312 22.469 1 28.31 313 GLN A N 1
ATOM 2356 C CA . GLN A 1 313 ? 7.074 3.139 23.266 1 28.31 313 GLN A CA 1
ATOM 2357 C C . GLN A 1 313 ? 6.863 3.51 24.734 1 28.31 313 GLN A C 1
ATOM 2359 O O . GLN A 1 313 ? 6.023 2.92 25.406 1 28.31 313 GLN A O 1
ATOM 2364 N N . GLY A 1 314 ? 7.836 4.281 25.375 1 28.72 314 GLY A N 1
ATOM 2365 C CA . GLY A 1 314 ? 7.848 4.469 26.812 1 28.72 314 GLY A CA 1
ATOM 2366 C C . GLY A 1 314 ? 6.848 5.508 27.281 1 28.72 314 GLY A C 1
ATOM 2367 O O . GLY A 1 314 ? 6.645 5.676 28.484 1 28.72 314 GLY A O 1
ATOM 2368 N N . GLY A 1 315 ? 6.762 6.633 26.625 1 28.53 315 GLY A N 1
ATOM 2369 C CA . GLY A 1 315 ? 5.891 7.66 27.172 1 28.53 315 GLY A CA 1
ATOM 2370 C C . GLY A 1 315 ? 4.434 7.242 27.219 1 28.53 315 GLY A C 1
ATOM 2371 O O . GLY A 1 315 ? 3.549 8.078 27.406 1 28.53 315 GLY A O 1
ATOM 2372 N N . GLN A 1 316 ? 4.109 6.133 26.844 1 26.36 316 GLN A N 1
ATOM 2373 C CA . GLN A 1 316 ? 2.734 5.691 27.062 1 26.36 316 GLN A CA 1
ATOM 2374 C C . GLN A 1 316 ? 2.379 5.73 28.547 1 26.36 316 GLN A C 1
ATOM 2376 O O . GLN A 1 316 ? 1.249 5.414 28.938 1 26.36 316 GLN A O 1
ATOM 2381 N N . LYS A 1 317 ? 3.371 5.734 29.5 1 27.19 317 LYS A N 1
ATOM 2382 C CA . LYS A 1 317 ? 2.758 5.797 30.812 1 27.19 317 LYS A CA 1
ATOM 2383 C C . LYS A 1 317 ? 2.215 7.195 31.109 1 27.19 317 LYS A C 1
ATOM 2385 O O . LYS A 1 317 ? 1.573 7.418 32.125 1 27.19 317 LYS A O 1
ATOM 2390 N N . GLU A 1 318 ? 2.863 8.25 30.719 1 25.7 318 GLU A N 1
ATOM 2391 C CA . GLU A 1 318 ? 2.201 9.461 31.172 1 25.7 318 GLU A CA 1
ATOM 2392 C C . GLU A 1 318 ? 1.003 9.805 30.297 1 25.7 318 GLU A C 1
ATOM 2394 O O . GLU A 1 318 ? 1.071 9.68 29.062 1 25.7 318 GLU A O 1
ATOM 2399 N N . GLY A 1 319 ? -0.27 9.789 30.797 1 24.16 319 GLY A N 1
ATOM 2400 C CA . GLY A 1 319 ? -1.632 10.148 30.422 1 24.16 319 GLY A CA 1
ATOM 2401 C C . GLY A 1 319 ? -1.718 11.43 29.625 1 24.16 319 GLY A C 1
ATOM 2402 O O . GLY A 1 319 ? -1.304 12.492 30.094 1 24.16 319 GLY A O 1
ATOM 2403 N N . PHE A 1 320 ? -1.258 11.492 28.406 1 25.78 320 PHE A N 1
ATOM 2404 C CA . PHE A 1 320 ? -1.817 12.664 27.734 1 25.78 320 PHE A CA 1
ATOM 2405 C C . PHE A 1 320 ? -3.277 12.859 28.125 1 25.78 320 PHE A C 1
ATOM 2407 O O . PHE A 1 320 ? -4.152 12.125 27.656 1 25.78 320 PHE A O 1
ATOM 2414 N N . ALA A 1 321 ? -3.592 13.156 29.375 1 24.75 321 ALA A N 1
ATOM 2415 C CA . ALA A 1 321 ? -4.832 13.648 29.969 1 24.75 321 ALA A CA 1
ATOM 2416 C C . ALA A 1 321 ? -5.445 14.758 29.125 1 24.75 321 ALA A C 1
ATOM 2418 O O . ALA A 1 321 ? -5.402 15.93 29.5 1 24.75 321 ALA A O 1
ATOM 2419 N N . TYR A 1 322 ? -5.129 15.086 27.906 1 24.69 322 TYR A N 1
ATOM 2420 C CA . TYR A 1 322 ? -6.176 16.047 27.578 1 24.69 322 TYR A CA 1
ATOM 2421 C C . TYR A 1 322 ? -7.555 15.398 27.656 1 24.69 322 TYR A C 1
ATOM 2423 O O . TYR A 1 322 ? -7.871 14.508 26.859 1 24.69 322 TYR A O 1
ATOM 2431 N N . SER A 1 323 ? -8.07 15.094 28.828 1 22.31 323 SER A N 1
ATOM 2432 C CA . SER A 1 323 ? -9.445 14.852 29.25 1 22.31 323 SER A CA 1
ATOM 2433 C C . SER A 1 323 ? -10.43 15.734 28.484 1 22.31 323 SER A C 1
ATOM 2435 O O . SER A 1 323 ? -10.461 16.953 28.688 1 22.31 323 SER A O 1
ATOM 2437 N N . SER A 1 324 ? -10.438 15.773 27.156 1 21.14 324 SER A N 1
ATOM 2438 C CA . SER A 1 324 ? -11.742 16.375 26.891 1 21.14 324 SER A CA 1
ATOM 2439 C C . SER A 1 324 ? -12.852 15.609 27.609 1 21.14 324 SER A C 1
ATOM 2441 O O . SER A 1 324 ? -12.734 14.406 27.828 1 21.14 324 SER A O 1
ATOM 2443 N N . GLN A 1 325 ? -13.688 16.203 28.469 1 19.92 325 GLN A N 1
ATOM 2444 C CA . GLN A 1 325 ? -15.023 15.891 28.969 1 19.92 325 GLN A CA 1
ATOM 2445 C C . GLN A 1 325 ? -15.883 15.266 27.875 1 19.92 325 GLN A C 1
ATOM 2447 O O . GLN A 1 325 ? -16.188 15.898 26.875 1 19.92 325 GLN A O 1
ATOM 2452 N N . PHE A 1 326 ? -15.539 14.047 27.172 1 20.11 326 PHE A N 1
ATOM 2453 C CA . PHE A 1 326 ? -16.828 13.469 26.797 1 20.11 326 PHE A CA 1
ATOM 2454 C C . PHE A 1 326 ? -17.594 13.023 28.031 1 20.11 326 PHE A C 1
ATOM 2456 O O . PHE A 1 326 ? -17 12.555 29 1 20.11 326 PHE A O 1
ATOM 2463 N N . MET B 1 1 ? -23.906 9.977 -20.062 1 72.44 1 MET B N 1
ATOM 2464 C CA . MET B 1 1 ? -24.109 8.555 -19.812 1 72.44 1 MET B CA 1
ATOM 2465 C C . MET B 1 1 ? -25.078 7.945 -20.828 1 72.44 1 MET B C 1
ATOM 2467 O O . MET B 1 1 ? -26.156 8.484 -21.047 1 72.44 1 MET B O 1
ATOM 2471 N N . SER B 1 2 ? -24.688 6.891 -21.516 1 82.75 2 SER B N 1
ATOM 2472 C CA . SER B 1 2 ? -25.5 6.223 -22.531 1 82.75 2 SER B CA 1
ATOM 2473 C C . SER B 1 2 ? -26.703 5.527 -21.891 1 82.75 2 SER B C 1
ATOM 2475 O O . SER B 1 2 ? -26.75 5.34 -20.672 1 82.75 2 SER B O 1
ATOM 2477 N N . GLU B 1 3 ? -27.734 5.258 -22.641 1 87.12 3 GLU B N 1
ATOM 2478 C CA . GLU B 1 3 ? -28.922 4.551 -22.172 1 87.12 3 GLU B CA 1
ATOM 2479 C C . GLU B 1 3 ? -28.562 3.201 -21.562 1 87.12 3 GLU B C 1
ATOM 2481 O O . GLU B 1 3 ? -29.141 2.793 -20.562 1 87.12 3 GLU B O 1
ATOM 2486 N N . GLU B 1 4 ? -27.625 2.607 -22.141 1 86.88 4 GLU B N 1
ATOM 2487 C CA . GLU B 1 4 ? -27.188 1.31 -21.656 1 86.88 4 GLU B CA 1
ATOM 2488 C C . GLU B 1 4 ? -26.531 1.438 -20.281 1 86.88 4 GLU B C 1
ATOM 2490 O O . GLU B 1 4 ? -26.781 0.619 -19.391 1 86.88 4 GLU B O 1
ATOM 2495 N N . GLU B 1 5 ? -25.844 2.465 -20.094 1 88.88 5 GLU B N 1
ATOM 2496 C CA . GLU B 1 5 ? -25.172 2.709 -18.812 1 88.88 5 GLU B CA 1
ATOM 2497 C C . GLU B 1 5 ? -26.188 3.016 -17.703 1 88.88 5 GLU B C 1
ATOM 2499 O O . GLU B 1 5 ? -26.047 2.531 -16.578 1 88.88 5 GLU B O 1
ATOM 2504 N N . GLU B 1 6 ? -27.156 3.68 -18.078 1 92.19 6 GLU B N 1
ATOM 2505 C CA . GLU B 1 6 ? -28.203 3.994 -17.125 1 92.19 6 GLU B CA 1
ATOM 2506 C C . GLU B 1 6 ? -28.969 2.74 -16.703 1 92.19 6 GLU B C 1
ATOM 2508 O O . GLU B 1 6 ? -29.359 2.598 -15.555 1 92.19 6 GLU B O 1
ATOM 2513 N N . GLU B 1 7 ? -29.219 1.895 -17.719 1 94.69 7 GLU B N 1
ATOM 2514 C CA . GLU B 1 7 ? -29.906 0.638 -17.422 1 94.69 7 GLU B CA 1
ATOM 2515 C C . GLU B 1 7 ? -29.094 -0.22 -16.453 1 94.69 7 GLU B C 1
ATOM 2517 O O . GLU B 1 7 ? -29.656 -0.814 -15.531 1 94.69 7 GLU B O 1
ATOM 2522 N N . ILE B 1 8 ? -27.828 -0.272 -16.625 1 96.19 8 ILE B N 1
ATOM 2523 C CA . ILE B 1 8 ? -26.938 -1.026 -15.758 1 96.19 8 ILE B CA 1
ATOM 2524 C C . ILE B 1 8 ? -27.047 -0.489 -14.328 1 96.19 8 ILE B C 1
ATOM 2526 O O . ILE B 1 8 ? -27.266 -1.25 -13.391 1 96.19 8 ILE B O 1
ATOM 2530 N N . TYR B 1 9 ? -26.969 0.779 -14.211 1 95.62 9 TYR B N 1
ATOM 2531 C CA . TYR B 1 9 ? -27.031 1.409 -12.898 1 95.62 9 TYR B CA 1
ATOM 2532 C C . TYR B 1 9 ? -28.344 1.104 -12.195 1 95.62 9 TYR B C 1
ATOM 2534 O O . TYR B 1 9 ? -28.359 0.737 -11.023 1 95.62 9 TYR B O 1
ATOM 2542 N N . ASN B 1 10 ? -29.344 1.214 -12.953 1 95.62 10 ASN B N 1
ATOM 2543 C CA . ASN B 1 10 ? -30.672 1.017 -12.383 1 95.62 10 ASN B CA 1
ATOM 2544 C C . ASN B 1 10 ? -30.859 -0.419 -11.898 1 95.62 10 ASN B C 1
ATOM 2546 O O . ASN B 1 10 ? -31.438 -0.648 -10.836 1 95.62 10 ASN B O 1
ATOM 2550 N N . LYS B 1 11 ? -30.406 -1.302 -12.594 1 96.75 11 LYS B N 1
ATOM 2551 C CA . LYS B 1 11 ? -30.531 -2.709 -12.227 1 96.75 11 LYS B CA 1
ATOM 2552 C C . LYS B 1 11 ? -29.656 -3.043 -11.016 1 96.75 11 LYS B C 1
ATOM 2554 O O . LYS B 1 11 ? -30.094 -3.758 -10.109 1 96.75 11 LYS B O 1
ATOM 2559 N N . LEU B 1 12 ? -28.5 -2.475 -10.961 1 96.56 12 LEU B N 1
ATOM 2560 C CA . LEU B 1 12 ? -27.547 -2.797 -9.891 1 96.56 12 LEU B CA 1
ATOM 2561 C C . LEU B 1 12 ? -27.984 -2.15 -8.578 1 96.56 12 LEU B C 1
ATOM 2563 O O . LEU B 1 12 ? -27.672 -2.668 -7.5 1 96.56 12 LEU B O 1
ATOM 2567 N N . ARG B 1 13 ? -28.578 -1.055 -8.672 1 94.56 13 ARG B N 1
ATOM 2568 C CA . ARG B 1 13 ? -28.969 -0.333 -7.461 1 94.56 13 ARG B CA 1
ATOM 2569 C C . ARG B 1 13 ? -30.266 -0.896 -6.883 1 94.56 13 ARG B C 1
ATOM 2571 O O . ARG B 1 13 ? -30.656 -0.558 -5.762 1 94.56 13 ARG B O 1
ATOM 2578 N N . SER B 1 14 ? -30.875 -1.791 -7.625 1 91.38 14 SER B N 1
ATOM 2579 C CA . SER B 1 14 ? -32.156 -2.365 -7.207 1 91.38 14 SER B CA 1
ATOM 2580 C C . SER B 1 14 ? -31.984 -3.244 -5.973 1 91.38 14 SER B C 1
ATOM 2582 O O . SER B 1 14 ? -30.859 -3.559 -5.574 1 91.38 14 SER B O 1
ATOM 2584 N N . ALA B 1 15 ? -33.062 -3.584 -5.301 1 87.56 15 ALA B N 1
ATOM 2585 C CA . ALA B 1 15 ? -33.031 -4.453 -4.129 1 87.56 15 ALA B CA 1
ATOM 2586 C C . ALA B 1 15 ? -33.25 -5.91 -4.516 1 87.56 15 ALA B C 1
ATOM 2588 O O . ALA B 1 15 ? -33.188 -6.805 -3.67 1 87.56 15 ALA B O 1
ATOM 2589 N N . ASN B 1 16 ? -33.375 -6.152 -5.797 1 91.94 16 ASN B N 1
ATOM 2590 C CA . ASN B 1 16 ? -33.75 -7.469 -6.316 1 91.94 16 ASN B CA 1
ATOM 2591 C C . ASN B 1 16 ? -32.531 -8.203 -6.867 1 91.94 16 ASN B C 1
ATOM 2593 O O . ASN B 1 16 ? -31.797 -7.672 -7.707 1 91.94 16 ASN B O 1
ATOM 2597 N N . THR B 1 17 ? -32.469 -9.422 -6.41 1 93.38 17 THR B N 1
ATOM 2598 C CA . THR B 1 17 ? -31.312 -10.242 -6.805 1 93.38 17 THR B CA 1
ATOM 2599 C C . THR B 1 17 ? -31.344 -10.516 -8.305 1 93.38 17 THR B C 1
ATOM 2601 O O . THR B 1 17 ? -30.281 -10.586 -8.945 1 93.38 17 THR B O 1
ATOM 2604 N N . VAL B 1 18 ? -32.5 -10.695 -8.852 1 95.12 18 VAL B N 1
ATOM 2605 C CA . VAL B 1 18 ? -32.625 -10.953 -10.281 1 95.12 18 VAL B CA 1
ATOM 2606 C C . VAL B 1 18 ? -32.125 -9.742 -11.07 1 95.12 18 VAL B C 1
ATOM 2608 O O . VAL B 1 18 ? -31.422 -9.898 -12.078 1 95.12 18 VAL B O 1
ATOM 2611 N N . ASP B 1 19 ? -32.438 -8.602 -10.609 1 96.62 19 ASP B N 1
ATOM 2612 C CA . ASP B 1 19 ? -31.969 -7.375 -11.234 1 96.62 19 ASP B CA 1
ATOM 2613 C C . ASP B 1 19 ? -30.453 -7.254 -11.141 1 96.62 19 ASP B C 1
ATOM 2615 O O . ASP B 1 19 ? -29.781 -6.844 -12.094 1 96.62 19 ASP B O 1
ATOM 2619 N N . HIS B 1 20 ? -29.953 -7.551 -9.961 1 97.06 20 HIS B N 1
ATOM 2620 C CA . HIS B 1 20 ? -28.5 -7.551 -9.797 1 97.06 20 HIS B CA 1
ATOM 2621 C C . HIS B 1 20 ? -27.844 -8.438 -10.844 1 97.06 20 HIS B C 1
ATOM 2623 O O . HIS B 1 20 ? -26.891 -8.008 -11.508 1 97.06 20 HIS B O 1
ATOM 2629 N N . GLU B 1 21 ? -28.359 -9.633 -11.023 1 96.94 21 GLU B N 1
ATOM 2630 C CA . GLU B 1 21 ? -27.797 -10.578 -11.977 1 96.94 21 GLU B CA 1
ATOM 2631 C C . GLU B 1 21 ? -27.844 -10.039 -13.398 1 96.94 21 GLU B C 1
ATOM 2633 O O . GLU B 1 21 ? -26.859 -10.086 -14.133 1 96.94 21 GLU B O 1
ATOM 2638 N N . GLN B 1 22 ? -28.984 -9.555 -13.758 1 96.88 22 GLN B N 1
ATOM 2639 C CA . GLN B 1 22 ? -29.172 -9.031 -15.109 1 96.88 22 GLN B CA 1
ATOM 2640 C C . GLN B 1 22 ? -28.266 -7.824 -15.352 1 96.88 22 GLN B C 1
ATOM 2642 O O . GLN B 1 22 ? -27.672 -7.691 -16.422 1 96.88 22 GLN B O 1
ATOM 2647 N N . GLY B 1 23 ? -28.219 -6.953 -14.383 1 97.88 23 GLY B N 1
ATOM 2648 C CA . GLY B 1 23 ? -27.344 -5.797 -14.492 1 97.88 23 GLY B CA 1
ATOM 2649 C C . GLY B 1 23 ? -25.875 -6.168 -14.656 1 97.88 23 GLY B C 1
ATOM 2650 O O . GLY B 1 23 ? -25.172 -5.586 -15.477 1 97.88 23 GLY B O 1
ATOM 2651 N N . LEU B 1 24 ? -25.469 -7.133 -13.922 1 98.25 24 LEU B N 1
ATOM 2652 C CA . LEU B 1 24 ? -24.078 -7.582 -13.977 1 98.25 24 LEU B CA 1
ATOM 2653 C C . LEU B 1 24 ? -23.781 -8.258 -15.305 1 98.25 24 LEU B C 1
ATOM 2655 O O . LEU B 1 24 ? -22.703 -8.062 -15.875 1 98.25 24 LEU B O 1
ATOM 2659 N N . ILE B 1 25 ? -24.656 -9.031 -15.789 1 97.44 25 ILE B N 1
ATOM 2660 C CA . ILE B 1 25 ? -24.484 -9.68 -17.078 1 97.44 25 ILE B CA 1
ATOM 2661 C C . ILE B 1 25 ? -24.359 -8.617 -18.172 1 97.44 25 ILE B C 1
ATOM 2663 O O . ILE B 1 25 ? -23.5 -8.719 -19.062 1 97.44 25 ILE B O 1
ATOM 2667 N N . LEU B 1 26 ? -25.219 -7.668 -18.094 1 97.06 26 LEU B N 1
ATOM 2668 C CA . LEU B 1 26 ? -25.156 -6.578 -19.062 1 97.06 26 LEU B CA 1
ATOM 2669 C C . LEU B 1 26 ? -23.844 -5.824 -18.969 1 97.06 26 LEU B C 1
ATOM 2671 O O . LEU B 1 26 ? -23.234 -5.488 -19.984 1 97.06 26 LEU B O 1
ATOM 2675 N N . LEU B 1 27 ? -23.391 -5.535 -17.75 1 98.06 27 LEU B N 1
ATOM 2676 C CA . LEU B 1 27 ? -22.109 -4.875 -17.531 1 98.06 27 LEU B CA 1
ATOM 2677 C C . LEU B 1 27 ? -20.969 -5.68 -18.141 1 98.06 27 LEU B C 1
ATOM 2679 O O . LEU B 1 27 ? -20.109 -5.129 -18.828 1 98.06 27 LEU B O 1
ATOM 2683 N N . ARG B 1 28 ? -20.984 -6.938 -17.938 1 97.44 28 ARG B N 1
ATOM 2684 C CA . ARG B 1 28 ? -19.969 -7.824 -18.484 1 97.44 28 ARG B CA 1
ATOM 2685 C C . ARG B 1 28 ? -19.953 -7.793 -20 1 97.44 28 ARG B C 1
ATOM 2687 O O . ARG B 1 28 ? -18.891 -7.664 -20.625 1 97.44 28 ARG B O 1
ATOM 2694 N N . LYS B 1 29 ? -21.094 -7.883 -20.516 1 96.25 29 LYS B N 1
ATOM 2695 C CA . LYS B 1 29 ? -21.219 -7.887 -21.969 1 96.25 29 LYS B CA 1
ATOM 2696 C C . LYS B 1 29 ? -20.703 -6.578 -22.562 1 96.25 29 LYS B C 1
ATOM 2698 O O . LYS B 1 29 ? -19.953 -6.586 -23.547 1 96.25 29 LYS B O 1
ATOM 2703 N N . THR B 1 30 ? -21.094 -5.52 -21.984 1 95.75 30 THR B N 1
ATOM 2704 C CA . THR B 1 30 ? -20.75 -4.191 -22.469 1 95.75 30 THR B CA 1
ATOM 2705 C C . THR B 1 30 ? -19.25 -3.947 -22.359 1 95.75 30 THR B C 1
ATOM 2707 O O . THR B 1 30 ? -18.641 -3.318 -23.234 1 95.75 30 THR B O 1
ATOM 2710 N N . THR B 1 31 ? -18.609 -4.445 -21.281 1 97.06 31 THR B N 1
ATOM 2711 C CA . THR B 1 31 ? -17.219 -4.141 -21.016 1 97.06 31 THR B CA 1
ATOM 2712 C C . THR B 1 31 ? -16.297 -5.203 -21.609 1 97.06 31 THR B C 1
ATOM 2714 O O . THR B 1 31 ? -15.086 -5.016 -21.688 1 97.06 31 THR B O 1
ATOM 2717 N N . ARG B 1 32 ? -16.812 -6.234 -22.062 1 94.38 32 ARG B N 1
ATOM 2718 C CA . ARG B 1 32 ? -16 -7.32 -22.625 1 94.38 32 ARG B CA 1
ATOM 2719 C C . ARG B 1 32 ? -15.227 -6.859 -23.859 1 94.38 32 ARG B C 1
ATOM 2721 O O . ARG B 1 32 ? -14.047 -7.184 -24.016 1 94.38 32 ARG B O 1
ATOM 2728 N N . SER B 1 33 ? -15.844 -6.047 -24.641 1 90.38 33 SER B N 1
ATOM 2729 C CA . SER B 1 33 ? -15.219 -5.785 -25.938 1 90.38 33 SER B CA 1
ATOM 2730 C C . SER B 1 33 ? -14.945 -4.297 -26.125 1 90.38 33 SER B C 1
ATOM 2732 O O . SER B 1 33 ? -14.477 -3.877 -27.172 1 90.38 33 SER B O 1
ATOM 2734 N N . SER B 1 34 ? -15.219 -3.531 -25.141 1 93 34 SER B N 1
ATOM 2735 C CA . SER B 1 34 ? -15.094 -2.094 -25.359 1 93 34 SER B CA 1
ATOM 2736 C C . SER B 1 34 ? -14.203 -1.451 -24.297 1 93 34 SER B C 1
ATOM 2738 O O . SER B 1 34 ? -14.609 -1.319 -23.141 1 93 34 SER B O 1
ATOM 2740 N N . GLU B 1 35 ? -13.133 -0.955 -24.812 1 93.31 35 GLU B N 1
ATOM 2741 C CA . GLU B 1 35 ? -12.219 -0.222 -23.938 1 93.31 35 GLU B CA 1
ATOM 2742 C C . GLU B 1 35 ? -12.875 1.05 -23.406 1 93.31 35 GLU B C 1
ATOM 2744 O O . GLU B 1 35 ? -12.758 1.361 -22.219 1 93.31 35 GLU B O 1
ATOM 2749 N N . SER B 1 36 ? -13.508 1.77 -24.266 1 95.12 36 SER B N 1
ATOM 2750 C CA . SER B 1 36 ? -14.148 3.023 -23.891 1 95.12 36 SER B CA 1
ATOM 2751 C C . SER B 1 36 ? -15.211 2.795 -22.812 1 95.12 36 SER B C 1
ATOM 2753 O O . SER B 1 36 ? -15.352 3.598 -21.891 1 95.12 36 SER B O 1
ATOM 2755 N N . SER B 1 37 ? -15.938 1.675 -22.969 1 95.69 37 SER B N 1
ATOM 2756 C CA . SER B 1 37 ? -16.953 1.355 -21.969 1 95.69 37 SER B CA 1
ATOM 2757 C C . SER B 1 37 ? -16.328 1.022 -20.625 1 95.69 37 SER B C 1
ATOM 2759 O O . SER B 1 37 ? -16.859 1.387 -19.578 1 95.69 37 SER B O 1
ATOM 2761 N N . ARG B 1 38 ? -15.211 0.355 -20.672 1 97.56 38 ARG B N 1
ATOM 2762 C CA . ARG B 1 38 ? -14.523 0.021 -19.438 1 97.56 38 ARG B CA 1
ATOM 2763 C C . ARG B 1 38 ? -14.117 1.281 -18.672 1 97.56 38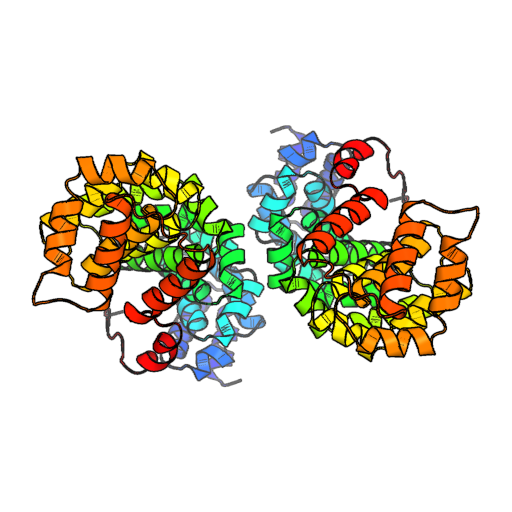 ARG B C 1
ATOM 2765 O O . ARG B 1 38 ? -14.281 1.355 -17.453 1 97.56 38 ARG B O 1
ATOM 2772 N N . ILE B 1 39 ? -13.664 2.258 -19.359 1 97.31 39 ILE B N 1
ATOM 2773 C CA . ILE B 1 39 ? -13.211 3.496 -18.734 1 97.31 39 ILE B CA 1
ATOM 2774 C C . ILE B 1 39 ? -14.414 4.305 -18.266 1 97.31 39 ILE B C 1
ATOM 2776 O O . ILE B 1 39 ? -14.453 4.762 -17.109 1 97.31 39 ILE B O 1
ATOM 2780 N N . SER B 1 40 ? -15.438 4.414 -19.109 1 96.25 40 SER B N 1
ATOM 2781 C CA . SER B 1 40 ? -16.578 5.266 -18.812 1 96.25 40 SER B CA 1
ATOM 2782 C C . SER B 1 40 ? -17.406 4.695 -17.672 1 96.25 40 SER B C 1
ATOM 2784 O O . SER B 1 40 ? -17.984 5.449 -16.875 1 96.25 40 SER B O 1
ATOM 2786 N N . LEU B 1 41 ? -17.438 3.43 -17.516 1 97.44 41 LEU B N 1
ATOM 2787 C CA . LEU B 1 41 ? -18.297 2.781 -16.531 1 97.44 41 LEU B CA 1
ATOM 2788 C C . LEU B 1 41 ? -17.562 2.635 -15.203 1 97.44 41 LEU B C 1
ATOM 2790 O O . LEU B 1 41 ? -18.203 2.367 -14.172 1 97.44 41 LEU B O 1
ATOM 2794 N N . CYS B 1 42 ? -16.266 2.793 -15.242 1 97.88 42 CYS B N 1
ATOM 2795 C CA . CYS B 1 42 ? -15.516 2.682 -14 1 97.88 42 CYS B CA 1
ATOM 2796 C C . CYS B 1 42 ? -15.641 3.955 -13.172 1 97.88 42 CYS B C 1
ATOM 2798 O O . CYS B 1 42 ? -14.656 4.668 -12.969 1 97.88 42 CYS B O 1
ATOM 2800 N N . THR B 1 43 ? -16.797 4.203 -12.719 1 96.88 43 THR B N 1
ATOM 2801 C CA . THR B 1 43 ? -17.094 5.371 -11.906 1 96.88 43 THR B CA 1
ATOM 2802 C C . THR B 1 43 ? -17.156 4.996 -10.422 1 96.88 43 THR B C 1
ATOM 2804 O O . THR B 1 43 ? -17.312 3.822 -10.086 1 96.88 43 THR B O 1
ATOM 2807 N N . GLU B 1 44 ? -17.062 6.008 -9.602 1 94.56 44 GLU B N 1
ATOM 2808 C CA . GLU B 1 44 ? -17.172 5.781 -8.164 1 94.56 44 GLU B CA 1
ATOM 2809 C C . GLU B 1 44 ? -18.5 5.141 -7.797 1 94.56 44 GLU B C 1
ATOM 2811 O O . GLU B 1 44 ? -18.562 4.273 -6.922 1 94.56 44 GLU B O 1
ATOM 2816 N N . ARG B 1 45 ? -19.516 5.598 -8.438 1 94.44 45 ARG B N 1
ATOM 2817 C CA . ARG B 1 45 ? -20.859 5.094 -8.164 1 94.44 45 ARG B CA 1
ATOM 2818 C C . ARG B 1 45 ? -20.969 3.615 -8.523 1 94.44 45 ARG B C 1
ATOM 2820 O O . ARG B 1 45 ? -21.453 2.814 -7.719 1 94.44 45 ARG B O 1
ATOM 2827 N N . LEU B 1 46 ? -20.516 3.244 -9.672 1 97.19 46 LEU B N 1
ATOM 2828 C CA . LEU B 1 46 ? -20.594 1.852 -10.102 1 97.19 46 LEU B CA 1
ATOM 2829 C C . LEU B 1 46 ? -19.703 0.964 -9.234 1 97.19 46 LEU B C 1
ATOM 2831 O O . LEU B 1 46 ? -20.094 -0.147 -8.875 1 97.19 46 LEU B O 1
ATOM 2835 N N . LEU B 1 47 ? -18.516 1.429 -8.906 1 97.94 47 LEU B N 1
ATOM 2836 C CA . LEU B 1 47 ? -17.594 0.666 -8.07 1 97.94 47 LEU B CA 1
ATOM 2837 C C . LEU B 1 47 ? -18.188 0.43 -6.684 1 97.94 47 LEU B C 1
ATOM 2839 O O . LEU B 1 47 ? -18.016 -0.646 -6.105 1 97.94 47 LEU B O 1
ATOM 2843 N N . SER B 1 48 ? -18.859 1.443 -6.238 1 95.19 48 SER B N 1
ATOM 2844 C CA . SER B 1 48 ? -19.516 1.289 -4.941 1 95.19 48 SER B CA 1
ATOM 2845 C C . SER B 1 48 ? -20.562 0.172 -4.98 1 95.19 48 SER B C 1
ATOM 2847 O O . SER B 1 48 ? -20.625 -0.655 -4.066 1 95.19 48 SER B O 1
ATOM 2849 N N . LEU B 1 49 ? -21.328 0.15 -5.988 1 96.25 49 LEU B N 1
ATOM 2850 C CA . LEU B 1 49 ? -22.328 -0.901 -6.152 1 96.25 49 LEU B CA 1
ATOM 2851 C C . LEU B 1 49 ? -21.656 -2.266 -6.301 1 96.25 49 LEU B C 1
ATOM 2853 O O . LEU B 1 49 ? -22.094 -3.242 -5.688 1 96.25 49 LEU B O 1
ATOM 2857 N N . LEU B 1 50 ? -20.578 -2.336 -7.051 1 97.81 50 LEU B N 1
ATOM 2858 C CA . LEU B 1 50 ? -19.891 -3.594 -7.285 1 97.81 50 LEU B CA 1
ATOM 2859 C C . LEU B 1 50 ? -19.281 -4.129 -5.992 1 97.81 50 LEU B C 1
ATOM 2861 O O . LEU B 1 50 ? -19.219 -5.34 -5.781 1 97.81 50 LEU B O 1
ATOM 2865 N N . ARG B 1 51 ? -18.781 -3.232 -5.176 1 96.44 51 ARG B N 1
ATOM 2866 C CA . ARG B 1 51 ? -18.234 -3.652 -3.893 1 96.44 51 ARG B CA 1
ATOM 2867 C C . ARG B 1 51 ? -19.266 -4.406 -3.07 1 96.44 51 ARG B C 1
ATOM 2869 O O . ARG B 1 51 ? -18.969 -5.445 -2.482 1 96.44 51 ARG B O 1
ATOM 2876 N N . SER B 1 52 ? -20.469 -3.881 -3.082 1 94.19 52 SER B N 1
ATOM 2877 C CA . SER B 1 52 ? -21.547 -4.5 -2.318 1 94.19 52 SER B CA 1
ATOM 2878 C C . SER B 1 52 ? -21.938 -5.852 -2.906 1 94.19 52 SER B C 1
ATOM 2880 O O . SER B 1 52 ? -22.281 -6.777 -2.172 1 94.19 52 SER B O 1
ATOM 2882 N N . LEU B 1 53 ? -21.891 -5.941 -4.184 1 97 53 LEU B N 1
ATOM 2883 C CA . LEU B 1 53 ? -22.328 -7.152 -4.863 1 97 53 LEU B CA 1
ATOM 2884 C C . LEU B 1 53 ? -21.266 -8.234 -4.809 1 97 53 LEU B C 1
ATOM 2886 O O . LEU B 1 53 ? -21.562 -9.422 -4.887 1 97 53 LEU B O 1
ATOM 2890 N N . LEU B 1 54 ? -20 -7.867 -4.645 1 97.31 54 LEU B N 1
ATOM 2891 C CA . LEU B 1 54 ? -18.891 -8.805 -4.582 1 97.31 54 LEU B CA 1
ATOM 2892 C C . LEU B 1 54 ? -18.953 -9.633 -3.305 1 97.31 54 LEU B C 1
ATOM 2894 O O . LEU B 1 54 ? -18.453 -10.758 -3.266 1 97.31 54 LEU B O 1
ATOM 2898 N N . VAL B 1 55 ? -19.562 -9.039 -2.297 1 93.38 55 VAL B N 1
ATOM 2899 C CA . VAL B 1 55 ? -19.641 -9.766 -1.03 1 93.38 55 VAL B CA 1
ATOM 2900 C C . VAL B 1 55 ? -21.016 -10.414 -0.883 1 93.38 55 VAL B C 1
ATOM 2902 O O . VAL B 1 55 ? -21.391 -10.82 0.216 1 93.38 55 VAL B O 1
ATOM 2905 N N . SER B 1 56 ? -21.719 -10.555 -1.962 1 93.62 56 SER B N 1
ATOM 2906 C CA . SER B 1 56 ? -23.047 -11.156 -1.952 1 93.62 56 SER B CA 1
ATOM 2907 C C . SER B 1 56 ? -22.984 -12.633 -1.576 1 93.62 56 SER B C 1
ATOM 2909 O O . SER B 1 56 ? -22.062 -13.336 -1.974 1 93.62 56 SER B O 1
ATOM 2911 N N . ARG B 1 57 ? -24.031 -13.125 -0.91 1 92.19 57 ARG B N 1
ATOM 2912 C CA . ARG B 1 57 ? -24.141 -14.531 -0.536 1 92.19 57 ARG B CA 1
ATOM 2913 C C . ARG B 1 57 ? -24.578 -15.383 -1.719 1 92.19 57 ARG B C 1
ATOM 2915 O O . ARG B 1 57 ? -24.5 -16.609 -1.673 1 92.19 57 ARG B O 1
ATOM 2922 N N . TYR B 1 58 ? -25.078 -14.734 -2.719 1 94.31 58 TYR B N 1
ATOM 2923 C CA . TYR B 1 58 ? -25.516 -15.453 -3.914 1 94.31 58 TYR B CA 1
ATOM 2924 C C . TYR B 1 58 ? -24.344 -15.656 -4.875 1 94.31 58 TYR B C 1
ATOM 2926 O O . TYR B 1 58 ? -23.828 -14.695 -5.453 1 94.31 58 TYR B O 1
ATOM 2934 N N . ASN B 1 59 ? -24.031 -16.891 -5.129 1 95.88 59 ASN B N 1
ATOM 2935 C CA . ASN B 1 59 ? -22.844 -17.25 -5.895 1 95.88 59 ASN B CA 1
ATOM 2936 C C . ASN B 1 59 ? -22.859 -16.641 -7.289 1 95.88 59 ASN B C 1
ATOM 2938 O O . ASN B 1 59 ? -21.828 -16.172 -7.781 1 95.88 59 ASN B O 1
ATOM 2942 N N . ILE B 1 60 ? -24 -16.641 -7.871 1 96.44 60 ILE B N 1
ATOM 2943 C CA . ILE B 1 60 ? -24.109 -16.156 -9.242 1 96.44 60 ILE B CA 1
ATOM 2944 C C . ILE B 1 60 ? -23.828 -14.656 -9.273 1 96.44 60 ILE B C 1
ATOM 2946 O O . ILE B 1 60 ? -23.141 -14.164 -10.172 1 96.44 60 ILE B O 1
ATOM 2950 N N . VAL B 1 61 ? -24.328 -13.938 -8.289 1 97.44 61 VAL B N 1
ATOM 2951 C CA . VAL B 1 61 ? -24.125 -12.5 -8.195 1 97.44 61 VAL B CA 1
ATOM 2952 C C . VAL B 1 61 ? -22.641 -12.211 -7.914 1 97.44 61 VAL B C 1
ATOM 2954 O O . VAL B 1 61 ? -22.031 -11.383 -8.586 1 97.44 61 VAL B O 1
ATOM 2957 N N . GLN B 1 62 ? -22.062 -12.922 -6.977 1 97.81 62 GLN B N 1
ATOM 2958 C CA . GLN B 1 62 ? -20.656 -12.75 -6.633 1 97.81 62 GLN B CA 1
ATOM 2959 C C . GLN B 1 62 ? -19.766 -13.031 -7.828 1 97.81 62 GLN B C 1
ATOM 2961 O O . GLN B 1 62 ? -18.844 -12.266 -8.125 1 97.81 62 GLN B O 1
ATOM 2966 N N . THR B 1 63 ? -20.047 -14.125 -8.539 1 97.88 63 THR B N 1
ATOM 2967 C CA . THR B 1 63 ? -19.25 -14.531 -9.695 1 97.88 63 THR B CA 1
ATOM 2968 C C . THR B 1 63 ? -19.312 -13.477 -10.789 1 97.88 63 THR B C 1
ATOM 2970 O O . THR B 1 63 ? -18.266 -13.086 -11.344 1 97.88 63 THR B O 1
ATOM 2973 N N . ASN B 1 64 ? -20.5 -13.008 -11.039 1 97.94 64 ASN B N 1
ATOM 2974 C CA . ASN B 1 64 ? -20.641 -12.016 -12.094 1 97.94 64 ASN B CA 1
ATOM 2975 C C . ASN B 1 64 ? -20.047 -10.672 -11.688 1 97.94 64 ASN B C 1
ATOM 2977 O O . ASN B 1 64 ? -19.531 -9.938 -12.531 1 97.94 64 ASN B O 1
ATOM 2981 N N . ALA B 1 65 ? -20.156 -10.32 -10.414 1 98.44 65 ALA B N 1
ATOM 2982 C CA . ALA B 1 65 ? -19.516 -9.102 -9.922 1 98.44 65 ALA B CA 1
ATOM 2983 C C . ALA B 1 65 ? -18 -9.18 -10.078 1 98.44 65 ALA B C 1
ATOM 2985 O O . ALA B 1 65 ? -17.375 -8.234 -10.555 1 98.44 65 ALA B O 1
ATOM 2986 N N . ALA B 1 66 ? -17.453 -10.32 -9.727 1 98.56 66 ALA B N 1
ATOM 2987 C CA . ALA B 1 66 ? -16.016 -10.539 -9.859 1 98.56 66 ALA B CA 1
ATOM 2988 C C . ALA B 1 66 ? -15.578 -10.477 -11.32 1 98.56 66 ALA B C 1
ATOM 2990 O O . ALA B 1 66 ? -14.578 -9.836 -11.656 1 98.56 66 ALA B O 1
ATOM 2991 N N . ALA B 1 67 ? -16.359 -11.078 -12.156 1 98.31 67 ALA B N 1
ATOM 2992 C CA . ALA B 1 67 ? -16.047 -11.078 -13.586 1 98.31 67 ALA B CA 1
ATOM 2993 C C . ALA B 1 67 ? -16.094 -9.664 -14.156 1 98.31 67 ALA B C 1
ATOM 2995 O O . ALA B 1 67 ? -15.258 -9.289 -14.977 1 98.31 67 ALA B O 1
ATOM 2996 N N . SER B 1 68 ? -17.062 -8.938 -13.758 1 98.44 68 SER B N 1
ATOM 2997 C CA . SER B 1 68 ? -17.188 -7.555 -14.203 1 98.44 68 SER B CA 1
ATOM 2998 C C . SER B 1 68 ? -15.977 -6.73 -13.766 1 98.44 68 SER B C 1
ATOM 3000 O O . SER B 1 68 ? -15.484 -5.895 -14.531 1 98.44 68 SER B O 1
ATOM 3002 N N . LEU B 1 69 ? -15.547 -6.965 -12.594 1 98.62 69 LEU B N 1
ATOM 3003 C CA . LEU B 1 69 ? -14.391 -6.254 -12.07 1 98.62 69 LEU B CA 1
ATOM 3004 C C . LEU B 1 69 ? -13.141 -6.582 -12.891 1 98.62 69 LEU B C 1
ATOM 3006 O O . LEU B 1 69 ? -12.32 -5.703 -13.148 1 98.62 69 LEU B O 1
ATOM 3010 N N . VAL B 1 70 ? -12.984 -7.836 -13.297 1 98.62 70 VAL B N 1
ATOM 3011 C CA . VAL B 1 70 ? -11.875 -8.227 -14.156 1 98.62 70 VAL B CA 1
ATOM 3012 C C . VAL B 1 70 ? -11.875 -7.367 -15.422 1 98.62 70 VAL B C 1
ATOM 3014 O O . VAL B 1 70 ? -10.859 -6.781 -15.789 1 98.62 70 VAL B O 1
ATOM 3017 N N . ASN B 1 71 ? -13.031 -7.293 -16 1 98.25 71 ASN B N 1
ATOM 3018 C CA . ASN B 1 71 ? -13.133 -6.516 -17.234 1 98.25 71 ASN B CA 1
ATOM 3019 C C . ASN B 1 71 ? -12.719 -5.059 -17.016 1 98.25 71 ASN B C 1
ATOM 3021 O O . ASN B 1 71 ? -11.93 -4.508 -17.781 1 98.25 71 ASN B O 1
ATOM 3025 N N . LEU B 1 72 ? -13.25 -4.453 -15.984 1 98.56 72 LEU B N 1
ATOM 3026 C CA . LEU B 1 72 ? -12.953 -3.055 -15.703 1 98.56 72 LEU B CA 1
ATOM 3027 C C . LEU B 1 72 ? -11.461 -2.869 -15.414 1 98.56 72 LEU B C 1
ATOM 3029 O O . LEU B 1 72 ? -10.883 -1.846 -15.781 1 98.56 72 LEU B O 1
ATOM 3033 N N . SER B 1 73 ? -10.82 -3.82 -14.82 1 98.62 73 SER B N 1
ATOM 3034 C CA . SER B 1 73 ? -9.43 -3.721 -14.375 1 98.62 73 SER B CA 1
ATOM 3035 C C . SER B 1 73 ? -8.469 -3.818 -15.547 1 98.62 73 SER B C 1
ATOM 3037 O O . SER B 1 73 ? -7.266 -3.572 -15.398 1 98.62 73 SER B O 1
ATOM 3039 N N . LEU B 1 74 ? -8.984 -4.148 -16.703 1 98.12 74 LEU B N 1
ATOM 3040 C CA . LEU B 1 74 ? -8.125 -4.367 -17.859 1 98.12 74 LEU B CA 1
ATOM 3041 C C . LEU B 1 74 ? -7.504 -3.055 -18.328 1 98.12 74 LEU B C 1
ATOM 3043 O O . LEU B 1 74 ? -6.457 -3.057 -18.984 1 98.12 74 LEU B O 1
ATOM 3047 N N . GLU B 1 75 ? -8.156 -1.917 -18 1 97.56 75 GLU B N 1
ATOM 3048 C CA . GLU B 1 75 ? -7.664 -0.617 -18.438 1 97.56 75 GLU B CA 1
ATOM 3049 C C . GLU B 1 75 ? -6.746 0.01 -17.391 1 97.56 75 GLU B C 1
ATOM 3051 O O . GLU B 1 75 ? -7.086 0.046 -16.203 1 97.56 75 GLU B O 1
ATOM 3056 N N . LYS B 1 76 ? -5.637 0.538 -17.875 1 96.44 76 LYS B N 1
ATOM 3057 C CA . LYS B 1 76 ? -4.602 1.096 -17 1 96.44 76 LYS B CA 1
ATOM 3058 C C . LYS B 1 76 ? -5.172 2.186 -16.109 1 96.44 76 LYS B C 1
ATOM 3060 O O . LYS B 1 76 ? -4.957 2.166 -14.891 1 96.44 76 LYS B O 1
ATOM 3065 N N . PRO B 1 77 ? -6.027 3.092 -16.562 1 97.12 77 PRO B N 1
ATOM 3066 C CA . PRO B 1 77 ? -6.52 4.164 -15.695 1 97.12 77 PRO B CA 1
ATOM 3067 C C . PRO B 1 77 ? -7.438 3.652 -14.586 1 97.12 77 PRO B C 1
ATOM 3069 O O . PRO B 1 77 ? -7.668 4.352 -13.602 1 97.12 77 PRO B O 1
ATOM 3072 N N . ASN B 1 78 ? -7.961 2.455 -14.82 1 98.31 78 ASN B N 1
ATOM 3073 C CA . ASN B 1 78 ? -8.938 1.939 -13.867 1 98.31 78 ASN B CA 1
ATOM 3074 C C . ASN B 1 78 ? -8.258 1.215 -12.711 1 98.31 78 ASN B C 1
ATOM 3076 O O . ASN B 1 78 ? -8.859 1.025 -11.656 1 98.31 78 ASN B O 1
ATOM 3080 N N . LYS B 1 79 ? -7.02 0.752 -12.898 1 98.56 79 LYS B N 1
ATOM 3081 C CA . LYS B 1 79 ? -6.371 -0.155 -11.961 1 98.56 79 LYS B CA 1
ATOM 3082 C C . LYS B 1 79 ? -6.203 0.501 -10.594 1 98.56 79 LYS B C 1
ATOM 3084 O O . LYS B 1 79 ? -6.672 -0.027 -9.578 1 98.56 79 LYS B O 1
ATOM 3089 N N . LEU B 1 80 ? -5.574 1.67 -10.602 1 98.12 80 LEU B N 1
ATOM 3090 C CA . LEU B 1 80 ? -5.367 2.357 -9.336 1 98.12 80 LEU B CA 1
ATOM 3091 C C . LEU B 1 80 ? -6.695 2.787 -8.727 1 98.12 80 LEU B C 1
ATOM 3093 O O . LEU B 1 80 ? -6.879 2.707 -7.508 1 98.12 80 LEU B O 1
ATOM 3097 N N . LYS B 1 81 ? -7.633 3.23 -9.555 1 97.88 81 LYS B N 1
ATOM 3098 C CA . LYS B 1 81 ? -8.953 3.652 -9.109 1 97.88 81 LYS B CA 1
ATOM 3099 C C . LYS B 1 81 ? -9.672 2.521 -8.375 1 97.88 81 LYS B C 1
ATOM 3101 O O . LYS B 1 81 ? -10.281 2.742 -7.328 1 97.88 81 LYS B O 1
ATOM 3106 N N . ILE B 1 82 ? -9.578 1.328 -8.875 1 98.69 82 ILE B N 1
ATOM 3107 C CA . ILE B 1 82 ? -10.234 0.154 -8.305 1 98.69 82 ILE B CA 1
ATOM 3108 C C . ILE B 1 82 ? -9.617 -0.169 -6.945 1 98.69 82 ILE B C 1
ATOM 3110 O O . ILE B 1 82 ? -10.336 -0.413 -5.973 1 98.69 82 ILE B O 1
ATOM 3114 N N . VAL B 1 83 ? -8.289 -0.115 -6.859 1 98.69 83 VAL B N 1
ATOM 3115 C CA . VAL B 1 83 ? -7.605 -0.403 -5.605 1 98.69 83 VAL B CA 1
ATOM 3116 C C . VAL B 1 83 ? -7.961 0.658 -4.566 1 98.69 83 VAL B C 1
ATOM 3118 O O . VAL B 1 83 ? -8.25 0.333 -3.414 1 98.69 83 VAL B O 1
ATOM 3121 N N . ARG B 1 84 ? -8.023 1.919 -4.984 1 97.81 84 ARG B N 1
ATOM 3122 C CA . ARG B 1 84 ? -8.336 3.025 -4.086 1 97.81 84 ARG B CA 1
ATOM 3123 C C . ARG B 1 84 ? -9.781 2.945 -3.602 1 97.81 84 ARG B C 1
ATOM 3125 O O . ARG B 1 84 ? -10.133 3.523 -2.568 1 97.81 84 ARG B O 1
ATOM 3132 N N . SER B 1 85 ? -10.586 2.195 -4.355 1 97.44 85 SER B N 1
ATOM 3133 C CA . SER B 1 85 ? -11.992 2.07 -4 1 97.44 85 SER B CA 1
ATOM 3134 C C . SER B 1 85 ? -12.211 0.967 -2.971 1 97.44 85 SER B C 1
ATOM 3136 O O . SER B 1 85 ? -13.344 0.708 -2.561 1 97.44 85 SER B O 1
ATOM 3138 N N . GLY B 1 86 ? -11.156 0.264 -2.6 1 97.19 86 GLY B N 1
ATOM 3139 C CA . GLY B 1 86 ? -11.242 -0.641 -1.464 1 97.19 86 GLY B CA 1
ATOM 3140 C C . GLY B 1 86 ? -11.555 -2.07 -1.863 1 97.19 86 GLY B C 1
ATOM 3141 O O . GLY B 1 86 ? -12.086 -2.842 -1.061 1 97.19 86 GLY B O 1
ATOM 3142 N N . PHE B 1 87 ? -11.211 -2.527 -3.018 1 98.5 87 PHE B N 1
ATOM 3143 C CA . PHE B 1 87 ? -11.594 -3.842 -3.514 1 98.5 87 PHE B CA 1
ATOM 3144 C C . PHE B 1 87 ? -10.648 -4.914 -2.998 1 98.5 87 PHE B C 1
ATOM 3146 O O . PHE B 1 87 ? -11.031 -6.078 -2.865 1 98.5 87 PHE B O 1
ATOM 3153 N N . VAL B 1 88 ? -9.414 -4.625 -2.688 1 98.69 88 VAL B N 1
ATOM 3154 C CA . VAL B 1 88 ? -8.375 -5.633 -2.51 1 98.69 88 VAL B CA 1
ATOM 3155 C C . VAL B 1 88 ? -8.734 -6.547 -1.341 1 98.69 88 VAL B C 1
ATOM 3157 O O . VAL B 1 88 ? -8.742 -7.77 -1.48 1 98.69 88 VAL B O 1
ATOM 3160 N N . PRO B 1 89 ? -9.141 -5.988 -0.203 1 98.12 89 PRO B N 1
ATOM 3161 C CA . PRO B 1 89 ? -9.523 -6.895 0.883 1 98.12 89 PRO B CA 1
ATOM 3162 C C . PRO B 1 89 ? -10.703 -7.793 0.514 1 98.12 89 PRO B C 1
ATOM 3164 O O . PRO B 1 89 ? -10.75 -8.961 0.921 1 98.12 89 PRO B O 1
ATOM 3167 N N . LEU B 1 90 ? -11.641 -7.273 -0.245 1 97.88 90 LEU B N 1
ATOM 3168 C CA . LEU B 1 90 ? -12.805 -8.055 -0.664 1 97.88 90 LEU B CA 1
ATOM 3169 C C . LEU B 1 90 ? -12.383 -9.188 -1.602 1 97.88 90 LEU B C 1
ATOM 3171 O O . LEU B 1 90 ? -12.883 -10.305 -1.488 1 97.88 90 LEU B O 1
ATOM 3175 N N . LEU B 1 91 ? -11.477 -8.867 -2.473 1 98.69 91 LEU B N 1
ATOM 3176 C CA . LEU B 1 91 ? -10.969 -9.883 -3.395 1 98.69 91 LEU B CA 1
ATOM 3177 C C . LEU B 1 91 ? -10.266 -11 -2.637 1 98.69 91 LEU B C 1
ATOM 3179 O O . LEU B 1 91 ? -10.445 -12.18 -2.951 1 98.69 91 LEU B O 1
ATOM 3183 N N . ILE B 1 92 ? -9.508 -10.625 -1.684 1 98.56 92 ILE B N 1
ATOM 3184 C CA . ILE B 1 92 ? -8.781 -11.594 -0.872 1 98.56 92 ILE B CA 1
ATOM 3185 C C . ILE B 1 92 ? -9.766 -12.484 -0.123 1 98.56 92 ILE B C 1
ATOM 3187 O O . ILE B 1 92 ? -9.578 -13.703 -0.047 1 98.56 92 ILE B O 1
ATOM 3191 N N . ASP B 1 93 ? -10.836 -11.891 0.374 1 96.94 93 ASP B N 1
ATOM 3192 C CA . ASP B 1 93 ? -11.852 -12.664 1.083 1 96.94 93 ASP B CA 1
ATOM 3193 C C . ASP B 1 93 ? -12.508 -13.695 0.162 1 96.94 93 ASP B C 1
ATOM 3195 O O . ASP B 1 93 ? -12.703 -14.844 0.551 1 96.94 93 ASP B O 1
ATOM 3199 N N . VAL B 1 94 ? -12.875 -13.258 -1.044 1 97.88 94 VAL B N 1
ATOM 3200 C CA . VAL B 1 94 ? -13.484 -14.164 -2.012 1 97.88 94 VAL B CA 1
ATOM 3201 C C . VAL B 1 94 ? -12.492 -15.258 -2.402 1 97.88 94 VAL B C 1
ATOM 3203 O O . VAL B 1 94 ? -12.875 -16.406 -2.598 1 97.88 94 VAL B O 1
ATOM 3206 N N . LEU B 1 95 ? -11.227 -14.922 -2.5 1 98.06 95 LEU B N 1
ATOM 3207 C CA . LEU B 1 95 ? -10.18 -15.883 -2.832 1 98.06 95 LEU B CA 1
ATOM 3208 C C . LEU B 1 95 ? -10.094 -16.984 -1.776 1 98.06 95 LEU B C 1
ATOM 3210 O O . LEU B 1 95 ? -9.852 -18.141 -2.104 1 98.06 95 LEU B O 1
ATOM 3214 N N . LYS B 1 96 ? -10.352 -16.625 -0.566 1 96.25 96 LYS B N 1
ATOM 3215 C CA . LYS B 1 96 ? -10.227 -17.578 0.544 1 96.25 96 LYS B CA 1
ATOM 3216 C C . LYS B 1 96 ? -11.492 -18.406 0.696 1 96.25 96 LYS B C 1
ATOM 3218 O O . LYS B 1 96 ? -11.422 -19.578 1.075 1 96.25 96 LYS B O 1
ATOM 3223 N N . SER B 1 97 ? -12.68 -17.797 0.373 1 94.56 97 SER B N 1
ATOM 3224 C CA . SER B 1 97 ? -13.883 -18.484 0.832 1 94.56 97 SER B CA 1
ATOM 3225 C C . SER B 1 97 ? -14.961 -18.484 -0.245 1 94.56 97 SER B C 1
ATOM 3227 O O . SER B 1 97 ? -16.047 -19.016 -0.042 1 94.56 97 SER B O 1
ATOM 3229 N N . GLY B 1 98 ? -14.719 -17.938 -1.381 1 94.69 98 GLY B N 1
ATOM 3230 C CA . GLY B 1 98 ? -15.727 -17.859 -2.43 1 94.69 98 GLY B CA 1
ATOM 3231 C C . GLY B 1 98 ? -15.867 -19.141 -3.215 1 94.69 98 GLY B C 1
ATOM 3232 O O . GLY B 1 98 ? -15.211 -20.141 -2.906 1 94.69 98 GLY B O 1
ATOM 3233 N N . SER B 1 99 ? -16.812 -19.125 -4.148 1 94.38 99 SER B N 1
ATOM 3234 C CA . SER B 1 99 ? -16.969 -20.266 -5.051 1 94.38 99 SER B CA 1
ATOM 3235 C C . SER B 1 99 ? -15.758 -20.406 -5.969 1 94.38 99 SER B C 1
ATOM 3237 O O . SER B 1 99 ? -15 -19.453 -6.172 1 94.38 99 SER B O 1
ATOM 3239 N N . THR B 1 100 ? -15.586 -21.578 -6.523 1 95.12 100 THR B N 1
ATOM 3240 C CA . THR B 1 100 ? -14.453 -21.859 -7.402 1 95.12 100 THR B CA 1
ATOM 3241 C C . THR B 1 100 ? -14.438 -20.891 -8.578 1 95.12 100 THR B C 1
ATOM 3243 O O . THR B 1 100 ? -13.383 -20.359 -8.938 1 95.12 100 THR B O 1
ATOM 3246 N N . GLU B 1 101 ? -15.602 -20.672 -9.125 1 96.44 101 GLU B N 1
ATOM 3247 C CA . GLU B 1 101 ? -15.688 -19.766 -10.266 1 96.44 101 GLU B CA 1
ATOM 3248 C C . GLU B 1 101 ? -15.344 -18.328 -9.859 1 96.44 101 GLU B C 1
ATOM 3250 O O . GLU B 1 101 ? -14.602 -17.641 -10.57 1 96.44 101 GLU B O 1
ATOM 3255 N N . ALA B 1 102 ? -15.914 -17.906 -8.727 1 97.69 102 ALA B N 1
ATOM 3256 C CA . ALA B 1 102 ? -15.609 -16.562 -8.227 1 97.69 102 ALA B CA 1
ATOM 3257 C C . ALA B 1 102 ? -14.117 -16.422 -7.918 1 97.69 102 ALA B C 1
ATOM 3259 O O . ALA B 1 102 ? -13.508 -15.391 -8.203 1 97.69 102 ALA B O 1
ATOM 3260 N N . GLN B 1 103 ? -13.516 -17.453 -7.359 1 98 103 GLN B N 1
ATOM 3261 C CA . GLN B 1 103 ? -12.094 -17.469 -7.031 1 98 103 GLN B CA 1
ATOM 3262 C C . GLN B 1 103 ? -11.242 -17.266 -8.281 1 98 103 GLN B C 1
ATOM 3264 O O . GLN B 1 103 ? -10.258 -16.516 -8.266 1 98 103 GLN B O 1
ATOM 3269 N N . GLU B 1 104 ? -11.625 -17.922 -9.328 1 98.06 104 GLU B N 1
ATOM 3270 C CA . GLU B 1 104 ? -10.891 -17.797 -10.578 1 98.06 104 GLU B CA 1
ATOM 3271 C C . GLU B 1 104 ? -10.891 -16.359 -11.078 1 98.06 104 GLU B C 1
ATOM 3273 O O . GLU B 1 104 ? -9.859 -15.828 -11.477 1 98.06 104 GLU B O 1
ATOM 3278 N N . HIS B 1 105 ? -12.062 -15.75 -10.992 1 98.25 105 HIS B N 1
ATOM 3279 C CA . HIS B 1 105 ? -12.172 -14.375 -11.461 1 98.25 105 HIS B CA 1
ATOM 3280 C C . HIS B 1 105 ? -11.391 -13.422 -10.555 1 98.25 105 HIS B C 1
ATOM 3282 O O . HIS B 1 105 ? -10.711 -12.523 -11.047 1 98.25 105 HIS B O 1
ATOM 3288 N N . VAL B 1 106 ? -11.406 -13.641 -9.242 1 98.62 106 VAL B N 1
ATOM 3289 C CA . VAL B 1 106 ? -10.734 -12.68 -8.375 1 98.62 106 VAL B CA 1
ATOM 3290 C C . VAL B 1 106 ? -9.219 -12.859 -8.477 1 98.62 106 VAL B C 1
ATOM 3292 O O . VAL B 1 106 ? -8.469 -11.891 -8.359 1 98.62 106 VAL B O 1
ATOM 3295 N N . ILE B 1 107 ? -8.734 -14.07 -8.734 1 98.75 107 ILE B N 1
ATOM 3296 C CA . ILE B 1 107 ? -7.316 -14.266 -9.016 1 98.75 107 ILE B CA 1
ATOM 3297 C C . ILE B 1 107 ? -6.922 -13.461 -10.258 1 98.75 107 ILE B C 1
ATOM 3299 O O . ILE B 1 107 ? -5.898 -12.773 -10.258 1 98.75 107 ILE B O 1
ATOM 3303 N N . GLY B 1 108 ? -7.797 -13.57 -11.242 1 98.62 108 GLY B N 1
ATOM 3304 C CA . GLY B 1 108 ? -7.559 -12.773 -12.438 1 98.62 108 GLY B CA 1
ATOM 3305 C C . GLY B 1 108 ? -7.555 -11.281 -12.172 1 98.62 108 GLY B C 1
ATOM 3306 O O . GLY B 1 108 ? -6.73 -10.547 -12.727 1 98.62 108 GLY B O 1
ATOM 3307 N N . ALA B 1 109 ? -8.469 -10.812 -11.375 1 98.81 109 ALA B N 1
ATOM 3308 C CA . ALA B 1 109 ? -8.523 -9.398 -11.023 1 98.81 109 ALA B CA 1
ATOM 3309 C C . ALA B 1 109 ? -7.266 -8.961 -10.281 1 98.81 109 ALA B C 1
ATOM 3311 O O . ALA B 1 109 ? -6.695 -7.91 -10.578 1 98.81 109 ALA B O 1
ATOM 3312 N N . LEU B 1 110 ? -6.836 -9.766 -9.328 1 98.88 110 LEU B N 1
ATOM 3313 C CA . LEU B 1 110 ? -5.625 -9.453 -8.578 1 98.88 110 LEU B CA 1
ATOM 3314 C C . LEU B 1 110 ? -4.41 -9.406 -9.5 1 98.88 110 LEU B C 1
ATOM 3316 O O . LEU B 1 110 ? -3.553 -8.531 -9.359 1 98.88 110 LEU B O 1
ATOM 3320 N N . PHE B 1 111 ? -4.367 -10.344 -10.469 1 98.75 111 PHE B N 1
ATOM 3321 C CA . PHE B 1 111 ? -3.311 -10.305 -11.477 1 98.75 111 PHE B CA 1
ATOM 3322 C C . PHE B 1 111 ? -3.355 -9 -12.266 1 98.75 111 PHE B C 1
ATOM 3324 O O . PHE B 1 111 ? -2.357 -8.281 -12.344 1 98.75 111 PHE B O 1
ATOM 3331 N N . SER B 1 112 ? -4.496 -8.641 -12.734 1 98.69 112 SER B N 1
ATOM 3332 C CA . SER B 1 112 ? -4.668 -7.438 -13.539 1 98.69 112 SER B CA 1
ATOM 3333 C C . SER B 1 112 ? -4.258 -6.191 -12.758 1 98.69 112 SER B C 1
ATOM 3335 O O . SER B 1 112 ? -3.547 -5.332 -13.273 1 98.69 112 SER B O 1
ATOM 3337 N N . LEU B 1 113 ? -4.676 -6.125 -11.523 1 98.81 113 LEU B N 1
ATOM 3338 C CA . LEU B 1 113 ? -4.402 -4.969 -10.68 1 98.81 113 LEU B CA 1
ATOM 3339 C C . LEU B 1 113 ? -2.926 -4.898 -10.305 1 98.81 113 LEU B C 1
ATOM 3341 O O . LEU B 1 113 ? -2.363 -3.811 -10.18 1 98.81 113 LEU B O 1
ATOM 3345 N N . ALA B 1 114 ? -2.254 -6.02 -10.172 1 98.69 114 ALA B N 1
ATOM 3346 C CA . ALA B 1 114 ? -0.868 -6.105 -9.727 1 98.69 114 ALA B CA 1
ATOM 3347 C C . ALA B 1 114 ? 0.093 -5.645 -10.812 1 98.69 114 ALA B C 1
ATOM 3349 O O . ALA B 1 114 ? 1.271 -5.398 -10.547 1 98.69 114 ALA B O 1
ATOM 3350 N N . VAL B 1 115 ? -0.422 -5.523 -11.984 1 98.19 115 VAL B N 1
ATOM 3351 C CA . VAL B 1 115 ? 0.41 -5.047 -13.086 1 98.19 115 VAL B CA 1
ATOM 3352 C C . VAL B 1 115 ? 0.806 -3.592 -12.844 1 98.19 115 VAL B C 1
ATOM 3354 O O . VAL B 1 115 ? 1.904 -3.17 -13.211 1 98.19 115 VAL B O 1
ATOM 3357 N N . GLU B 1 116 ? -0.054 -2.861 -12.203 1 97.5 116 GLU B N 1
ATOM 3358 C CA . GLU B 1 116 ? 0.185 -1.448 -11.922 1 97.5 116 GLU B CA 1
ATOM 3359 C C . GLU B 1 116 ? 1.168 -1.27 -10.773 1 97.5 116 GLU B C 1
ATOM 3361 O O . GLU B 1 116 ? 0.96 -1.811 -9.68 1 97.5 116 GLU B O 1
ATOM 3366 N N . GLU B 1 117 ? 2.18 -0.427 -10.969 1 96.25 117 GLU B N 1
ATOM 3367 C CA . GLU B 1 117 ? 3.303 -0.27 -10.047 1 96.25 117 GLU B CA 1
ATOM 3368 C C . GLU B 1 117 ? 2.826 0.163 -8.664 1 96.25 117 GLU B C 1
ATOM 3370 O O . GLU B 1 117 ? 3.215 -0.429 -7.656 1 96.25 117 GLU B O 1
ATOM 3375 N N . GLU B 1 118 ? 1.949 1.044 -8.57 1 95.44 118 GLU B N 1
ATOM 3376 C CA . GLU B 1 118 ? 1.496 1.606 -7.297 1 95.44 118 GLU B CA 1
ATOM 3377 C C . GLU B 1 118 ? 0.689 0.586 -6.5 1 95.44 118 GLU B C 1
ATOM 3379 O O . GLU B 1 118 ? 0.609 0.673 -5.273 1 95.44 118 GLU B O 1
ATOM 3384 N N . ASN B 1 119 ? 0.133 -0.401 -7.203 1 98.12 119 ASN B N 1
ATOM 3385 C CA . ASN B 1 119 ? -0.755 -1.355 -6.547 1 98.12 119 ASN B CA 1
ATOM 3386 C C . ASN B 1 119 ? 0.026 -2.492 -5.895 1 98.12 119 ASN B C 1
ATOM 3388 O O . ASN B 1 119 ? -0.476 -3.154 -4.984 1 98.12 119 ASN B O 1
ATOM 3392 N N . LYS B 1 120 ? 1.229 -2.766 -6.363 1 98.06 120 LYS B N 1
ATOM 3393 C CA . LYS B 1 120 ? 1.987 -3.951 -5.973 1 98.06 120 LYS B CA 1
ATOM 3394 C C . LYS B 1 120 ? 2.195 -3.996 -4.461 1 98.06 120 LYS B C 1
ATOM 3396 O O . LYS B 1 120 ? 1.868 -4.992 -3.814 1 98.06 120 LYS B O 1
ATOM 3401 N N . MET B 1 121 ? 2.686 -2.91 -3.986 1 96.69 121 MET B N 1
ATOM 3402 C CA . MET B 1 121 ? 2.969 -2.883 -2.555 1 96.69 121 MET B CA 1
ATOM 3403 C C . MET B 1 121 ? 1.679 -2.957 -1.744 1 96.69 121 MET B C 1
ATOM 3405 O O . MET B 1 121 ? 1.616 -3.656 -0.732 1 96.69 121 MET B O 1
ATOM 3409 N N . VAL B 1 122 ? 0.641 -2.262 -2.18 1 98.25 122 VAL B N 1
ATOM 3410 C CA . VAL B 1 122 ? -0.636 -2.215 -1.475 1 98.25 122 VAL B CA 1
ATOM 3411 C C . VAL B 1 122 ? -1.243 -3.615 -1.41 1 98.25 122 VAL B C 1
ATOM 3413 O O . VAL B 1 122 ? -1.648 -4.074 -0.339 1 98.25 122 VAL B O 1
ATOM 3416 N N . ILE B 1 123 ? -1.258 -4.312 -2.502 1 98.75 123 ILE B N 1
ATOM 3417 C CA . ILE B 1 123 ? -1.843 -5.645 -2.592 1 98.75 123 ILE B CA 1
ATOM 3418 C C . ILE B 1 123 ? -1.079 -6.605 -1.684 1 98.75 123 ILE B C 1
ATOM 3420 O O . ILE B 1 123 ? -1.683 -7.438 -1.003 1 98.75 123 ILE B O 1
ATOM 3424 N N . GLY B 1 124 ? 0.258 -6.465 -1.642 1 98.44 124 GLY B N 1
ATOM 3425 C CA . GLY B 1 124 ? 1.076 -7.285 -0.766 1 98.44 124 GLY B CA 1
ATOM 3426 C C . GLY B 1 124 ? 0.821 -7.027 0.707 1 98.44 124 GLY B C 1
ATOM 3427 O O . GLY B 1 124 ? 0.606 -7.965 1.479 1 98.44 124 GLY B O 1
ATOM 3428 N N . VAL B 1 125 ? 0.804 -5.738 1.061 1 97.94 125 VAL B N 1
ATOM 3429 C CA . VAL B 1 125 ? 0.636 -5.355 2.459 1 97.94 125 VAL B CA 1
ATOM 3430 C C . VAL B 1 125 ? -0.751 -5.77 2.945 1 97.94 125 VAL B C 1
ATOM 3432 O O . VAL B 1 125 ? -0.915 -6.184 4.094 1 97.94 125 VAL B O 1
ATOM 3435 N N . LEU B 1 126 ? -1.74 -5.727 2.062 1 98.31 126 LEU B N 1
ATOM 3436 C CA . LEU B 1 126 ? -3.113 -6.02 2.461 1 98.31 126 LEU B CA 1
ATOM 3437 C C . LEU B 1 126 ? -3.33 -7.523 2.592 1 98.31 126 LEU B C 1
ATOM 3439 O O . LEU B 1 126 ? -4.402 -7.965 3.016 1 98.31 126 LEU B O 1
ATOM 3443 N N . GLY B 1 127 ? -2.354 -8.375 2.174 1 97.94 127 GLY B N 1
ATOM 3444 C CA . GLY B 1 127 ? -2.371 -9.773 2.568 1 97.94 127 GLY B CA 1
ATOM 3445 C C . GLY B 1 127 ? -2.707 -10.711 1.426 1 97.94 127 GLY B C 1
ATOM 3446 O O . GLY B 1 127 ? -3.221 -11.812 1.649 1 97.94 127 GLY B O 1
ATOM 3447 N N . ALA B 1 128 ? -2.432 -10.328 0.222 1 98.62 128 ALA B N 1
ATOM 3448 C CA . ALA B 1 128 ? -2.83 -11.141 -0.928 1 98.62 128 ALA B CA 1
ATOM 3449 C C . ALA B 1 128 ? -1.832 -12.266 -1.182 1 98.62 128 ALA B C 1
ATOM 3451 O O . ALA B 1 128 ? -2.154 -13.25 -1.854 1 98.62 128 ALA B O 1
ATOM 3452 N N . VAL B 1 129 ? -0.624 -12.219 -0.69 1 98.5 129 VAL B N 1
ATOM 3453 C CA . VAL B 1 129 ? 0.49 -13.078 -1.072 1 98.5 129 VAL B CA 1
ATOM 3454 C C . VAL B 1 129 ? 0.176 -14.523 -0.699 1 98.5 129 VAL B C 1
ATOM 3456 O O . VAL B 1 129 ? 0.221 -15.414 -1.55 1 98.5 129 VAL B O 1
ATOM 3459 N N . GLU B 1 130 ? -0.226 -14.781 0.479 1 98.06 130 GLU B N 1
ATOM 3460 C CA . GLU B 1 130 ? -0.428 -16.141 0.959 1 98.06 130 GLU B CA 1
ATOM 3461 C C . GLU B 1 130 ? -1.603 -16.812 0.249 1 98.06 130 GLU B C 1
ATOM 3463 O O . GLU B 1 130 ? -1.479 -17.938 -0.247 1 98.06 130 GLU B O 1
ATOM 3468 N N . PRO B 1 131 ? -2.729 -16.094 0.189 1 98.44 131 PRO B N 1
ATOM 3469 C CA . PRO B 1 131 ? -3.838 -16.719 -0.54 1 98.44 131 PRO B CA 1
ATOM 3470 C C . PRO B 1 131 ? -3.5 -17 -2.002 1 98.44 131 PRO B C 1
ATOM 3472 O O . PRO B 1 131 ? -3.93 -18.016 -2.555 1 98.44 131 PRO B O 1
ATOM 3475 N N . LEU B 1 132 ? -2.795 -16.141 -2.643 1 98.69 132 LEU B N 1
ATOM 3476 C CA . LEU B 1 132 ? -2.385 -16.344 -4.027 1 98.69 132 LEU B CA 1
ATOM 3477 C C . LEU B 1 132 ? -1.425 -17.531 -4.133 1 98.69 132 LEU B C 1
ATOM 3479 O O . LEU B 1 132 ? -1.486 -18.297 -5.09 1 98.69 132 LEU B O 1
ATOM 3483 N N . LEU B 1 133 ? -0.51 -17.672 -3.154 1 98.19 133 LEU B N 1
ATOM 3484 C CA . LEU B 1 133 ? 0.39 -18.812 -3.115 1 98.19 133 LEU B CA 1
ATOM 3485 C C . LEU B 1 133 ? -0.394 -20.109 -2.965 1 98.19 133 LEU B C 1
ATOM 3487 O O . LEU B 1 133 ? -0.083 -21.109 -3.621 1 98.19 133 LEU B O 1
ATOM 3491 N N . HIS B 1 134 ? -1.407 -20.062 -2.143 1 97.75 134 HIS B N 1
ATOM 3492 C CA . HIS B 1 134 ? -2.273 -21.219 -1.99 1 97.75 134 HIS B CA 1
ATOM 3493 C C . HIS B 1 134 ? -2.969 -21.562 -3.303 1 97.75 134 HIS B C 1
ATOM 3495 O O . HIS B 1 134 ? -3.062 -22.734 -3.672 1 97.75 134 HIS B O 1
ATOM 3501 N N . ALA B 1 135 ? -3.457 -20.547 -3.984 1 97.69 135 ALA B N 1
ATOM 3502 C CA . ALA B 1 135 ? -4.113 -20.766 -5.27 1 97.69 135 ALA B CA 1
ATOM 3503 C C . ALA B 1 135 ? -3.154 -21.375 -6.285 1 97.69 135 ALA B C 1
ATOM 3505 O O . ALA B 1 135 ? -3.537 -22.25 -7.059 1 97.69 135 ALA B O 1
ATOM 3506 N N . LEU B 1 136 ? -1.94 -20.969 -6.305 1 96.62 136 LEU B N 1
ATOM 3507 C CA . LEU B 1 136 ? -0.909 -21.5 -7.188 1 96.62 136 LEU B CA 1
ATOM 3508 C C . LEU B 1 136 ? -0.703 -22.984 -6.949 1 96.62 136 LEU B C 1
ATOM 3510 O O . LEU B 1 136 ? -0.596 -23.766 -7.898 1 96.62 136 LEU B O 1
ATOM 3514 N N . ARG B 1 137 ? -0.738 -23.328 -5.742 1 93.5 137 ARG B N 1
ATOM 3515 C CA . ARG B 1 137 ? -0.419 -24.703 -5.352 1 93.5 137 ARG B CA 1
ATOM 3516 C C . ARG B 1 137 ? -1.632 -25.609 -5.512 1 93.5 137 ARG B C 1
ATOM 3518 O O . ARG B 1 137 ? -1.494 -26.781 -5.898 1 93.5 137 ARG B O 1
ATOM 3525 N N . SER B 1 138 ? -2.809 -25.047 -5.258 1 94 138 SER B N 1
ATOM 3526 C CA . SER B 1 138 ? -3.896 -25.969 -4.945 1 94 138 SER B CA 1
ATOM 3527 C C . SER B 1 138 ? -5.07 -25.781 -5.898 1 94 138 SER B C 1
ATOM 3529 O O . SER B 1 138 ? -6.012 -26.578 -5.902 1 94 138 SER B O 1
ATOM 3531 N N . SER B 1 139 ? -5.066 -24.734 -6.699 1 94.12 139 SER B N 1
ATOM 3532 C CA . SER B 1 139 ? -6.215 -24.531 -7.582 1 94.12 139 SER B CA 1
ATOM 3533 C C . SER B 1 139 ? -6.324 -25.641 -8.609 1 94.12 139 SER B C 1
ATOM 3535 O O . SER B 1 139 ? -5.316 -26.078 -9.172 1 94.12 139 SER B O 1
ATOM 3537 N N . GLU B 1 140 ? -7.512 -26.109 -8.875 1 92.88 140 GLU B N 1
ATOM 3538 C CA . GLU B 1 140 ? -7.75 -27.141 -9.891 1 92.88 140 GLU B CA 1
ATOM 3539 C C . GLU B 1 140 ? -7.75 -26.547 -11.289 1 92.88 140 GLU B C 1
ATOM 3541 O O . GLU B 1 140 ? -7.555 -27.25 -12.273 1 92.88 140 GLU B O 1
ATOM 3546 N N . SER B 1 141 ? -8.047 -25.25 -11.32 1 93.38 141 SER B N 1
ATOM 3547 C CA . SER B 1 141 ? -8.078 -24.547 -12.594 1 93.38 141 SER B CA 1
ATOM 3548 C C . SER B 1 141 ? -6.672 -24.156 -13.039 1 93.38 141 SER B C 1
ATOM 3550 O O . SER B 1 141 ? -5.988 -23.391 -12.344 1 93.38 141 SER B O 1
ATOM 3552 N N . GLU B 1 142 ? -6.273 -24.656 -14.234 1 91.81 142 GLU B N 1
ATOM 3553 C CA . GLU B 1 142 ? -4.969 -24.297 -14.781 1 91.81 142 GLU B CA 1
ATOM 3554 C C . GLU B 1 142 ? -4.867 -22.781 -15.008 1 91.81 142 GLU B C 1
ATOM 3556 O O . GLU B 1 142 ? -3.83 -22.172 -14.734 1 91.81 142 GLU B O 1
ATOM 3561 N N . ARG B 1 143 ? -5.953 -22.297 -15.484 1 92.56 143 ARG B N 1
ATOM 3562 C CA . ARG B 1 143 ? -5.984 -20.859 -15.719 1 92.56 143 ARG B CA 1
ATOM 3563 C C . ARG B 1 143 ? -5.777 -20.094 -14.414 1 92.56 143 ARG B C 1
ATOM 3565 O O . ARG B 1 143 ? -5.02 -19.125 -14.383 1 92.56 143 ARG B O 1
ATOM 3572 N N . ALA B 1 144 ? -6.422 -20.5 -13.414 1 95.94 144 ALA B N 1
ATOM 3573 C CA . ALA B 1 144 ? -6.293 -19.844 -12.109 1 95.94 144 ALA B CA 1
ATOM 3574 C C . ALA B 1 144 ? -4.863 -19.953 -11.578 1 95.94 144 ALA B C 1
ATOM 3576 O O . ALA B 1 144 ? -4.332 -19 -11.016 1 95.94 144 ALA B O 1
ATOM 3577 N N . ARG B 1 145 ? -4.246 -21.062 -11.789 1 95.19 145 ARG B N 1
ATOM 3578 C CA . ARG B 1 145 ? -2.867 -21.266 -11.352 1 95.19 145 ARG B CA 1
ATOM 3579 C C . ARG B 1 145 ? -1.916 -20.344 -12.109 1 95.19 145 ARG B C 1
ATOM 3581 O O . ARG B 1 145 ? -1.013 -19.75 -11.523 1 95.19 145 ARG B O 1
ATOM 3588 N N . GLN B 1 146 ? -2.162 -20.203 -13.344 1 93.5 146 GLN B N 1
ATOM 3589 C CA . GLN B 1 146 ? -1.33 -19.328 -14.172 1 93.5 146 GLN B CA 1
ATOM 3590 C C . GLN B 1 146 ? -1.481 -17.875 -13.758 1 93.5 146 GLN B C 1
ATOM 3592 O O . GLN B 1 146 ? -0.489 -17.156 -13.617 1 93.5 146 GLN B O 1
ATOM 3597 N N . ASP B 1 147 ? -2.721 -17.453 -13.555 1 96.62 147 ASP B N 1
ATOM 3598 C CA . ASP B 1 147 ? -2.969 -16.094 -13.117 1 96.62 147 ASP B CA 1
ATOM 3599 C C . ASP B 1 147 ? -2.35 -15.828 -11.75 1 96.62 147 ASP B C 1
ATOM 3601 O O . ASP B 1 147 ? -1.793 -14.75 -11.508 1 96.62 147 ASP B O 1
ATOM 3605 N N . ALA B 1 148 ? -2.465 -16.812 -10.906 1 98 148 ALA B N 1
ATOM 3606 C CA . ALA B 1 148 ? -1.868 -16.672 -9.578 1 98 148 ALA B CA 1
ATOM 3607 C C . ALA B 1 148 ? -0.353 -16.5 -9.672 1 98 148 ALA B C 1
ATOM 3609 O O . ALA B 1 148 ? 0.229 -15.648 -9.008 1 98 148 ALA B O 1
ATOM 3610 N N . ALA B 1 149 ? 0.276 -17.281 -10.5 1 96.12 149 ALA B N 1
ATOM 3611 C CA . ALA B 1 149 ? 1.721 -17.203 -10.703 1 96.12 149 ALA B CA 1
ATOM 3612 C C . ALA B 1 149 ? 2.127 -15.828 -11.211 1 96.12 149 ALA B C 1
ATOM 3614 O O . ALA B 1 149 ? 3.092 -15.234 -10.727 1 96.12 149 ALA B O 1
ATOM 3615 N N . LEU B 1 150 ? 1.354 -15.375 -12.102 1 96.56 150 LEU B N 1
ATOM 3616 C CA . LEU B 1 150 ? 1.679 -14.086 -12.695 1 96.56 150 LEU B CA 1
ATOM 3617 C C . LEU B 1 150 ? 1.423 -12.953 -11.711 1 96.56 150 LEU B C 1
ATOM 3619 O O . LEU B 1 150 ? 2.18 -11.984 -11.664 1 96.56 150 LEU B O 1
ATOM 3623 N N . ALA B 1 151 ? 0.321 -13.047 -10.961 1 98.56 151 ALA B N 1
ATOM 3624 C CA . ALA B 1 151 ? 0.09 -12.07 -9.898 1 98.56 151 ALA B CA 1
ATOM 3625 C C . ALA B 1 151 ? 1.259 -12.031 -8.922 1 98.56 151 ALA B C 1
ATOM 3627 O O . ALA B 1 151 ? 1.785 -10.961 -8.609 1 98.56 151 ALA B O 1
ATOM 3628 N N . LEU B 1 152 ? 1.699 -13.211 -8.523 1 98.5 152 LEU B N 1
ATOM 3629 C CA . LEU B 1 152 ? 2.801 -13.32 -7.574 1 98.5 152 LEU B CA 1
ATOM 3630 C C . LEU B 1 152 ? 4.098 -12.797 -8.18 1 98.5 152 LEU B C 1
ATOM 3632 O O . LEU B 1 152 ? 4.914 -12.188 -7.484 1 98.5 152 LEU B O 1
ATOM 3636 N N . TYR B 1 153 ? 4.262 -13.023 -9.461 1 96.69 153 TYR B N 1
ATOM 3637 C CA . TYR B 1 153 ? 5.434 -12.492 -10.148 1 96.69 153 TYR B CA 1
ATOM 3638 C C . TYR B 1 153 ? 5.484 -10.977 -10.047 1 96.69 153 TYR B C 1
ATOM 3640 O O . TYR B 1 153 ? 6.504 -10.406 -9.648 1 96.69 153 TYR B O 1
ATOM 3648 N N . HIS B 1 154 ? 4.43 -10.297 -10.336 1 97.81 154 HIS B N 1
ATOM 3649 C CA . HIS B 1 154 ? 4.391 -8.844 -10.258 1 97.81 154 HIS B CA 1
ATOM 3650 C C . HIS B 1 154 ? 4.586 -8.352 -8.828 1 97.81 154 HIS B C 1
ATOM 3652 O O . HIS B 1 154 ? 5.312 -7.387 -8.594 1 97.81 154 HIS B O 1
ATOM 3658 N N . LEU B 1 155 ? 3.908 -9.023 -7.922 1 98.5 155 LEU B N 1
ATOM 3659 C CA . LEU B 1 155 ? 4.039 -8.617 -6.523 1 98.5 155 LEU B CA 1
ATOM 3660 C C . LEU B 1 155 ? 5.477 -8.773 -6.043 1 98.5 155 LEU B C 1
ATOM 3662 O O . LEU B 1 155 ? 5.961 -7.965 -5.25 1 98.5 155 LEU B O 1
ATOM 3666 N N . SER B 1 156 ? 6.219 -9.75 -6.539 1 97.88 156 SER B N 1
ATOM 3667 C CA . SER B 1 156 ? 7.57 -10.07 -6.082 1 97.88 156 SER B CA 1
ATOM 3668 C C . SER B 1 156 ? 8.586 -9.07 -6.629 1 97.88 156 SER B C 1
ATOM 3670 O O . SER B 1 156 ? 9.758 -9.102 -6.25 1 97.88 156 SER B O 1
ATOM 3672 N N . LEU B 1 157 ? 8.141 -8.211 -7.512 1 96.81 157 LEU B N 1
ATOM 3673 C CA . LEU B 1 157 ? 9.031 -7.16 -7.98 1 96.81 157 LEU B CA 1
ATOM 3674 C C . LEU B 1 157 ? 9.312 -6.152 -6.871 1 96.81 157 LEU B C 1
ATOM 3676 O O . LEU B 1 157 ? 10.273 -5.383 -6.953 1 96.81 157 LEU B O 1
ATOM 3680 N N . ILE B 1 158 ? 8.477 -6.152 -5.859 1 96.06 158 ILE B N 1
ATOM 3681 C CA . ILE B 1 158 ? 8.648 -5.312 -4.68 1 96.06 158 ILE B CA 1
ATOM 3682 C C . ILE B 1 158 ? 9.445 -6.074 -3.617 1 96.06 158 ILE B C 1
ATOM 3684 O O . ILE B 1 158 ? 9.023 -7.141 -3.168 1 96.06 158 ILE B O 1
ATOM 3688 N N . PRO B 1 159 ? 10.578 -5.488 -3.143 1 94.56 159 PRO B N 1
ATOM 3689 C CA . PRO B 1 159 ? 11.438 -6.207 -2.197 1 94.56 159 PRO B CA 1
ATOM 3690 C C . PRO B 1 159 ? 10.68 -6.684 -0.959 1 94.56 159 PRO B C 1
ATOM 3692 O O . PRO B 1 159 ? 10.836 -7.832 -0.54 1 94.56 159 PRO B O 1
ATOM 3695 N N . ASN B 1 160 ? 9.789 -5.867 -0.413 1 95.19 160 ASN B N 1
ATOM 3696 C CA . ASN B 1 160 ? 9.039 -6.25 0.781 1 95.19 160 ASN B CA 1
ATOM 3697 C C . ASN B 1 160 ? 8.133 -7.449 0.512 1 95.19 160 ASN B C 1
ATOM 3699 O O . ASN B 1 160 ? 7.93 -8.289 1.392 1 95.19 160 ASN B O 1
ATOM 3703 N N . ASN B 1 161 ? 7.586 -7.523 -0.659 1 97.44 161 ASN B N 1
ATOM 3704 C CA . ASN B 1 161 ? 6.719 -8.641 -1.007 1 97.44 161 ASN B CA 1
ATOM 3705 C C . ASN B 1 161 ? 7.512 -9.93 -1.195 1 97.44 161 ASN B C 1
ATOM 3707 O O . ASN B 1 161 ? 6.988 -11.023 -0.974 1 97.44 161 ASN B O 1
ATOM 3711 N N . ARG B 1 162 ? 8.812 -9.836 -1.613 1 97.69 162 ARG B N 1
ATOM 3712 C CA . ARG B 1 162 ? 9.672 -11.016 -1.683 1 97.69 162 ARG B CA 1
ATOM 3713 C C . ARG B 1 162 ? 9.836 -11.656 -0.308 1 97.69 162 ARG B C 1
ATOM 3715 O O . ARG B 1 162 ? 9.695 -12.875 -0.163 1 97.69 162 ARG B O 1
ATOM 3722 N N . THR B 1 163 ? 10.094 -10.766 0.588 1 97.06 163 THR B N 1
ATOM 3723 C CA . THR B 1 163 ? 10.258 -11.25 1.955 1 97.06 163 THR B CA 1
ATOM 3724 C C . THR B 1 163 ? 8.992 -11.938 2.445 1 97.06 163 THR B C 1
ATOM 3726 O O . THR B 1 163 ? 9.055 -13 3.07 1 97.06 163 THR B O 1
ATOM 3729 N N . ARG B 1 164 ? 7.84 -11.383 2.115 1 97.25 164 ARG B N 1
ATOM 3730 C CA . ARG B 1 164 ? 6.562 -11.977 2.5 1 97.25 164 ARG B CA 1
ATOM 3731 C C . ARG B 1 164 ? 6.387 -13.352 1.873 1 97.25 164 ARG B C 1
ATOM 3733 O O . ARG B 1 164 ? 5.914 -14.281 2.529 1 97.25 164 ARG B O 1
ATOM 3740 N N . LEU B 1 165 ? 6.758 -13.492 0.664 1 98.38 165 LEU B N 1
ATOM 3741 C CA . LEU B 1 165 ? 6.664 -14.75 -0.058 1 98.38 165 LEU B CA 1
ATOM 3742 C C . LEU B 1 165 ? 7.551 -15.812 0.588 1 98.38 165 LEU B C 1
ATOM 3744 O O . LEU B 1 165 ? 7.109 -16.953 0.804 1 98.38 165 LEU B O 1
ATOM 3748 N N . VAL B 1 166 ? 8.773 -15.422 0.899 1 98.19 166 VAL B N 1
ATOM 3749 C CA . VAL B 1 166 ? 9.719 -16.359 1.5 1 98.19 166 VAL B CA 1
ATOM 3750 C C . VAL B 1 166 ? 9.188 -16.828 2.852 1 98.19 166 VAL B C 1
ATOM 3752 O O . VAL B 1 166 ? 9.188 -18.031 3.139 1 98.19 166 VAL B O 1
ATOM 3755 N N . ARG B 1 167 ? 8.656 -15.891 3.586 1 97.44 167 ARG B N 1
ATOM 3756 C CA . ARG B 1 167 ? 8.141 -16.203 4.918 1 97.44 167 ARG B CA 1
ATOM 3757 C C . ARG B 1 167 ? 6.895 -17.078 4.832 1 97.44 167 ARG B C 1
ATOM 3759 O O . ARG B 1 167 ? 6.621 -17.875 5.738 1 97.44 167 ARG B O 1
ATOM 3766 N N . ALA B 1 168 ? 6.195 -16.969 3.719 1 97.62 168 ALA B N 1
ATOM 3767 C CA . ALA B 1 168 ? 4.98 -17.75 3.512 1 97.62 168 ALA B CA 1
ATOM 3768 C C . ALA B 1 168 ? 5.312 -19.156 3.004 1 97.62 168 ALA B C 1
ATOM 3770 O O . ALA B 1 168 ? 4.414 -19.953 2.748 1 97.62 168 ALA B O 1
ATOM 3771 N N . GLY B 1 169 ? 6.602 -19.453 2.803 1 97.5 169 GLY B N 1
ATOM 3772 C CA . GLY B 1 169 ? 7.016 -20.781 2.375 1 97.5 169 GLY B CA 1
ATOM 3773 C C . GLY B 1 169 ? 6.984 -20.969 0.87 1 97.5 169 GLY B C 1
ATOM 3774 O O . GLY B 1 169 ? 6.801 -22.078 0.375 1 97.5 169 GLY B O 1
ATOM 3775 N N . ALA B 1 170 ? 7.133 -19.906 0.186 1 98.19 170 ALA B N 1
ATOM 3776 C CA . ALA B 1 170 ? 7.016 -19.953 -1.27 1 98.19 170 ALA B CA 1
ATOM 3777 C C . ALA B 1 170 ? 8.133 -20.781 -1.888 1 98.19 170 ALA B C 1
ATOM 3779 O O . ALA B 1 170 ? 7.902 -21.531 -2.84 1 98.19 170 ALA B O 1
ATOM 3780 N N . VAL B 1 171 ? 9.352 -20.734 -1.355 1 98.06 171 VAL B N 1
ATOM 3781 C CA . VAL B 1 171 ? 10.531 -21.312 -1.988 1 98.06 171 VAL B CA 1
ATOM 3782 C C . VAL B 1 171 ? 10.383 -22.828 -2.041 1 98.06 171 VAL B C 1
ATOM 3784 O O . VAL B 1 171 ? 10.445 -23.422 -3.119 1 98.06 171 VAL B O 1
ATOM 3787 N N . PRO B 1 172 ? 10.141 -23.484 -0.919 1 97.25 172 PRO B N 1
ATOM 3788 C CA . PRO B 1 172 ? 9.984 -24.938 -1.014 1 97.25 172 PRO B CA 1
ATOM 3789 C C . PRO B 1 172 ? 8.836 -25.344 -1.932 1 97.25 172 PRO B C 1
ATOM 3791 O O . PRO B 1 172 ? 8.938 -26.359 -2.637 1 97.25 172 PRO B O 1
ATOM 3794 N N . ILE B 1 173 ? 7.77 -24.578 -1.946 1 96.12 173 ILE B N 1
ATOM 3795 C CA . ILE B 1 173 ? 6.625 -24.875 -2.807 1 96.12 173 ILE B CA 1
ATOM 3796 C C . ILE B 1 173 ? 7.051 -24.797 -4.273 1 96.12 173 ILE B C 1
ATOM 3798 O O . ILE B 1 173 ? 6.801 -25.719 -5.051 1 96.12 173 ILE B O 1
ATOM 3802 N N . MET B 1 174 ? 7.688 -23.797 -4.602 1 96.19 174 MET B N 1
ATOM 3803 C CA . MET B 1 174 ? 8.078 -23.547 -5.988 1 96.19 174 MET B CA 1
ATOM 3804 C C . MET B 1 174 ? 9.133 -24.547 -6.449 1 96.19 174 MET B C 1
ATOM 3806 O O . MET B 1 174 ? 9.094 -25.016 -7.59 1 96.19 174 MET B O 1
ATOM 3810 N N . LEU B 1 175 ? 10.078 -24.875 -5.578 1 96.19 175 LEU B N 1
ATOM 3811 C CA . LEU B 1 175 ? 11.086 -25.875 -5.922 1 96.19 175 LEU B CA 1
ATOM 3812 C C . LEU B 1 175 ? 10.438 -27.234 -6.152 1 96.19 175 LEU B C 1
ATOM 3814 O O . LEU B 1 175 ? 10.836 -27.969 -7.059 1 96.19 175 LEU B O 1
ATOM 3818 N N . SER B 1 176 ? 9.492 -27.547 -5.355 1 94.69 176 SER B N 1
ATOM 3819 C CA . SER B 1 176 ? 8.766 -28.797 -5.547 1 94.69 176 SER B CA 1
ATOM 3820 C C . SER B 1 176 ? 8.031 -28.797 -6.883 1 94.69 176 SER B C 1
ATOM 3822 O O . SER B 1 176 ? 8.016 -29.812 -7.582 1 94.69 176 SER B O 1
ATOM 3824 N N . MET B 1 177 ? 7.449 -27.672 -7.199 1 92.25 177 MET B N 1
ATOM 3825 C CA . MET B 1 177 ? 6.734 -27.562 -8.469 1 92.25 177 MET B CA 1
ATOM 3826 C C . MET B 1 177 ? 7.695 -27.688 -9.648 1 92.25 177 MET B C 1
ATOM 3828 O O . MET B 1 177 ? 7.355 -28.281 -10.664 1 92.25 177 MET B O 1
ATOM 3832 N N . LEU B 1 178 ? 8.828 -27.141 -9.5 1 90.62 178 LEU B N 1
ATOM 3833 C CA . LEU B 1 178 ? 9.852 -27.234 -10.539 1 90.62 178 LEU B CA 1
ATOM 3834 C C . LEU B 1 178 ? 10.266 -28.688 -10.758 1 90.62 178 LEU B C 1
ATOM 3836 O O . LEU B 1 178 ? 10.422 -29.125 -11.898 1 90.62 178 LEU B O 1
ATOM 3840 N N . ARG B 1 179 ? 10.367 -29.375 -9.734 1 89.38 179 ARG B N 1
ATOM 3841 C CA . ARG B 1 179 ? 10.758 -30.766 -9.805 1 89.38 179 ARG B CA 1
ATOM 3842 C C . ARG B 1 179 ? 9.695 -31.609 -10.516 1 89.38 179 ARG B C 1
ATOM 3844 O O . ARG B 1 179 ? 10.023 -32.5 -11.289 1 89.38 179 ARG B O 1
ATOM 3851 N N . SER B 1 180 ? 8.492 -31.203 -10.289 1 86.06 180 SER B N 1
ATOM 3852 C CA . SER B 1 180 ? 7.391 -31.969 -10.867 1 86.06 180 SER B CA 1
ATOM 3853 C C . SER B 1 180 ? 7.109 -31.531 -12.305 1 86.06 180 SER B C 1
ATOM 3855 O O . SER B 1 180 ? 6.348 -32.188 -13.016 1 86.06 180 SER B O 1
ATOM 3857 N N . GLY B 1 181 ? 7.742 -30.453 -12.766 1 80.19 181 GLY B N 1
ATOM 3858 C CA . GLY B 1 181 ? 7.586 -29.969 -14.133 1 80.19 181 GLY B CA 1
ATOM 3859 C C . GLY B 1 181 ? 6.371 -29.094 -14.32 1 80.19 181 GLY B C 1
ATOM 3860 O O . GLY B 1 181 ? 6.043 -28.703 -15.445 1 80.19 181 GLY B O 1
ATOM 3861 N N . GLU B 1 182 ? 5.695 -28.703 -13.359 1 76.88 182 GLU B N 1
ATOM 3862 C CA . GLU B 1 182 ? 4.504 -27.859 -13.422 1 76.88 182 GLU B CA 1
ATOM 3863 C C . GLU B 1 182 ? 4.875 -26.391 -13.578 1 76.88 182 GLU B C 1
ATOM 3865 O O . GLU B 1 182 ? 5.609 -25.828 -12.758 1 76.88 182 GLU B O 1
ATOM 3870 N N . SER B 1 183 ? 4.344 -25.766 -14.625 1 73.94 183 SER B N 1
ATOM 3871 C CA . SER B 1 183 ? 4.5 -24.328 -14.852 1 73.94 183 SER B CA 1
ATOM 3872 C C . SER B 1 183 ? 5.949 -23.891 -14.664 1 73.94 183 SER B C 1
ATOM 3874 O O . SER B 1 183 ? 6.219 -22.875 -14.031 1 73.94 183 SER B O 1
ATOM 3876 N N . ALA B 1 184 ? 6.871 -24.469 -15.242 1 78.38 184 ALA B N 1
ATOM 3877 C CA . ALA B 1 184 ? 8.297 -24.328 -14.961 1 78.38 184 ALA B CA 1
ATOM 3878 C C . ALA B 1 184 ? 8.789 -22.922 -15.305 1 78.38 184 ALA B C 1
ATOM 3880 O O . ALA B 1 184 ? 9.523 -22.312 -14.531 1 78.38 184 ALA B O 1
ATOM 3881 N N . SER B 1 185 ? 8.25 -22.469 -16.344 1 82.56 185 SER B N 1
ATOM 3882 C CA . SER B 1 185 ? 8.758 -21.188 -16.781 1 82.56 185 SER B CA 1
ATOM 3883 C C . SER B 1 185 ? 8.359 -20.062 -15.812 1 82.56 185 SER B C 1
ATOM 3885 O O . SER B 1 185 ? 9.195 -19.25 -15.43 1 82.56 185 SER B O 1
ATOM 3887 N N . ARG B 1 186 ? 7.109 -20.062 -15.406 1 87.56 186 ARG B N 1
ATOM 3888 C CA . ARG B 1 186 ? 6.625 -19.016 -14.516 1 87.56 186 ARG B CA 1
ATOM 3889 C C . ARG B 1 186 ? 7.227 -19.156 -13.125 1 87.56 186 ARG B C 1
ATOM 3891 O O . ARG B 1 186 ? 7.543 -18.156 -12.477 1 87.56 186 ARG B O 1
ATOM 3898 N N . ILE B 1 187 ? 7.387 -20.359 -12.75 1 92.75 187 ILE B N 1
ATOM 3899 C CA . ILE B 1 187 ? 7.965 -20.625 -11.43 1 92.75 187 ILE B CA 1
ATOM 3900 C C . ILE B 1 187 ? 9.414 -20.172 -11.398 1 92.75 187 ILE B C 1
ATOM 3902 O O . ILE B 1 187 ? 9.875 -19.609 -10.406 1 92.75 187 ILE B O 1
ATOM 3906 N N . LEU B 1 188 ? 10.086 -20.375 -12.484 1 91.38 188 LEU B N 1
ATOM 3907 C CA . LEU B 1 188 ? 11.484 -19.969 -12.57 1 91.38 188 LEU B CA 1
ATOM 3908 C C . LEU B 1 188 ? 11.609 -18.453 -12.5 1 91.38 188 LEU B C 1
ATOM 3910 O O . LEU B 1 188 ? 12.531 -17.922 -11.867 1 91.38 188 LEU B O 1
ATOM 3914 N N . LEU B 1 189 ? 10.641 -17.781 -13.055 1 91.19 189 LEU B N 1
ATOM 3915 C CA . LEU B 1 189 ? 10.625 -16.312 -12.969 1 91.19 189 LEU B CA 1
ATOM 3916 C C . LEU B 1 189 ? 10.461 -15.859 -11.531 1 91.19 189 LEU B C 1
ATOM 3918 O O . LEU B 1 189 ? 11.156 -14.938 -11.078 1 91.19 189 LEU B O 1
ATOM 3922 N N . LEU B 1 190 ? 9.617 -16.5 -10.867 1 95.38 190 LEU B N 1
ATOM 3923 C CA . LEU B 1 190 ? 9.375 -16.172 -9.469 1 95.38 190 LEU B CA 1
ATOM 3924 C C . LEU B 1 190 ? 10.609 -16.453 -8.625 1 95.38 190 LEU B C 1
ATOM 3926 O O . LEU B 1 190 ? 10.992 -15.633 -7.789 1 95.38 190 LEU B O 1
ATOM 3930 N N . LEU B 1 191 ? 11.242 -17.562 -8.898 1 95.56 191 LEU B N 1
ATOM 3931 C CA . LEU B 1 191 ? 12.43 -17.938 -8.141 1 95.56 191 LEU B CA 1
ATOM 3932 C C . LEU B 1 191 ? 13.57 -16.953 -8.398 1 95.56 191 LEU B C 1
ATOM 3934 O O . LEU B 1 191 ? 14.336 -16.625 -7.484 1 95.56 191 LEU B O 1
ATOM 3938 N N . CYS B 1 192 ? 13.648 -16.469 -9.562 1 93.31 192 CYS B N 1
ATOM 3939 C CA . CYS B 1 192 ? 14.648 -15.461 -9.875 1 93.31 192 CYS B CA 1
ATOM 3940 C C . CYS B 1 192 ? 14.445 -14.211 -9.031 1 93.31 192 CYS B C 1
ATOM 3942 O O . CYS B 1 192 ? 15.398 -13.656 -8.492 1 93.31 192 CYS B O 1
ATOM 3944 N N . ASN B 1 193 ? 13.203 -13.781 -8.93 1 94.81 193 ASN B N 1
ATOM 3945 C CA . ASN B 1 193 ? 12.906 -12.609 -8.109 1 94.81 193 ASN B CA 1
ATOM 3946 C C . ASN B 1 193 ? 13.234 -12.852 -6.645 1 94.81 193 ASN B C 1
ATOM 3948 O O . ASN B 1 193 ? 13.766 -11.969 -5.965 1 94.81 193 ASN B O 1
ATOM 3952 N N . LEU B 1 194 ? 12.922 -14.062 -6.184 1 96.94 194 LEU B N 1
ATOM 3953 C CA . LEU B 1 194 ? 13.148 -14.375 -4.777 1 96.94 194 LEU B CA 1
ATOM 3954 C C . LEU B 1 194 ? 14.648 -14.453 -4.477 1 96.94 194 LEU B C 1
ATOM 3956 O O . LEU B 1 194 ? 15.078 -14.102 -3.377 1 96.94 194 LEU B O 1
ATOM 3960 N N . ALA B 1 195 ? 15.445 -14.836 -5.449 1 95.12 195 ALA B N 1
ATOM 3961 C CA . ALA B 1 195 ? 16.891 -14.93 -5.281 1 95.12 195 ALA B CA 1
ATOM 3962 C C . ALA B 1 195 ? 17.531 -13.547 -5.141 1 95.12 195 ALA B C 1
ATOM 3964 O O . ALA B 1 195 ? 18.672 -13.422 -4.703 1 95.12 195 ALA B O 1
ATOM 3965 N N . ALA B 1 196 ? 16.797 -12.555 -5.484 1 92.06 196 ALA B N 1
ATOM 3966 C CA . ALA B 1 196 ? 17.312 -11.195 -5.492 1 92.06 196 ALA B CA 1
ATOM 3967 C C . ALA B 1 196 ? 17.359 -10.609 -4.078 1 92.06 196 ALA B C 1
ATOM 3969 O O . ALA B 1 196 ? 17.984 -9.586 -3.84 1 92.06 196 ALA B O 1
ATOM 3970 N N . CYS B 1 197 ? 16.672 -11.203 -3.168 1 92.69 197 CYS B N 1
ATOM 3971 C CA . CYS B 1 197 ? 16.766 -10.727 -1.79 1 92.69 197 CYS B CA 1
ATOM 3972 C C . CYS B 1 197 ? 17.484 -11.75 -0.914 1 92.69 197 CYS B C 1
ATOM 3974 O O . CYS B 1 197 ? 17.5 -12.938 -1.225 1 92.69 197 CYS B O 1
ATOM 3976 N N . SER B 1 198 ? 18.094 -11.273 0.19 1 93.62 198 SER B N 1
ATOM 3977 C CA . SER B 1 198 ? 18.953 -12.102 1.032 1 93.62 198 SER B CA 1
ATOM 3978 C C . SER B 1 198 ? 18.188 -13.289 1.602 1 93.62 198 SER B C 1
ATOM 3980 O O . SER B 1 198 ? 18.688 -14.422 1.599 1 93.62 198 SER B O 1
ATOM 3982 N N . GLU B 1 199 ? 16.953 -13.07 2.023 1 95.69 199 GLU B N 1
ATOM 3983 C CA . GLU B 1 199 ? 16.156 -14.141 2.609 1 95.69 199 GLU B CA 1
ATOM 3984 C C . GLU B 1 199 ? 15.812 -15.203 1.573 1 95.69 199 GLU B C 1
ATOM 3986 O O . GLU B 1 199 ? 15.844 -16.406 1.871 1 95.69 199 GLU B O 1
ATOM 3991 N N . GLY B 1 200 ? 15.469 -14.734 0.4 1 97 200 GLY B N 1
ATOM 3992 C CA . GLY B 1 200 ? 15.156 -15.664 -0.679 1 97 200 GLY B CA 1
ATOM 3993 C C . GLY B 1 200 ? 16.359 -16.484 -1.115 1 97 200 GLY B C 1
ATOM 3994 O O . GLY B 1 200 ? 16.234 -17.703 -1.311 1 97 200 GLY B O 1
ATOM 3995 N N . LYS B 1 201 ? 17.5 -15.82 -1.223 1 95.62 201 LYS B N 1
ATOM 3996 C CA . LYS B 1 201 ? 18.734 -16.5 -1.575 1 95.62 201 LYS B CA 1
ATOM 3997 C C . LYS B 1 201 ? 19.062 -17.609 -0.567 1 95.62 201 LYS B C 1
ATOM 3999 O O . LYS B 1 201 ? 19.328 -18.75 -0.95 1 95.62 201 LYS B O 1
ATOM 4004 N N . GLY B 1 202 ? 19 -17.25 0.664 1 96.12 202 GLY B N 1
ATOM 4005 C CA . GLY B 1 202 ? 19.266 -18.219 1.715 1 96.12 202 GLY B CA 1
ATOM 4006 C C . GLY B 1 202 ? 18.312 -19.406 1.682 1 96.12 202 GLY B C 1
ATOM 4007 O O . GLY B 1 202 ? 18.75 -20.547 1.771 1 96.12 202 GLY B O 1
ATOM 4008 N N . ALA B 1 203 ? 17.047 -19.109 1.5 1 97.56 203 ALA B N 1
ATOM 4009 C CA . ALA B 1 203 ? 16.031 -20.156 1.466 1 97.56 203 ALA B CA 1
ATOM 4010 C C . ALA B 1 203 ? 16.25 -21.094 0.274 1 97.56 203 ALA B C 1
ATOM 4012 O O . ALA B 1 203 ? 16.062 -22.297 0.385 1 97.56 203 ALA B O 1
ATOM 4013 N N . MET B 1 204 ? 16.625 -20.547 -0.837 1 97.69 204 MET B N 1
ATOM 4014 C CA . MET B 1 204 ? 16.844 -21.344 -2.047 1 97.69 204 MET B CA 1
ATOM 4015 C C . MET B 1 204 ? 18.062 -22.234 -1.899 1 97.69 204 MET B C 1
ATOM 4017 O O . MET B 1 204 ? 18.031 -23.422 -2.268 1 97.69 204 MET B O 1
ATOM 4021 N N . LEU B 1 205 ? 19.125 -21.641 -1.36 1 96.81 205 LEU B N 1
ATOM 4022 C CA . LEU B 1 205 ? 20.328 -22.438 -1.143 1 96.81 205 LEU B CA 1
ATOM 4023 C C . LEU B 1 205 ? 20.078 -23.562 -0.142 1 96.81 205 LEU B C 1
ATOM 4025 O O . LEU B 1 205 ? 20.5 -24.688 -0.358 1 96.81 205 LEU B O 1
ATOM 4029 N N . ASP B 1 206 ? 19.312 -23.25 0.874 1 96.69 206 ASP B N 1
ATOM 4030 C CA . ASP B 1 206 ? 18.953 -24.25 1.878 1 96.69 206 ASP B CA 1
ATOM 4031 C C . ASP B 1 206 ? 18.062 -25.328 1.279 1 96.69 206 ASP B C 1
ATOM 4033 O O . ASP B 1 206 ? 18.109 -26.484 1.71 1 96.69 206 ASP B O 1
ATOM 4037 N N . GLY B 1 207 ? 17.297 -24.906 0.281 1 96.62 207 GLY B N 1
ATOM 4038 C CA . GLY B 1 207 ? 16.312 -25.812 -0.294 1 96.62 207 GLY B CA 1
ATOM 4039 C C . GLY B 1 207 ? 16.844 -26.609 -1.474 1 96.62 207 GLY B C 1
ATOM 4040 O O . GLY B 1 207 ? 16.078 -27.172 -2.256 1 96.62 207 GLY B O 1
ATOM 4041 N N . ASN B 1 208 ? 18.172 -26.625 -1.672 1 96.25 208 ASN B N 1
ATOM 4042 C CA . ASN B 1 208 ? 18.844 -27.391 -2.73 1 96.25 208 ASN B CA 1
ATOM 4043 C C . ASN B 1 208 ? 18.469 -26.859 -4.113 1 96.25 208 ASN B C 1
ATOM 4045 O O . ASN B 1 208 ? 18.344 -27.641 -5.062 1 96.25 208 ASN B O 1
ATOM 4049 N N . ALA B 1 209 ? 18.172 -25.594 -4.176 1 97.62 209 ALA B N 1
ATOM 4050 C CA . ALA B 1 209 ? 17.75 -24.984 -5.434 1 97.62 209 ALA B CA 1
ATOM 4051 C C . ALA B 1 209 ? 18.812 -25.172 -6.512 1 97.62 209 ALA B C 1
ATOM 4053 O O . ALA B 1 209 ? 18.484 -25.391 -7.68 1 97.62 209 ALA B O 1
ATOM 4054 N N . VAL B 1 210 ? 20.078 -25.125 -6.16 1 97.19 210 VAL B N 1
ATOM 4055 C CA . VAL B 1 210 ? 21.156 -25.219 -7.129 1 97.19 210 VAL B CA 1
ATOM 4056 C C . VAL B 1 210 ? 21.125 -26.578 -7.816 1 97.19 210 VAL B C 1
ATOM 4058 O O . VAL B 1 210 ? 21.125 -26.672 -9.047 1 97.19 210 VAL B O 1
ATOM 4061 N N . ALA B 1 211 ? 21.016 -27.578 -7.043 1 96.81 211 ALA B N 1
ATOM 4062 C CA . ALA B 1 211 ? 20.969 -28.922 -7.59 1 96.81 211 ALA B CA 1
ATOM 4063 C C . ALA B 1 211 ? 19.75 -29.109 -8.477 1 96.81 211 ALA B C 1
ATOM 4065 O O . ALA B 1 211 ? 19.828 -29.719 -9.547 1 96.81 211 ALA B O 1
ATOM 4066 N N . ILE B 1 212 ? 18.641 -28.594 -8.047 1 95.75 212 ILE B N 1
ATOM 4067 C CA . ILE B 1 212 ? 17.375 -28.75 -8.773 1 95.75 212 ILE B CA 1
ATOM 4068 C C . ILE B 1 212 ? 17.469 -28.016 -10.109 1 95.75 212 ILE B C 1
ATOM 4070 O O . ILE B 1 212 ? 17.109 -28.578 -11.156 1 95.75 212 ILE B O 1
ATOM 4074 N N . LEU B 1 213 ? 17.969 -26.797 -10.109 1 95.44 213 LEU B N 1
ATOM 4075 C CA . LEU B 1 213 ? 18.078 -25.969 -11.312 1 95.44 213 LEU B CA 1
ATOM 4076 C C . LEU B 1 213 ? 19.078 -26.562 -12.297 1 95.44 213 LEU B C 1
ATOM 4078 O O . LEU B 1 213 ? 18.812 -26.641 -13.492 1 95.44 213 LEU B O 1
ATOM 4082 N N . VAL B 1 214 ? 20.203 -27.031 -11.797 1 95.38 214 VAL B N 1
ATOM 4083 C CA . VAL B 1 214 ? 21.203 -27.672 -12.633 1 95.38 214 VAL B CA 1
ATOM 4084 C C . VAL B 1 214 ? 20.641 -28.969 -13.227 1 95.38 214 VAL B C 1
ATOM 4086 O O . VAL B 1 214 ? 20.859 -29.266 -14.398 1 95.38 214 VAL B O 1
ATOM 4089 N N . GLY B 1 215 ? 19.938 -29.672 -12.367 1 93.19 215 GLY B N 1
ATOM 4090 C CA . GLY B 1 215 ? 19.281 -30.875 -12.844 1 93.19 215 GLY B CA 1
ATOM 4091 C C . GLY B 1 215 ? 18.312 -30.625 -13.977 1 93.19 215 GLY B C 1
ATOM 4092 O O . GLY B 1 215 ? 18.266 -31.391 -14.945 1 93.19 215 GLY B O 1
ATOM 4093 N N . LYS B 1 216 ? 17.578 -29.547 -13.914 1 91.62 216 LYS B N 1
ATOM 4094 C CA . LYS B 1 216 ? 16.625 -29.188 -14.953 1 91.62 216 LYS B CA 1
ATOM 4095 C C . LYS B 1 216 ? 17.328 -28.859 -16.266 1 91.62 216 LYS B C 1
ATOM 4097 O O . LYS B 1 216 ? 16.828 -29.156 -17.344 1 91.62 216 LYS B O 1
ATOM 4102 N N . LEU B 1 217 ? 18.484 -28.25 -16.141 1 91.38 217 LEU B N 1
ATOM 4103 C CA . LEU B 1 217 ? 19.266 -27.906 -17.328 1 91.38 217 LEU B CA 1
ATOM 4104 C C . LEU B 1 217 ? 19.859 -29.156 -17.969 1 91.38 217 LEU B C 1
ATOM 4106 O O . LEU B 1 217 ? 19.969 -29.234 -19.203 1 91.38 217 LEU B O 1
ATOM 4110 N N . ARG B 1 218 ? 20.188 -30.094 -17.188 1 89.06 218 ARG B N 1
ATOM 4111 C CA . ARG B 1 218 ? 20.797 -31.328 -17.641 1 89.06 218 ARG B CA 1
ATOM 4112 C C . ARG B 1 218 ? 19.781 -32.188 -18.406 1 89.06 218 ARG B C 1
ATOM 4114 O O . ARG B 1 218 ? 20.109 -32.75 -19.453 1 89.06 218 ARG B O 1
ATOM 4121 N N . GLU B 1 219 ? 18.656 -32.344 -17.828 1 79.88 219 GLU B N 1
ATOM 4122 C CA . GLU B 1 219 ? 17.641 -33.219 -18.375 1 79.88 219 GLU B CA 1
ATOM 4123 C C . GLU B 1 219 ? 17.047 -32.625 -19.672 1 79.88 219 GLU B C 1
ATOM 4125 O O . GLU B 1 219 ? 16.297 -33.312 -20.375 1 79.88 219 GLU B O 1
ATOM 4130 N N . GLY B 1 220 ? 17.609 -31.547 -20.203 1 65.5 220 GLY B N 1
ATOM 4131 C CA . GLY B 1 220 ? 16.969 -30.938 -21.344 1 65.5 220 GLY B CA 1
ATOM 4132 C C . GLY B 1 220 ? 15.555 -30.469 -21.062 1 65.5 220 GLY B C 1
ATOM 4133 O O . GLY B 1 220 ? 14.773 -30.234 -21.984 1 65.5 220 GLY B O 1
ATOM 4134 N N . GLY B 1 221 ? 15.164 -30.641 -19.953 1 56.47 221 GLY B N 1
ATOM 4135 C CA . GLY B 1 221 ? 13.805 -30.438 -19.484 1 56.47 221 GLY B CA 1
ATOM 4136 C C . GLY B 1 221 ? 13.391 -28.969 -19.484 1 56.47 221 GLY B C 1
ATOM 4137 O O . GLY B 1 221 ? 12.219 -28.656 -19.266 1 56.47 221 GLY B O 1
ATOM 4138 N N . ALA B 1 222 ? 14.391 -28.125 -19.438 1 58.28 222 ALA B N 1
ATOM 4139 C CA . ALA B 1 222 ? 13.859 -26.781 -19.641 1 58.28 222 ALA B CA 1
ATOM 4140 C C . ALA B 1 222 ? 13.281 -26.625 -21.047 1 58.28 222 ALA B C 1
ATOM 4142 O O . ALA B 1 222 ? 14.023 -26.375 -22 1 58.28 222 ALA B O 1
ATOM 4143 N N . ASP B 1 223 ? 12.078 -27.188 -21.156 1 62.03 223 ASP B N 1
ATOM 4144 C CA . ASP B 1 223 ? 11.375 -27.484 -22.406 1 62.03 223 ASP B CA 1
ATOM 4145 C C . ASP B 1 223 ? 11.398 -26.297 -23.344 1 62.03 223 ASP B C 1
ATOM 4147 O O . ASP B 1 223 ? 11.102 -26.422 -24.531 1 62.03 223 ASP B O 1
ATOM 4151 N N . SER B 1 224 ? 11.695 -25.188 -22.75 1 76.06 224 SER B N 1
ATOM 4152 C CA . SER B 1 224 ? 11.711 -24.031 -23.656 1 76.06 224 SER B CA 1
ATOM 4153 C C . SER B 1 224 ? 12.977 -23.203 -23.469 1 76.06 224 SER B C 1
ATOM 4155 O O . SER B 1 224 ? 13.641 -23.297 -22.438 1 76.06 224 SER B O 1
ATOM 4157 N N . GLU B 1 225 ? 13.375 -22.641 -24.484 1 79.88 225 GLU B N 1
ATOM 4158 C CA . GLU B 1 225 ? 14.508 -21.719 -24.438 1 79.88 225 GLU B CA 1
ATOM 4159 C C . GLU B 1 225 ? 14.336 -20.688 -23.328 1 79.88 225 GLU B C 1
ATOM 4161 O O . GLU B 1 225 ? 15.305 -20.344 -22.641 1 79.88 225 GLU B O 1
ATOM 4166 N N . ALA B 1 226 ? 13.07 -20.391 -23.188 1 81.38 226 ALA B N 1
ATOM 4167 C CA . ALA B 1 226 ? 12.773 -19.406 -22.141 1 81.38 226 ALA B CA 1
ATOM 4168 C C . ALA B 1 226 ? 13.008 -20 -20.75 1 81.38 226 ALA B C 1
ATOM 4170 O O . ALA B 1 226 ? 13.562 -19.344 -19.875 1 81.38 226 ALA B O 1
ATOM 4171 N N . ALA B 1 227 ? 12.68 -21.203 -20.609 1 83.62 227 ALA B N 1
ATOM 4172 C CA . ALA B 1 227 ? 12.883 -21.875 -19.328 1 83.62 227 ALA B CA 1
ATOM 4173 C C . ALA B 1 227 ? 14.367 -22.047 -19.031 1 83.62 227 ALA B C 1
ATOM 4175 O O . ALA B 1 227 ? 14.789 -21.891 -17.875 1 83.62 227 ALA B O 1
ATOM 4176 N N . ARG B 1 228 ? 15.094 -22.328 -20.047 1 87.06 228 ARG B N 1
ATOM 4177 C CA . ARG B 1 228 ? 16.531 -22.484 -19.891 1 87.06 228 ARG B CA 1
ATOM 4178 C C . ARG B 1 228 ? 17.203 -21.172 -19.484 1 87.06 228 ARG B C 1
ATOM 4180 O O . ARG B 1 228 ? 18.047 -21.156 -18.594 1 87.06 228 ARG B O 1
ATOM 4187 N N . GLU B 1 229 ? 16.734 -20.188 -20.109 1 88.12 229 GLU B N 1
ATOM 4188 C CA . GLU B 1 229 ? 17.281 -18.859 -19.797 1 88.12 229 GLU B CA 1
ATOM 4189 C C . GLU B 1 229 ? 16.953 -18.453 -18.375 1 88.12 229 GLU B C 1
ATOM 4191 O O . GLU B 1 229 ? 17.797 -17.891 -17.672 1 88.12 229 GLU B O 1
ATOM 4196 N N . ASN B 1 230 ? 15.711 -18.719 -18.016 1 87.56 230 ASN B N 1
ATOM 4197 C CA . ASN B 1 230 ? 15.297 -18.375 -16.656 1 87.56 230 ASN B CA 1
ATOM 4198 C C . ASN B 1 230 ? 16.031 -19.203 -15.609 1 87.56 230 ASN B C 1
ATOM 4200 O O . ASN B 1 230 ? 16.359 -18.703 -14.531 1 87.56 230 ASN B O 1
ATOM 4204 N N . CYS B 1 231 ? 16.281 -20.391 -15.938 1 91.25 231 CYS B N 1
ATOM 4205 C CA . CYS B 1 231 ? 17.016 -21.281 -15.039 1 91.25 231 CYS B CA 1
ATOM 4206 C C . CYS B 1 231 ? 18.438 -20.766 -14.82 1 91.25 231 CYS B C 1
ATOM 4208 O O . CYS B 1 231 ? 18.891 -20.641 -13.68 1 91.25 231 CYS B O 1
ATOM 4210 N N . VAL B 1 232 ? 19.062 -20.406 -15.906 1 93.25 232 VAL B N 1
ATOM 4211 C CA . VAL B 1 232 ? 20.422 -19.891 -15.836 1 93.25 232 VAL B CA 1
ATOM 4212 C C . VAL B 1 232 ? 20.438 -18.547 -15.125 1 93.25 232 VAL B C 1
ATOM 4214 O O . VAL B 1 232 ? 21.344 -18.25 -14.344 1 93.25 232 VAL B O 1
ATOM 4217 N N . GLY B 1 233 ? 19.391 -17.797 -15.406 1 92.94 233 GLY B N 1
ATOM 4218 C CA . GLY B 1 233 ? 19.25 -16.531 -14.711 1 92.94 233 GLY B CA 1
ATOM 4219 C C . GLY B 1 233 ? 19.141 -16.688 -13.203 1 92.94 233 GLY B C 1
ATOM 4220 O O . GLY B 1 233 ? 19.766 -15.93 -12.453 1 92.94 233 GLY B O 1
ATOM 4221 N N . ALA B 1 234 ? 18.359 -17.609 -12.805 1 94 234 ALA B N 1
ATOM 4222 C CA . ALA B 1 234 ? 18.219 -17.875 -11.375 1 94 234 ALA B CA 1
ATOM 4223 C C . ALA B 1 234 ? 19.562 -18.281 -10.766 1 94 234 ALA B C 1
ATOM 4225 O O . ALA B 1 234 ? 19.938 -17.797 -9.695 1 94 234 ALA B O 1
ATOM 4226 N N . LEU B 1 235 ? 20.297 -19.109 -11.445 1 95.88 235 LEU B N 1
ATOM 4227 C CA . LEU B 1 235 ? 21.609 -19.578 -10.969 1 95.88 235 LEU B CA 1
ATOM 4228 C C . LEU B 1 235 ? 22.594 -18.422 -10.891 1 95.88 235 LEU B C 1
ATOM 4230 O O . LEU B 1 235 ? 23.375 -18.328 -9.938 1 95.88 235 LEU B O 1
ATOM 4234 N N . LEU B 1 236 ? 22.531 -17.594 -11.852 1 95.12 236 LEU B N 1
ATOM 4235 C CA . LEU B 1 236 ? 23.406 -16.422 -11.859 1 95.12 236 LEU B CA 1
ATOM 4236 C C . LEU B 1 236 ? 23.156 -15.547 -10.641 1 95.12 236 LEU B C 1
ATOM 4238 O O . LEU B 1 236 ? 24.094 -15.117 -9.969 1 95.12 236 LEU B O 1
ATOM 4242 N N . THR B 1 237 ? 21.922 -15.305 -10.383 1 93.88 237 THR B N 1
ATOM 4243 C CA . THR B 1 237 ? 21.547 -14.477 -9.242 1 93.88 237 THR B CA 1
ATOM 4244 C C . THR B 1 237 ? 22.031 -15.102 -7.938 1 93.88 237 THR B C 1
ATOM 4246 O O . THR B 1 237 ? 22.531 -14.398 -7.051 1 93.88 237 THR B O 1
ATOM 4249 N N . LEU B 1 238 ? 21.922 -16.406 -7.836 1 95.19 238 LEU B N 1
ATOM 4250 C CA . LEU B 1 238 ? 22.359 -17.125 -6.633 1 95.19 238 LEU B CA 1
ATOM 4251 C C . LEU B 1 238 ? 23.875 -17.062 -6.477 1 95.19 238 LEU B C 1
ATOM 4253 O O . LEU B 1 238 ? 24.391 -17.188 -5.363 1 95.19 238 LEU B O 1
ATOM 4257 N N . SER B 1 239 ? 24.594 -16.891 -7.508 1 93.81 239 SER B N 1
ATOM 4258 C CA . SER B 1 239 ? 26.047 -16.953 -7.504 1 93.81 239 SER B CA 1
ATOM 4259 C C . SER B 1 239 ? 26.656 -15.648 -7 1 93.81 239 SER B C 1
ATOM 4261 O O . SER B 1 239 ? 27.812 -15.625 -6.555 1 93.81 239 SER B O 1
ATOM 4263 N N . VAL B 1 240 ? 25.906 -14.656 -7.055 1 89.94 240 VAL B N 1
ATOM 4264 C CA . VAL B 1 240 ? 26.438 -13.336 -6.719 1 89.94 240 VAL B CA 1
ATOM 4265 C C . VAL B 1 240 ? 26.688 -13.25 -5.219 1 89.94 240 VAL B C 1
ATOM 4267 O O . VAL B 1 240 ? 25.766 -13.367 -4.414 1 89.94 240 VAL B O 1
ATOM 4270 N N . GLY B 1 241 ? 27.953 -13.039 -4.871 1 79.75 241 GLY B N 1
ATOM 4271 C CA . GLY B 1 241 ? 28.375 -12.727 -3.516 1 79.75 241 GLY B CA 1
ATOM 4272 C C . GLY B 1 241 ? 28.141 -13.875 -2.545 1 79.75 241 GLY B C 1
ATOM 4273 O O . GLY B 1 241 ? 27.969 -13.648 -1.343 1 79.75 241 GLY B O 1
ATOM 4274 N N . ASN B 1 242 ? 28.047 -15.031 -3.039 1 79.81 242 ASN B N 1
ATOM 4275 C CA . ASN B 1 242 ? 27.688 -16.125 -2.145 1 79.81 242 ASN B CA 1
ATOM 4276 C C . ASN B 1 242 ? 28.672 -17.297 -2.271 1 79.81 242 ASN B C 1
ATOM 4278 O O . ASN B 1 242 ? 28.641 -18.031 -3.262 1 79.81 242 ASN B O 1
ATOM 4282 N N . MET B 1 243 ? 29.406 -17.5 -1.247 1 84.38 243 MET B N 1
ATOM 4283 C CA . MET B 1 243 ? 30.422 -18.562 -1.24 1 84.38 243 MET B CA 1
ATOM 4284 C C . MET B 1 243 ? 29.781 -19.938 -1.152 1 84.38 243 MET B C 1
ATOM 4286 O O . MET B 1 243 ? 30.328 -20.906 -1.669 1 84.38 243 MET B O 1
ATOM 4290 N N . ARG B 1 244 ? 28.688 -19.969 -0.52 1 90.44 244 ARG B N 1
ATOM 4291 C CA . ARG B 1 244 ? 27.984 -21.25 -0.392 1 90.44 244 ARG B CA 1
ATOM 4292 C C . ARG B 1 244 ? 27.562 -21.781 -1.758 1 90.44 244 ARG B C 1
ATOM 4294 O O . ARG B 1 244 ? 27.562 -22.984 -1.983 1 90.44 244 ARG B O 1
ATOM 4301 N N . PHE B 1 245 ? 27.281 -20.844 -2.621 1 94.25 245 PHE B N 1
ATOM 4302 C CA . PHE B 1 245 ? 26.875 -21.234 -3.969 1 94.25 245 PHE B CA 1
ATOM 4303 C C . PHE B 1 245 ? 27.953 -22.047 -4.648 1 94.25 245 PHE B C 1
ATOM 4305 O O . PHE B 1 245 ? 27.672 -23.047 -5.316 1 94.25 245 PHE B O 1
ATOM 4312 N N . ARG B 1 246 ? 29.156 -21.656 -4.461 1 91.81 246 ARG B N 1
ATOM 4313 C CA . ARG B 1 246 ? 30.281 -22.312 -5.121 1 91.81 246 ARG B CA 1
ATOM 4314 C C . ARG B 1 246 ? 30.344 -23.797 -4.754 1 91.81 246 ARG B C 1
ATOM 4316 O O . ARG B 1 246 ? 30.484 -24.641 -5.629 1 91.81 246 ARG B O 1
ATOM 4323 N N . GLY B 1 247 ? 30.234 -24.016 -3.484 1 92.88 247 GLY B N 1
ATOM 4324 C CA . GLY B 1 247 ? 30.25 -25.391 -3.033 1 92.88 247 GLY B CA 1
ATOM 4325 C C . GLY B 1 247 ? 29.078 -26.203 -3.572 1 92.88 247 GLY B C 1
ATOM 4326 O O . GLY B 1 247 ? 29.266 -27.328 -4.051 1 92.88 247 GLY B O 1
ATOM 4327 N N . LEU B 1 248 ? 27.906 -25.688 -3.59 1 96.19 248 LEU B N 1
ATOM 4328 C CA . LEU B 1 248 ? 26.703 -26.359 -4.035 1 96.19 248 LEU B CA 1
ATOM 4329 C C . LEU B 1 248 ? 26.719 -26.578 -5.547 1 96.19 248 LEU B C 1
ATOM 4331 O O . LEU B 1 248 ? 26.297 -27.625 -6.031 1 96.19 248 LEU B O 1
ATOM 4335 N N . ALA B 1 249 ? 27.234 -25.609 -6.262 1 96.31 249 ALA B N 1
ATOM 4336 C CA . ALA B 1 249 ? 27.328 -25.703 -7.715 1 96.31 249 ALA B CA 1
ATOM 4337 C C . ALA B 1 249 ? 28.297 -26.797 -8.133 1 96.31 249 ALA B C 1
ATOM 4339 O O . ALA B 1 249 ? 28.031 -27.547 -9.078 1 96.31 249 ALA B O 1
ATOM 4340 N N . SER B 1 250 ? 29.406 -26.812 -7.406 1 94.06 250 SER B N 1
ATOM 4341 C CA . SER B 1 250 ? 30.375 -27.859 -7.668 1 94.06 250 SER B CA 1
ATOM 4342 C C . SER B 1 250 ? 29.781 -29.25 -7.434 1 94.06 250 SER B C 1
ATOM 4344 O O . SER B 1 250 ? 29.938 -30.156 -8.258 1 94.06 250 SER B O 1
ATOM 4346 N N . GLU B 1 251 ? 29.094 -29.359 -6.379 1 95.38 251 GLU B N 1
ATOM 4347 C CA . GLU B 1 251 ? 28.469 -30.625 -6.027 1 95.38 251 GLU B CA 1
ATOM 4348 C C . GLU B 1 251 ? 27.422 -31.031 -7.062 1 95.38 251 GLU B C 1
ATOM 4350 O O . GLU B 1 251 ? 27.25 -32.219 -7.363 1 95.38 251 GLU B O 1
ATOM 4355 N N . ALA B 1 252 ? 26.781 -30.062 -7.668 1 96.5 252 ALA B N 1
ATOM 4356 C CA . ALA B 1 252 ? 25.672 -30.312 -8.602 1 96.5 252 ALA B CA 1
ATOM 4357 C C . ALA B 1 252 ? 26.203 -30.516 -10.016 1 96.5 252 ALA B C 1
ATOM 4359 O O . ALA B 1 252 ? 25.438 -30.859 -10.93 1 96.5 252 ALA B O 1
ATOM 4360 N N . GLY B 1 253 ? 27.516 -30.312 -10.219 1 95.88 253 GLY B N 1
ATOM 4361 C CA . GLY B 1 253 ? 28.078 -30.453 -11.547 1 95.88 253 GLY B CA 1
ATOM 4362 C C . GLY B 1 253 ? 27.734 -29.297 -12.461 1 95.88 253 GLY B C 1
ATOM 4363 O O . GLY B 1 253 ? 27.562 -29.469 -13.672 1 95.88 253 GLY B O 1
ATOM 4364 N N . ALA B 1 254 ? 27.578 -28.125 -11.883 1 96.56 254 ALA B N 1
ATOM 4365 C CA . ALA B 1 254 ? 27.156 -26.938 -12.633 1 96.56 254 ALA B CA 1
ATOM 4366 C C . ALA B 1 254 ? 28.203 -26.516 -13.648 1 96.56 254 ALA B C 1
ATOM 4368 O O . ALA B 1 254 ? 27.891 -26.016 -14.727 1 96.56 254 ALA B O 1
ATOM 4369 N N . GLU B 1 255 ? 29.422 -26.688 -13.289 1 95.56 255 GLU B N 1
ATOM 4370 C CA . GLU B 1 255 ? 30.516 -26.25 -14.156 1 95.56 255 GLU B CA 1
ATOM 4371 C C . GLU B 1 255 ? 30.406 -26.906 -15.531 1 95.56 255 GLU B C 1
ATOM 4373 O O . GLU B 1 255 ? 30.562 -26.25 -16.562 1 95.56 255 GLU B O 1
ATOM 4378 N N . ALA B 1 256 ? 30.188 -28.172 -15.594 1 95.62 256 ALA B N 1
ATOM 4379 C CA . ALA B 1 256 ? 30.094 -28.906 -16.844 1 95.62 256 ALA B CA 1
ATOM 4380 C C . ALA B 1 256 ? 28.938 -28.391 -17.703 1 95.62 256 ALA B C 1
ATOM 4382 O O . ALA B 1 256 ? 29.078 -28.188 -18.906 1 95.62 256 ALA B O 1
ATOM 4383 N N . ILE B 1 257 ? 27.844 -28.172 -17.078 1 94.81 257 ILE B N 1
ATOM 4384 C CA . ILE B 1 257 ? 26.641 -27.75 -17.781 1 94.81 257 ILE B CA 1
ATOM 4385 C C . ILE B 1 257 ? 26.844 -26.328 -18.312 1 94.81 257 ILE B C 1
ATOM 4387 O O . ILE B 1 257 ? 26.469 -26.031 -19.453 1 94.81 257 ILE B O 1
ATOM 4391 N N . MET B 1 258 ? 27.375 -25.438 -17.516 1 95.81 258 MET B N 1
ATOM 4392 C CA . MET B 1 258 ? 27.625 -24.062 -17.953 1 95.81 258 MET B CA 1
ATOM 4393 C C . MET B 1 258 ? 28.609 -24.031 -19.109 1 95.81 258 MET B C 1
ATOM 4395 O O . MET B 1 258 ? 28.438 -23.25 -20.047 1 95.81 258 MET B O 1
ATOM 4399 N N . THR B 1 259 ? 29.625 -24.828 -19 1 95.88 259 THR B N 1
ATOM 4400 C CA . THR B 1 259 ? 30.594 -24.906 -20.078 1 95.88 259 THR B CA 1
ATOM 4401 C C . THR B 1 259 ? 29.922 -25.359 -21.375 1 95.88 259 THR B C 1
ATOM 4403 O O . THR B 1 259 ? 30.172 -24.781 -22.438 1 95.88 259 THR B O 1
ATOM 4406 N N . ASP B 1 260 ? 29.047 -26.344 -21.234 1 93.94 260 ASP B N 1
ATOM 4407 C CA . ASP B 1 260 ? 28.312 -26.828 -22.391 1 93.94 260 ASP B CA 1
ATOM 4408 C C . ASP B 1 260 ? 27.469 -25.703 -23.016 1 93.94 260 ASP B C 1
ATOM 4410 O O . ASP B 1 260 ? 27.375 -25.594 -24.234 1 93.94 260 ASP B O 1
ATOM 4414 N N . ILE B 1 261 ? 26.844 -24.906 -22.203 1 93.38 261 ILE B N 1
ATOM 4415 C CA . ILE B 1 261 ? 25.984 -23.812 -22.672 1 93.38 261 ILE B CA 1
ATOM 4416 C C . ILE B 1 261 ? 26.828 -22.766 -23.391 1 93.38 261 ILE B C 1
ATOM 4418 O O . ILE B 1 261 ? 26.469 -22.281 -24.469 1 93.38 261 ILE B O 1
ATOM 4422 N N . VAL B 1 262 ? 27.953 -22.438 -22.812 1 94.81 262 VAL B N 1
ATOM 4423 C CA . VAL B 1 262 ? 28.828 -21.406 -23.375 1 94.81 262 VAL B CA 1
ATOM 4424 C C . VAL B 1 262 ? 29.375 -21.875 -24.719 1 94.81 262 VAL B C 1
ATOM 4426 O O . VAL B 1 262 ? 29.5 -21.078 -25.656 1 94.81 262 VAL B O 1
ATOM 4429 N N . GLU B 1 263 ? 29.609 -23.156 -24.875 1 93.94 263 GLU B N 1
ATOM 4430 C CA . GLU B 1 263 ? 30.266 -23.688 -26.047 1 93.94 263 GLU B CA 1
ATOM 4431 C C . GLU B 1 263 ? 29.234 -24.141 -27.094 1 93.94 263 GLU B C 1
ATOM 4433 O O . GLU B 1 263 ? 29.609 -24.484 -28.219 1 93.94 263 GLU B O 1
ATOM 4438 N N . SER B 1 264 ? 28.062 -24.109 -26.703 1 88.75 264 SER B N 1
ATOM 4439 C CA . SER B 1 264 ? 27.031 -24.609 -27.609 1 88.75 264 SER B CA 1
ATOM 4440 C C . SER B 1 264 ? 26.906 -23.719 -28.844 1 88.75 264 SER B C 1
ATOM 4442 O O . SER B 1 264 ? 27.094 -22.5 -28.75 1 88.75 264 SER B O 1
ATOM 4444 N N . GLU B 1 265 ? 26.672 -24.297 -29.969 1 85.31 265 GLU B N 1
ATOM 4445 C CA . GLU B 1 265 ? 26.484 -23.562 -31.203 1 85.31 265 GLU B CA 1
ATOM 4446 C C . GLU B 1 265 ? 25.125 -22.891 -31.25 1 85.31 265 GLU B C 1
ATOM 4448 O O . GLU B 1 265 ? 24.938 -21.875 -31.938 1 85.31 265 GLU B O 1
ATOM 4453 N N . GLY B 1 266 ? 24.203 -23.469 -30.438 1 80.94 266 GLY B N 1
ATOM 4454 C CA . GLY B 1 266 ? 22.859 -22.922 -30.406 1 80.94 266 GLY B CA 1
ATOM 4455 C C . GLY B 1 266 ? 22.578 -22.125 -29.141 1 80.94 266 GLY B C 1
ATOM 4456 O O . GLY B 1 266 ? 23.422 -22.031 -28.25 1 80.94 266 GLY B O 1
ATOM 4457 N N . GLY B 1 267 ? 21.672 -21.266 -29.141 1 77.75 267 GLY B N 1
ATOM 4458 C CA . GLY B 1 267 ? 21.25 -20.516 -27.969 1 77.75 267 GLY B CA 1
ATOM 4459 C C . GLY B 1 267 ? 21.516 -19.031 -28.078 1 77.75 267 GLY B C 1
ATOM 4460 O O . GLY B 1 267 ? 22.312 -18.594 -28.906 1 77.75 267 GLY B O 1
ATOM 4461 N N . SER B 1 268 ? 20.797 -18.391 -27.219 1 86.69 268 SER B N 1
ATOM 4462 C CA . SER B 1 268 ? 20.922 -16.938 -27.25 1 86.69 268 SER B CA 1
ATOM 4463 C C . SER B 1 268 ? 22.25 -16.469 -26.672 1 86.69 268 SER B C 1
ATOM 4465 O O . SER B 1 268 ? 22.812 -17.125 -25.797 1 86.69 268 SER B O 1
ATOM 4467 N N . GLU B 1 269 ? 22.812 -15.406 -27.156 1 90.06 269 GLU B N 1
ATOM 4468 C CA . GLU B 1 269 ? 24.031 -14.805 -26.656 1 90.06 269 GLU B CA 1
ATOM 4469 C C . GLU B 1 269 ? 23.906 -14.43 -25.172 1 90.06 269 GLU B C 1
ATOM 4471 O O . GLU B 1 269 ? 24.859 -14.539 -24.406 1 90.06 269 GLU B O 1
ATOM 4476 N N . ARG B 1 270 ? 22.719 -14.023 -24.891 1 90 270 ARG B N 1
ATOM 4477 C CA . ARG B 1 270 ? 22.453 -13.648 -23.5 1 90 270 ARG B CA 1
ATOM 4478 C C . ARG B 1 270 ? 22.609 -14.836 -22.562 1 90 270 ARG B C 1
ATOM 4480 O O . ARG B 1 270 ? 23.172 -14.711 -21.484 1 90 270 ARG B O 1
ATOM 4487 N N . LEU B 1 271 ? 22.094 -15.938 -22.984 1 91.69 271 LEU B N 1
ATOM 4488 C CA . LEU B 1 271 ? 22.203 -17.172 -22.219 1 91.69 271 LEU B CA 1
ATOM 4489 C C . LEU B 1 271 ? 23.672 -17.562 -22.016 1 91.69 271 LEU B C 1
ATOM 4491 O O . LEU B 1 271 ? 24.078 -17.922 -20.922 1 91.69 271 LEU B O 1
ATOM 4495 N N . LYS B 1 272 ? 24.422 -17.453 -23.062 1 94.06 272 LYS B N 1
ATOM 4496 C CA . LYS B 1 272 ? 25.828 -17.797 -23.016 1 94.06 272 LYS B CA 1
ATOM 4497 C C . LYS B 1 272 ? 26.609 -16.859 -22.109 1 94.06 272 LYS B C 1
ATOM 4499 O O . LYS B 1 272 ? 27.5 -17.281 -21.375 1 94.06 272 LYS B O 1
ATOM 4504 N N . GLU B 1 273 ? 26.234 -15.648 -22.188 1 94.19 273 GLU B N 1
ATOM 4505 C CA . GLU B 1 273 ? 26.875 -14.656 -21.328 1 94.19 273 GLU B CA 1
ATOM 4506 C C . GLU B 1 273 ? 26.625 -14.945 -19.859 1 94.19 273 GLU B C 1
ATOM 4508 O O . GLU B 1 273 ? 27.531 -14.891 -19.031 1 94.19 273 GLU B O 1
ATOM 4513 N N . LYS B 1 274 ? 25.391 -15.227 -19.531 1 93.69 274 LYS B N 1
ATOM 4514 C CA . LYS B 1 274 ? 25.031 -15.539 -18.156 1 93.69 274 LYS B CA 1
ATOM 4515 C C . LYS B 1 274 ? 25.781 -16.781 -17.656 1 93.69 274 LYS B C 1
ATOM 4517 O O . LYS B 1 274 ? 26.328 -16.781 -16.547 1 93.69 274 LYS B O 1
ATOM 4522 N N . ALA B 1 275 ? 25.75 -17.75 -18.484 1 95.38 275 ALA B N 1
ATOM 4523 C CA . ALA B 1 275 ? 26.453 -18.984 -18.141 1 95.38 275 ALA B CA 1
ATOM 4524 C C . ALA B 1 275 ? 27.938 -18.719 -17.906 1 95.38 275 ALA B C 1
ATOM 4526 O O . ALA B 1 275 ? 28.547 -19.297 -17 1 95.38 275 ALA B O 1
ATOM 4527 N N . GLY B 1 276 ? 28.5 -17.859 -18.766 1 95.19 276 GLY B N 1
ATOM 4528 C CA . GLY B 1 276 ? 29.891 -17.484 -18.609 1 95.19 276 GLY B CA 1
ATOM 4529 C C . GLY B 1 276 ? 30.188 -16.828 -17.266 1 95.19 276 GLY B C 1
ATOM 4530 O O . GLY B 1 276 ? 31.203 -17.125 -16.641 1 95.19 276 GLY B O 1
ATOM 4531 N N . LYS B 1 277 ? 29.359 -16.031 -16.844 1 93.56 277 LYS B N 1
ATOM 4532 C CA . LYS B 1 277 ? 29.516 -15.336 -15.57 1 93.56 277 LYS B CA 1
ATOM 4533 C C . LYS B 1 277 ? 29.422 -16.312 -14.406 1 93.56 277 LYS B C 1
ATOM 4535 O O . LYS B 1 277 ? 30.141 -16.172 -13.414 1 93.56 277 LYS B O 1
ATOM 4540 N N . ILE B 1 278 ? 28.562 -17.25 -14.539 1 95.19 278 ILE B N 1
ATOM 4541 C CA . ILE B 1 278 ? 28.422 -18.266 -13.508 1 95.19 278 ILE B CA 1
ATOM 4542 C C . ILE B 1 278 ? 29.703 -19.078 -13.406 1 95.19 278 ILE B C 1
ATOM 4544 O O . ILE B 1 278 ? 30.172 -19.359 -12.305 1 95.19 278 ILE B O 1
ATOM 4548 N N . LEU B 1 279 ? 30.266 -19.359 -14.57 1 94.44 279 LEU B N 1
ATOM 4549 C CA . LEU B 1 279 ? 31.516 -20.109 -14.617 1 94.44 279 LEU B CA 1
ATOM 4550 C C . LEU B 1 279 ? 32.625 -19.344 -13.922 1 94.44 279 LEU B C 1
ATOM 4552 O O . LEU B 1 279 ? 33.406 -19.938 -13.18 1 94.44 279 LEU B O 1
ATOM 4556 N N . GLN B 1 280 ? 32.625 -18.094 -14.164 1 91.75 280 GLN B N 1
ATOM 4557 C CA . GLN B 1 280 ? 33.594 -17.25 -13.516 1 91.75 280 GLN B CA 1
ATOM 4558 C C . GLN B 1 280 ? 33.438 -17.25 -12 1 91.75 280 GLN B C 1
ATOM 4560 O O . GLN B 1 280 ? 34.406 -17.281 -11.258 1 91.75 280 GLN B O 1
ATOM 4565 N N . ALA B 1 281 ? 32.219 -17.219 -11.586 1 90.12 281 ALA B N 1
ATOM 4566 C CA . ALA B 1 281 ? 31.922 -17.203 -10.156 1 90.12 281 ALA B CA 1
ATOM 4567 C C . ALA B 1 281 ? 32.344 -18.516 -9.5 1 90.12 281 ALA B C 1
ATOM 4569 O O . ALA B 1 281 ? 32.812 -18.531 -8.359 1 90.12 281 ALA B O 1
ATOM 4570 N N . ILE B 1 282 ? 32.188 -19.594 -10.164 1 90.69 282 ILE B N 1
ATOM 4571 C CA . ILE B 1 282 ? 32.5 -20.906 -9.641 1 90.69 282 ILE B CA 1
ATOM 4572 C C . ILE B 1 282 ? 34.031 -21.062 -9.539 1 90.69 282 ILE B C 1
ATOM 4574 O O . ILE B 1 282 ? 34.531 -21.578 -8.547 1 90.69 282 ILE B O 1
ATOM 4578 N N . ARG B 1 283 ? 34.719 -20.484 -10.539 1 85.31 283 ARG B N 1
ATOM 4579 C CA . ARG B 1 283 ? 36.156 -20.672 -10.641 1 85.31 283 ARG B CA 1
ATOM 4580 C C . ARG B 1 283 ? 36.906 -19.641 -9.805 1 85.31 283 ARG B C 1
ATOM 4582 O O . ARG B 1 283 ? 38.125 -19.703 -9.688 1 85.31 283 ARG B O 1
ATOM 4589 N N . GLY B 1 284 ? 36.219 -18.828 -8.859 1 74.38 284 GLY B N 1
ATOM 4590 C CA . GLY B 1 284 ? 36.875 -17.922 -7.918 1 74.38 284 GLY B CA 1
ATOM 4591 C C . GLY B 1 284 ? 37.188 -16.562 -8.516 1 74.38 284 GLY B C 1
ATOM 4592 O O . GLY B 1 284 ? 38 -15.82 -7.98 1 74.38 284 GLY B O 1
ATOM 4593 N N . GLY B 1 285 ? 36.844 -16.172 -9.664 1 59.88 285 GLY B N 1
ATOM 4594 C CA . GLY B 1 285 ? 37.125 -14.844 -10.18 1 59.88 285 GLY B CA 1
ATOM 4595 C C . GLY B 1 285 ? 36.219 -13.773 -9.602 1 59.88 285 GLY B C 1
ATOM 4596 O O . GLY B 1 285 ? 35 -13.836 -9.773 1 59.88 285 GLY B O 1
ATOM 4597 N N . GLU B 1 286 ? 36.438 -13.43 -8.414 1 50.31 286 GLU B N 1
ATOM 4598 C CA . GLU B 1 286 ? 35.625 -12.469 -7.656 1 50.31 286 GLU B CA 1
ATOM 4599 C C . GLU B 1 286 ? 35.312 -11.242 -8.492 1 50.31 286 GLU B C 1
ATOM 4601 O O . GLU B 1 286 ? 36.188 -10.422 -8.773 1 50.31 286 GLU B O 1
ATOM 4606 N N . ARG B 1 287 ? 34.969 -11.117 -9.633 1 46.19 287 ARG B N 1
ATOM 4607 C CA . ARG B 1 287 ? 34.656 -9.742 -10.016 1 46.19 287 ARG B CA 1
ATOM 4608 C C . ARG B 1 287 ? 33.531 -9.172 -9.133 1 46.19 287 ARG B C 1
ATOM 4610 O O . ARG B 1 287 ? 32.625 -9.906 -8.719 1 46.19 287 ARG B O 1
ATOM 4617 N N . GLU B 1 288 ? 33.875 -8.156 -8.383 1 43.56 288 GLU B N 1
ATOM 4618 C CA . GLU B 1 288 ? 32.938 -7.262 -7.719 1 43.56 288 GLU B CA 1
ATOM 4619 C C . GLU B 1 288 ? 31.688 -7.035 -8.57 1 43.56 288 GLU B C 1
ATOM 4621 O O . GLU B 1 288 ? 31.703 -6.238 -9.508 1 43.56 288 GLU B O 1
ATOM 4626 N N . PHE B 1 289 ? 30.984 -7.969 -8.961 1 43.72 289 PHE B N 1
ATOM 4627 C CA . PHE B 1 289 ? 29.766 -7.555 -9.641 1 43.72 289 PHE B CA 1
ATOM 4628 C C . PHE B 1 289 ? 28.984 -6.562 -8.789 1 43.72 289 PHE B C 1
ATOM 4630 O O . PHE B 1 289 ? 28.641 -6.859 -7.648 1 43.72 289 PHE B O 1
ATOM 4637 N N . GLY B 1 290 ? 29.359 -5.289 -8.883 1 38.22 290 GLY B N 1
ATOM 4638 C CA . GLY B 1 290 ? 28.734 -4.203 -8.148 1 38.22 290 GLY B CA 1
ATOM 4639 C C . GLY B 1 290 ? 27.219 -4.371 -8.023 1 38.22 290 GLY B C 1
ATOM 4640 O O . GLY B 1 290 ? 26.609 -5.094 -8.805 1 38.22 290 GLY B O 1
ATOM 4641 N N . GLU B 1 291 ? 26.672 -4.02 -6.973 1 40.88 291 GLU B N 1
ATOM 4642 C CA . GLU B 1 291 ? 25.25 -4.031 -6.586 1 40.88 291 GLU B CA 1
ATOM 4643 C C . GLU B 1 291 ? 24.359 -3.646 -7.762 1 40.88 291 GLU B C 1
ATOM 4645 O O . GLU B 1 291 ? 23.234 -4.137 -7.879 1 40.88 291 GLU B O 1
ATOM 4650 N N . GLY B 1 292 ? 24.781 -2.619 -8.539 1 42.16 292 GLY B N 1
ATOM 4651 C CA . GLY B 1 292 ? 23.953 -1.995 -9.555 1 42.16 292 GLY B CA 1
ATOM 4652 C C . GLY B 1 292 ? 23.75 -2.869 -10.781 1 42.16 292 GLY B C 1
ATOM 4653 O O . GLY B 1 292 ? 22.938 -2.545 -11.648 1 42.16 292 GLY B O 1
ATOM 4654 N N . ALA B 1 293 ? 24.656 -3.727 -11.148 1 43.38 293 ALA B N 1
ATOM 4655 C CA . ALA B 1 293 ? 24.625 -4.508 -12.383 1 43.38 293 ALA B CA 1
ATOM 4656 C C . ALA B 1 293 ? 23.516 -5.555 -12.336 1 43.38 293 ALA B C 1
ATOM 4658 O O . ALA B 1 293 ? 22.906 -5.863 -13.367 1 43.38 293 ALA B O 1
ATOM 4659 N N . GLU B 1 294 ? 23.234 -5.996 -11.219 1 42.53 294 GLU B N 1
ATOM 4660 C CA . GLU B 1 294 ? 22.188 -6.984 -11.062 1 42.53 294 GLU B CA 1
ATOM 4661 C C . GLU B 1 294 ? 20.812 -6.391 -11.406 1 42.53 294 GLU B C 1
ATOM 4663 O O . GLU B 1 294 ? 20 -7.031 -12.078 1 42.53 294 GLU B O 1
ATOM 4668 N N . ALA B 1 295 ? 20.594 -5.211 -10.875 1 45.41 295 ALA B N 1
ATOM 4669 C CA . ALA B 1 295 ? 19.328 -4.578 -11.203 1 45.41 295 ALA B CA 1
ATOM 4670 C C . ALA B 1 295 ? 19.188 -4.387 -12.711 1 45.41 295 ALA B C 1
ATOM 4672 O O . ALA B 1 295 ? 18.094 -4.594 -13.266 1 45.41 295 ALA B O 1
ATOM 4673 N N . ARG B 1 296 ? 20.25 -3.965 -13.406 1 46.41 296 ARG B N 1
ATOM 4674 C CA . ARG B 1 296 ? 20.203 -3.742 -14.844 1 46.41 296 ARG B CA 1
ATOM 4675 C C . ARG B 1 296 ? 19.984 -5.051 -15.594 1 46.41 296 ARG B C 1
ATOM 4677 O O . ARG B 1 296 ? 19.219 -5.09 -16.562 1 46.41 296 ARG B O 1
ATOM 4684 N N . GLU B 1 297 ? 20.688 -5.957 -15.266 1 45.66 297 GLU B N 1
ATOM 4685 C CA . GLU B 1 297 ? 20.562 -7.246 -15.938 1 45.66 297 GLU B CA 1
ATOM 4686 C C . GLU B 1 297 ? 19.172 -7.844 -15.727 1 45.66 297 GLU B C 1
ATOM 4688 O O . GLU B 1 297 ? 18.609 -8.461 -16.641 1 45.66 297 GLU B O 1
ATOM 4693 N N . TRP B 1 298 ? 18.656 -7.562 -14.57 1 45.91 298 TRP B N 1
ATOM 4694 C CA . TRP B 1 298 ? 17.297 -7.992 -14.242 1 45.91 298 TRP B CA 1
ATOM 4695 C C . TRP B 1 298 ? 16.281 -7.336 -15.172 1 45.91 298 TRP B C 1
ATOM 4697 O O . TRP B 1 298 ? 15.398 -8.008 -15.711 1 45.91 298 TRP B O 1
ATOM 4707 N N . ASN B 1 299 ? 16.438 -6.023 -15.336 1 50.62 299 ASN B N 1
ATOM 4708 C CA . ASN B 1 299 ? 15.57 -5.309 -16.266 1 50.62 299 ASN B CA 1
ATOM 4709 C C . ASN B 1 299 ? 15.695 -5.852 -17.688 1 50.62 299 ASN B C 1
ATOM 4711 O O . ASN B 1 299 ? 14.695 -5.988 -18.391 1 50.62 299 ASN B O 1
ATOM 4715 N N . ARG B 1 300 ? 16.875 -6.191 -17.984 1 47.78 300 ARG B N 1
ATOM 4716 C CA . ARG B 1 300 ? 17.078 -6.742 -19.312 1 47.78 300 ARG B CA 1
ATOM 4717 C C . ARG B 1 300 ? 16.438 -8.117 -19.453 1 47.78 300 ARG B C 1
ATOM 4719 O O . ARG B 1 300 ? 15.867 -8.438 -20.5 1 47.78 300 ARG B O 1
ATOM 4726 N N . MET B 1 301 ? 16.547 -8.836 -18.469 1 46.97 301 MET B N 1
ATOM 4727 C CA . MET B 1 301 ? 15.961 -10.18 -18.5 1 46.97 301 MET B CA 1
ATOM 4728 C C . MET B 1 301 ? 14.445 -10.102 -18.625 1 46.97 301 MET B C 1
ATOM 4730 O O . MET B 1 301 ? 13.844 -10.867 -19.375 1 46.97 301 MET B O 1
ATOM 4734 N N . LEU B 1 302 ? 13.922 -9.141 -17.922 1 47.75 302 LEU B N 1
ATOM 4735 C CA . LEU B 1 302 ? 12.484 -8.922 -18.047 1 47.75 302 LEU B CA 1
ATOM 4736 C C . LEU B 1 302 ? 12.109 -8.547 -19.469 1 47.75 302 LEU B C 1
ATOM 4738 O O . LEU B 1 302 ? 11.109 -9.031 -20.016 1 47.75 302 LEU B O 1
ATOM 4742 N N . GLU B 1 303 ? 13.031 -7.719 -20.062 1 46.81 303 GLU B N 1
ATOM 4743 C CA . GLU B 1 303 ? 12.812 -7.316 -21.453 1 46.81 303 GLU B CA 1
ATOM 4744 C C . GLU B 1 303 ? 12.961 -8.5 -22.406 1 46.81 303 GLU B C 1
ATOM 4746 O O . GLU B 1 303 ? 12.203 -8.641 -23.359 1 46.81 303 GLU B O 1
ATOM 4751 N N . ALA B 1 304 ? 13.984 -9.211 -22.172 1 42 304 ALA B N 1
ATOM 4752 C CA . ALA B 1 304 ? 14.32 -10.312 -23.078 1 42 304 ALA B CA 1
ATOM 4753 C C . ALA B 1 304 ? 13.273 -11.422 -22.984 1 42 304 ALA B C 1
ATOM 4755 O O . ALA B 1 304 ? 13.062 -12.164 -23.953 1 42 304 ALA B O 1
ATOM 4756 N N . SER B 1 305 ? 12.922 -11.781 -21.875 1 41.12 305 SER B N 1
ATOM 4757 C CA . SER B 1 305 ? 11.906 -12.82 -21.75 1 41.12 305 SER B CA 1
ATOM 4758 C C . SER B 1 305 ? 10.586 -12.398 -22.375 1 41.12 305 SER B C 1
ATOM 4760 O O . SER B 1 305 ? 9.617 -13.156 -22.375 1 41.12 305 SER B O 1
ATOM 4762 N N . GLY B 1 306 ? 10.547 -11.453 -23.328 1 38.53 306 GLY B N 1
ATOM 4763 C CA . GLY B 1 306 ? 9.359 -10.898 -23.969 1 38.53 306 GLY B CA 1
ATOM 4764 C C . GLY B 1 306 ? 8.438 -10.188 -23 1 38.53 306 GLY B C 1
ATOM 4765 O O . GLY B 1 306 ? 7.32 -9.812 -23.359 1 38.53 306 GLY B O 1
ATOM 4766 N N . LEU B 1 307 ? 8.805 -10.234 -21.766 1 36.88 307 LEU B N 1
ATOM 4767 C CA . LEU B 1 307 ? 8.008 -9.523 -20.781 1 36.88 307 LEU B CA 1
ATOM 4768 C C . LEU B 1 307 ? 8.438 -8.062 -20.688 1 36.88 307 LEU B C 1
ATOM 4770 O O . LEU B 1 307 ? 9.219 -7.695 -19.797 1 36.88 307 LEU B O 1
ATOM 4774 N N . SER B 1 308 ? 8.922 -7.434 -21.672 1 33.31 308 SER B N 1
ATOM 4775 C CA . SER B 1 308 ? 9.312 -6.027 -21.703 1 33.31 308 SER B CA 1
ATOM 4776 C C . SER B 1 308 ? 8.273 -5.148 -21.016 1 33.31 308 SER B C 1
ATOM 4778 O O . SER B 1 308 ? 7.078 -5.441 -21.062 1 33.31 308 SER B O 1
ATOM 4780 N N . ARG B 1 309 ? 8.766 -4.234 -20.219 1 34.84 309 ARG B N 1
ATOM 4781 C CA . ARG B 1 309 ? 7.832 -3.217 -19.734 1 34.84 309 ARG B CA 1
ATOM 4782 C C . ARG B 1 309 ? 6.98 -2.676 -20.891 1 34.84 309 ARG B C 1
ATOM 4784 O O . ARG B 1 309 ? 5.859 -2.217 -20.672 1 34.84 309 ARG B O 1
ATOM 4791 N N . SER B 1 310 ? 7.484 -2.406 -22.141 1 32.5 310 SER B N 1
ATOM 4792 C CA . SER B 1 310 ? 6.816 -1.783 -23.281 1 32.5 310 SER B CA 1
ATOM 4793 C C . SER B 1 310 ? 5.859 -2.758 -23.953 1 32.5 310 SER B C 1
ATOM 4795 O O . SER B 1 310 ? 4.965 -2.342 -24.688 1 32.5 310 SER B O 1
ATOM 4797 N N . GLN B 1 311 ? 6.254 -3.996 -24.125 1 31.73 311 GLN B N 1
ATOM 4798 C CA . GLN B 1 311 ? 5.426 -4.824 -25 1 31.73 311 GLN B CA 1
ATOM 4799 C C . GLN B 1 311 ? 4.062 -5.094 -24.359 1 31.73 311 GLN B C 1
ATOM 4801 O O . GLN B 1 311 ? 3.148 -5.586 -25.031 1 31.73 311 GLN B O 1
ATOM 4806 N N . PHE B 1 312 ? 3.977 -5.07 -23.109 1 30.06 312 PHE B N 1
ATOM 4807 C CA . PHE B 1 312 ? 2.564 -5.168 -22.75 1 30.06 312 PHE B CA 1
ATOM 4808 C C . PHE B 1 312 ? 1.799 -3.943 -23.234 1 30.06 312 PHE B C 1
ATOM 4810 O O . PHE B 1 312 ? 0.577 -3.871 -23.094 1 30.06 312 PHE B O 1
ATOM 4817 N N . GLN B 1 313 ? 2.48 -2.814 -23.609 1 28.3 313 GLN B N 1
ATOM 4818 C CA . GLN B 1 313 ? 1.643 -1.802 -24.234 1 28.3 313 GLN B CA 1
ATOM 4819 C C . GLN B 1 313 ? 1.183 -2.258 -25.625 1 28.3 313 GLN B C 1
ATOM 4821 O O . GLN B 1 313 ? 0.072 -1.936 -26.047 1 28.3 313 GLN B O 1
ATOM 4826 N N . GLY B 1 314 ? 2.127 -2.764 -26.484 1 28.39 314 GLY B N 1
ATOM 4827 C CA . GLY B 1 314 ? 1.81 -2.998 -27.875 1 28.39 314 GLY B CA 1
ATOM 4828 C C . GLY B 1 314 ? 1.04 -4.285 -28.109 1 28.39 314 GLY B C 1
ATOM 4829 O O . GLY B 1 314 ? 0.586 -4.551 -29.219 1 28.39 314 GLY B O 1
ATOM 4830 N N . GLY B 1 315 ? 1.424 -5.336 -27.469 1 28.48 315 GLY B N 1
ATOM 4831 C CA . GLY B 1 315 ? 0.742 -6.574 -27.797 1 28.48 315 GLY B CA 1
ATOM 4832 C C . GLY B 1 315 ? -0.735 -6.555 -27.453 1 28.48 315 GLY B C 1
ATOM 4833 O O . GLY B 1 315 ? -1.387 -7.602 -27.438 1 28.48 315 GLY B O 1
ATOM 4834 N N . GLN B 1 316 ? -1.231 -5.543 -26.984 1 26.27 316 GLN B N 1
ATOM 4835 C CA . GLN B 1 316 ? -2.684 -5.5 -26.859 1 26.27 316 GLN B CA 1
ATOM 4836 C C . GLN B 1 316 ? -3.369 -5.723 -28.203 1 26.27 316 GLN B C 1
ATOM 4838 O O . GLN B 1 316 ? -4.598 -5.742 -28.281 1 26.27 316 GLN B O 1
ATOM 4843 N N . LYS B 1 317 ? -2.689 -5.48 -29.359 1 26.61 317 LYS B N 1
ATOM 4844 C CA . LYS B 1 317 ? -3.572 -5.766 -30.484 1 26.61 317 LYS B CA 1
ATOM 4845 C C . LYS B 1 317 ? -3.756 -7.27 -30.672 1 26.61 317 LYS B C 1
ATOM 4847 O O . LYS B 1 317 ? -4.559 -7.703 -31.516 1 26.61 317 LYS B O 1
ATOM 4852 N N . GLU B 1 318 ? -2.76 -8.055 -30.5 1 25.42 318 GLU B N 1
ATOM 4853 C CA . GLU B 1 318 ? -3.148 -9.414 -30.859 1 25.42 318 GLU B CA 1
ATOM 4854 C C . GLU B 1 318 ? -3.947 -10.07 -29.734 1 25.42 318 GLU B C 1
ATOM 4856 O O . GLU B 1 318 ? -3.594 -9.945 -28.562 1 25.42 318 GLU B O 1
ATOM 4861 N N . GLY B 1 319 ? -5.27 -10.367 -29.906 1 24.22 319 GLY B N 1
ATOM 4862 C CA . GLY B 1 319 ? -6.355 -11.086 -29.25 1 24.22 319 GLY B CA 1
ATOM 4863 C C . GLY B 1 319 ? -5.902 -12.367 -28.578 1 24.22 319 GLY B C 1
ATOM 4864 O O . GLY B 1 319 ? -5.352 -13.258 -29.219 1 24.22 319 GLY B O 1
ATOM 4865 N N . PHE B 1 320 ? -5.145 -12.305 -27.516 1 25.62 320 PHE B N 1
ATOM 4866 C CA . PHE B 1 320 ? -5.172 -13.602 -26.844 1 25.62 320 PHE B CA 1
ATOM 4867 C C . PHE B 1 320 ? -6.57 -14.203 -26.891 1 25.62 320 PHE B C 1
ATOM 4869 O O . PHE B 1 320 ? -7.469 -13.766 -26.172 1 25.62 320 PHE B O 1
ATOM 4876 N N . ALA B 1 321 ? -7.082 -14.57 -28.047 1 24.52 321 ALA B N 1
ATOM 4877 C CA . ALA B 1 321 ? -8.258 -15.383 -28.359 1 24.52 321 ALA B CA 1
ATOM 4878 C C . ALA B 1 321 ? -8.32 -16.625 -27.484 1 24.52 321 ALA B C 1
ATOM 4880 O O . ALA B 1 321 ? -8.023 -17.734 -27.922 1 24.52 321 ALA B O 1
ATOM 4881 N N . TYR B 1 322 ? -7.641 -16.844 -26.406 1 24.12 322 TYR B N 1
ATOM 4882 C CA . TYR B 1 322 ? -8.242 -18.062 -25.906 1 24.12 322 TYR B CA 1
ATOM 4883 C C . TYR B 1 322 ? -9.719 -17.875 -25.594 1 24.12 322 TYR B C 1
ATOM 4885 O O . TYR B 1 322 ? -10.078 -17.078 -24.719 1 24.12 322 TYR B O 1
ATOM 4893 N N . SER B 1 323 ? -10.594 -17.828 -26.609 1 22.23 323 SER B N 1
ATOM 4894 C CA . SER B 1 323 ? -12.039 -18.031 -26.656 1 22.23 323 SER B CA 1
ATOM 4895 C C . SER B 1 323 ? -12.484 -19.094 -25.656 1 22.23 323 SER B C 1
ATOM 4897 O O . SER B 1 323 ? -12.188 -20.281 -25.828 1 22.23 323 SER B O 1
ATOM 4899 N N . SER B 1 324 ? -12.109 -19.062 -24.391 1 20.88 324 SER B N 1
ATOM 4900 C CA . SER B 1 324 ? -13.039 -20.016 -23.797 1 20.88 324 SER B CA 1
ATOM 4901 C C . SER B 1 324 ? -14.484 -19.656 -24.141 1 20.88 324 SER B C 1
ATOM 4903 O O . SER B 1 324 ? -14.805 -18.484 -24.344 1 20.88 324 SER B O 1
ATOM 4905 N N . GLN B 1 325 ? -15.328 -20.547 -24.719 1 19.77 325 GLN B N 1
ATOM 4906 C CA . GLN B 1 325 ? -16.781 -20.719 -24.797 1 19.77 325 GLN B CA 1
ATOM 4907 C C . GLN B 1 325 ? -1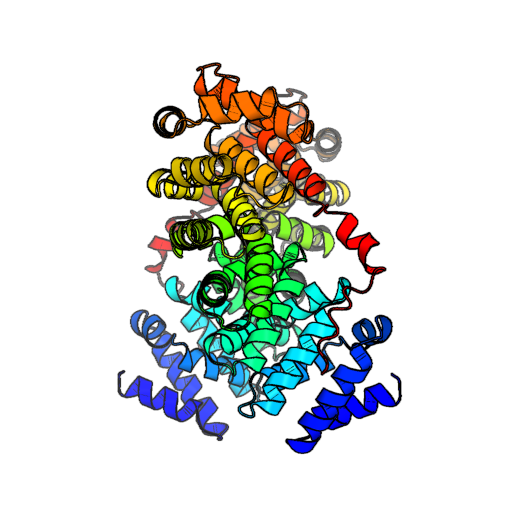7.453 -20.297 -23.5 1 19.77 325 GLN B C 1
ATOM 4909 O O . GLN B 1 325 ? -17.25 -20.938 -22.453 1 19.77 325 GLN B O 1
ATOM 4914 N N . PHE B 1 326 ? -17.266 -19.031 -22.844 1 20.14 326 PHE B N 1
ATOM 4915 C CA . PHE B 1 326 ? -18.516 -18.812 -22.125 1 20.14 326 PHE B CA 1
ATOM 4916 C C . PHE B 1 326 ? -19.672 -18.594 -23.078 1 20.14 326 PHE B C 1
ATOM 4918 O O . PHE B 1 326 ? -19.5 -17.984 -24.141 1 20.14 326 PHE B O 1
#

Foldseek 3Di:
DDPLLVQLLVLLVDPDPVSLLVSLVSLLVQLVPDPVSLVVNLDLSNLVSLQVQCQDPDQSSVLSSLSSLLSSLQDPVNLVVNVVSPCLLSLQVCLVDNDLSSVLSSLSNLLSSLLHPVCLVVSLVSPNQLSLLCQLQPRPDPSSNVSSLNSLLSSLLDVVSLVVCLVSVVQLSLLVCCQVLHPLLSSLSNLLSNLQDPSSLVSCLVNLVLLSLLVCLVVCVLVDLSSLQSSLSSLLSSLQPDPSSLVSCVVSVLLVSLVCQLPPPDHDPLSNVSSVNSNCSNVPVPDCPDSVVNVVVSQVSCVVSVNHPCVVVPVVVPPPPPPPPD/DDPLLVQLLVLLVDPDPVSLLVSLVSLLVQLVPDPVSLVVNLDLSNLVSLQVQCQDPDQSSVLSSLSSLLSSLQDPVNLVVNVVSPCLLSLQVCLVDNDLSSVLSSLSNLLSSLLHPVCLVVSLVSPNQLSLLVQLQPRPDPSSNVSSLNSLLSSLLDVVSLVVCLVSVVQLSLLVCCQVLHPQLSSLSNLLSNLQDPSSLVSCLVNLVLLSLLVCLVVCVCVDLSSLQSSLSSLLSSLQPDPSSLVSCVVSVLLVSLVCQLPPPDHDPSSNVSSVNSNCSNVPVPDCPDPVVNVVVSQVSCVVSVNHPCVVVPVVVPPPPPPPPD

Nearest PDB structures (foldseek):
  6kbn-assembly1_A  TM=8.464E-01  e=1.509E-08  Saccharomyces cerevisiae
  8j07-assembly1_u7  TM=7.465E-01  e=1.867E-08  Homo sapiens
  7ycj-assembly1_A  TM=7.526E-01  e=4.023E-08  Saccharomyces cerevisiae
  7rro-assembly1_H8  TM=7.786E-01  e=2.860E-07  Bos taurus
  7rro-assembly1_H9  TM=6.759E-01  e=8.668E-07  Bos taurus

InterPro domains:
  IPR000225 Armadillo [PS50176] (127-170)
  IPR000225 Armadillo [SM00185] (33-74)
  IPR000225 Armadillo [SM00185] (75-115)
  IPR000225 Armadillo [SM00185] (116-157)
  IPR000225 Armadillo [SM00185] (158-196)
  IPR000225 Armadillo [SM00185] (197-240)
  IPR011989 Armadillo-like helical [G3DSA:1.25.10.10] (5-295)
  IPR016024 Armadillo-type fold [SSF48371] (6-287)
  IPR058678 U-box domain-containing protein-like, ARM repeat region [PF25598] (8-281)

Solvent-accessible surface area (backbone atoms only — not comparable to full-atom values): 33776 Å² total; per-residue (Å²): 132,56,71,67,55,52,50,32,51,54,24,51,70,45,95,43,68,69,37,34,42,52,17,31,52,50,48,34,60,56,26,68,80,27,70,68,47,22,60,70,56,66,35,72,69,50,49,53,50,42,57,60,36,47,70,40,89,47,63,69,43,18,28,37,34,28,44,34,47,31,43,35,30,70,40,76,82,37,26,61,53,46,52,33,69,40,44,58,41,56,39,46,49,35,57,73,70,46,53,72,68,28,25,39,27,32,34,44,29,50,24,47,31,22,69,40,76,78,38,19,60,39,45,40,68,46,55,41,55,58,61,36,51,48,34,44,73,64,48,88,46,66,66,38,21,51,31,20,47,51,23,50,41,43,28,30,72,37,70,72,37,29,54,51,39,46,74,67,48,43,54,66,53,45,54,52,32,46,73,72,58,52,63,43,51,63,47,32,51,39,50,34,46,30,29,73,37,72,67,29,32,51,49,33,61,74,63,46,41,57,42,52,47,41,48,36,61,69,68,58,58,38,82,34,73,65,29,43,42,33,41,49,49,30,52,37,48,45,43,59,93,32,71,66,38,38,59,46,31,58,75,49,48,36,61,63,55,28,50,49,49,49,67,40,92,63,77,56,68,67,50,25,49,46,29,48,51,40,46,38,48,59,72,64,53,74,66,80,74,54,80,67,55,55,59,52,50,47,55,46,47,37,38,66,74,67,52,22,91,63,45,71,64,64,54,66,72,63,71,82,66,76,69,69,86,123,132,56,71,68,53,50,52,33,51,55,22,49,71,45,94,43,67,69,36,33,41,52,18,33,52,50,49,34,60,55,27,68,81,28,69,67,46,23,59,70,56,66,35,71,68,49,49,52,51,43,56,58,36,47,71,41,90,47,64,69,41,17,29,38,33,28,44,32,48,31,44,35,30,70,41,76,83,38,26,60,54,46,53,32,68,41,43,58,40,55,40,46,50,35,58,74,68,47,53,73,70,28,24,37,27,32,34,43,30,50,24,47,32,22,69,39,75,79,39,19,61,40,47,42,68,45,55,41,55,58,62,35,52,48,34,44,73,64,48,87,45,67,67,37,22,52,29,20,48,51,23,50,41,44,27,32,72,36,70,70,37,29,55,52,37,45,75,67,46,43,54,66,52,46,53,52,32,48,73,71,57,53,63,42,52,63,45,32,51,39,49,34,47,28,29,73,38,73,69,30,32,52,50,33,59,74,63,46,41,55,42,52,47,42,47,37,60,69,69,59,58,38,80,35,74,65,29,43,41,33,41,49,48,30,51,35,48,44,44,61,92,32,70,67,38,38,59,46,32,58,74,48,46,36,61,63,54,30,50,49,49,50,66,41,92,65,78,58,67,65,48,27,49,46,28,47,52,41,47,36,48,58,74,64,54,74,66,80,72,53,80,68,55,56,58,51,51,48,54,45,47,37,38,66,72,67,52,24,88,62,45,71,65,62,52,69,70,63,71,80,65,76,72,69,87,122

Sequence (652 aa):
MSEEEEEIYNKLRSANTVDHEQGLILLRKTTRSSESSRISLCTERLLSLLRSLLVSRYNIVQTNAAASLVNLSLEKPNKLKIVRSGFVPLLIDVLKSGSTEAQEHVIGALFSLAVEEENKMVIGVLGAVEPLLHALRSSESERARQDAALALYHLSLIPNNRTRLVRAGAVPIMLSMLRSGESASRILLLLCNLAACSEGKGAMLDGNAVAILVGKLREGGADSEAARENCVGALLTLSVGNMRFRGLASEAGAEAIMTDIVESEGGSERLKEKAGKILQAIRGGEREFGEGAEAREWNRMLEASGLSRSQFQGGQKEGFAYSSQFMSEEEEEIYNKLRSANTVDHEQGLILLRKTTRSSESSRISLCTERLLSLLRSLLVSRYNIVQTNAAASLVNLSLEKPNKLKIVRSGFVPLLIDVLKSGSTEAQEHVIGALFSLAVEEENKMVIGVLGAVEPLLHALRSSESERARQDAALALYHLSLIPNNRTRLVRAGAVPIMLSMLRSGESASRILLLLCNLAACSEGKGAMLDGNAVAILVGKLREGGADSEAARENCVGALLTLSVGNMRFRGLASEAGAEAIMTDIVESEGGSERLKEKAGKILQAIRGGEREFGEGAEAREWNRMLEASGLSRSQFQGGQKEGFAYSSQF

Organism: Brassica campestris (NCBI:txid3711)

Secondary structure (DSSP, 8-state):
--HHHHHHHHHHTSS-HHHHHHHHHHHHHHHHS-HHHHHHH--HHHHHHHHHHHT-SSHHHHHHHHHHHHHHHTSHHHHHHHHHTTHHHHHHHHHHHS-HHHHHHHHHHHHHHHTSHHHHHHHHHTT-HHHHHHHHHH-S-HHHHHHHHHHHHHHTTSHHHHHHHHHTTHHHHHHHHHHHTTTHHHHHHHHHHHHTSHHHHHHHHHTTHHHHHHHHHHTT---SHHHHHHHHHHHHHHHTT-HHHHHHHHHHTHHHHHHHHHH-SSS-HHHHHHHHHHHHHHTT------HHHHHHHHHHHHHHTT--TTHHHHGGGS--------/--HHHHHHHHHHHSS-HHHHHHHHHHHHHHHHS-HHHHHHH--HHHHHHHHHHHT-SSHHHHHHHHHHHHHHHTSHHHHHHHHHTTHHHHHHHHHHHS-HHHHHHHHHHHHHHHTSHHHHHHHHHTT-HHHHHHHHHH-S-HHHHHHHHHHHHHHTTSHHHHHHHHHTTHHHHHHHHHHHTTTHHHHHHHHHHHHTSHHHHHHHHHTTHHHHHHHHHHTT---SHHHHHHHHHHHHHHHTT-HHHHHHHHHHTHHHHHHHHHH-SSS-HHHHHHHHHHHHHHTT------HHHHHHHHHHHHHHTT--TTHHHHGGGS--------

Radius of gyration: 28.12 Å; Cα contacts (8 Å, |Δi|>4): 863; chains: 2; bounding box: 71×70×62 Å